Protein AF-A0A8J2E5L2-F1 (afdb_monomer_lite)

Structure (mmCIF, N/CA/C/O backbone):
data_AF-A0A8J2E5L2-F1
#
_entry.id   AF-A0A8J2E5L2-F1
#
loop_
_atom_site.group_PDB
_atom_site.id
_atom_site.type_symbol
_atom_site.label_atom_id
_atom_site.label_alt_id
_atom_site.label_comp_id
_atom_site.label_asym_id
_atom_site.label_entity_id
_atom_site.label_seq_id
_atom_site.pdbx_PDB_ins_code
_atom_site.Cartn_x
_atom_site.Cartn_y
_atom_site.Cartn_z
_atom_site.occupancy
_atom_site.B_iso_or_equiv
_atom_site.auth_seq_id
_atom_site.auth_comp_id
_atom_site.auth_asym_id
_atom_site.auth_atom_id
_atom_site.pdbx_PDB_model_num
ATOM 1 N N . ILE A 1 1 ? 17.139 -33.973 13.525 1.00 71.00 1 ILE A N 1
ATOM 2 C CA . ILE A 1 1 ? 17.679 -32.702 12.967 1.00 71.00 1 ILE A CA 1
ATOM 3 C C . ILE A 1 1 ? 18.922 -32.946 12.102 1.00 71.00 1 ILE A C 1
ATOM 5 O O . ILE A 1 1 ? 18.861 -32.590 10.935 1.00 71.00 1 ILE A O 1
ATOM 9 N N . LYS A 1 2 ? 19.984 -33.614 12.593 1.00 71.25 2 LYS A N 1
ATOM 10 C CA . LYS A 1 2 ? 21.187 -33.960 11.791 1.00 71.25 2 LYS A CA 1
ATOM 11 C C . LYS A 1 2 ? 20.891 -34.744 10.498 1.00 71.25 2 LYS A C 1
ATOM 13 O O . LYS A 1 2 ? 21.153 -34.220 9.426 1.00 71.25 2 LYS A O 1
ATOM 18 N N . ARG A 1 3 ? 20.178 -35.878 10.576 1.00 59.56 3 ARG A N 1
ATOM 19 C CA . ARG A 1 3 ? 19.726 -36.647 9.388 1.00 59.56 3 ARG A CA 1
ATOM 20 C C . ARG A 1 3 ? 18.935 -35.830 8.356 1.00 59.56 3 ARG A C 1
ATOM 22 O O . ARG A 1 3 ? 19.014 -36.075 7.162 1.00 59.56 3 ARG A O 1
ATOM 29 N N . LEU A 1 4 ? 18.166 -34.842 8.813 1.00 64.38 4 LEU A N 1
ATOM 30 C CA . LEU A 1 4 ? 17.357 -33.969 7.953 1.00 64.38 4 LEU A CA 1
ATOM 31 C C . LEU A 1 4 ? 18.218 -32.911 7.241 1.00 64.38 4 LEU A C 1
ATOM 33 O O . LEU A 1 4 ? 17.878 -32.477 6.145 1.00 64.38 4 LEU A O 1
ATOM 37 N N . ALA A 1 5 ? 19.328 -32.498 7.858 1.00 73.19 5 ALA A N 1
ATOM 38 C CA . ALA A 1 5 ? 20.325 -31.636 7.233 1.00 73.19 5 ALA A CA 1
ATOM 39 C C . ALA A 1 5 ? 21.180 -32.414 6.219 1.00 73.19 5 ALA A C 1
ATOM 41 O O . ALA A 1 5 ? 21.425 -31.902 5.133 1.00 73.19 5 ALA A O 1
ATOM 42 N N . GLU A 1 6 ? 21.544 -33.660 6.534 1.00 78.25 6 GLU A N 1
ATOM 43 C CA . GLU A 1 6 ? 22.271 -34.570 5.633 1.00 78.25 6 GLU A CA 1
ATOM 44 C C . GLU A 1 6 ? 21.456 -34.886 4.370 1.00 78.25 6 GLU A C 1
ATOM 46 O O . GLU A 1 6 ? 21.960 -34.737 3.261 1.00 78.25 6 GLU A O 1
ATOM 51 N N . LEU A 1 7 ? 20.162 -35.197 4.513 1.00 71.88 7 LEU A N 1
ATOM 52 C CA . LEU A 1 7 ? 19.266 -35.415 3.368 1.00 71.88 7 LEU A CA 1
ATOM 53 C C . LEU A 1 7 ? 19.080 -34.158 2.507 1.00 71.88 7 LEU A C 1
ATOM 55 O O . LEU A 1 7 ? 19.001 -34.251 1.284 1.00 71.88 7 LEU A O 1
ATOM 59 N N . LYS A 1 8 ? 19.041 -32.967 3.120 1.00 72.56 8 LYS A N 1
ATOM 60 C CA . LYS A 1 8 ? 18.996 -31.702 2.370 1.00 72.56 8 LYS A CA 1
ATOM 61 C C . LYS A 1 8 ? 20.302 -31.429 1.628 1.00 72.56 8 LYS A C 1
ATOM 63 O O . LYS A 1 8 ? 20.243 -30.970 0.494 1.00 72.56 8 LYS A O 1
ATOM 68 N N . ALA A 1 9 ? 21.451 -31.720 2.235 1.00 74.25 9 ALA A N 1
ATOM 69 C CA . ALA A 1 9 ? 22.750 -31.575 1.585 1.00 74.25 9 ALA A CA 1
ATOM 70 C C . ALA A 1 9 ? 22.872 -32.520 0.380 1.00 74.25 9 ALA A C 1
ATOM 72 O O . ALA A 1 9 ? 23.178 -32.055 -0.715 1.00 74.25 9 ALA A O 1
ATOM 73 N N . ALA A 1 10 ? 22.502 -33.794 0.549 1.00 76.31 10 ALA A N 1
ATOM 74 C CA . ALA A 1 10 ? 22.477 -34.778 -0.533 1.00 76.31 10 ALA A CA 1
ATOM 75 C C . ALA A 1 10 ? 21.508 -34.380 -1.663 1.00 76.31 10 ALA A C 1
ATOM 77 O O . ALA A 1 10 ? 21.838 -34.486 -2.841 1.00 76.31 10 ALA A O 1
ATOM 78 N N . SER A 1 11 ? 20.328 -33.847 -1.324 1.00 72.88 11 SER A N 1
ATOM 79 C CA . SER A 1 11 ? 19.366 -33.354 -2.319 1.00 72.88 11 SER A CA 1
ATOM 80 C C . SER A 1 11 ? 19.880 -32.134 -3.090 1.00 72.88 11 SER A C 1
ATOM 82 O O . SER A 1 11 ? 19.620 -32.023 -4.287 1.00 72.88 11 SER A O 1
ATOM 84 N N . ILE A 1 12 ? 20.601 -31.221 -2.431 1.00 73.75 12 ILE A N 1
ATOM 85 C CA . ILE A 1 12 ? 21.221 -30.062 -3.087 1.00 73.75 12 ILE A CA 1
ATOM 86 C C . ILE A 1 12 ? 22.347 -30.524 -4.012 1.00 73.75 12 ILE A C 1
ATOM 88 O O . ILE A 1 12 ? 22.468 -30.019 -5.126 1.00 73.75 12 ILE A O 1
ATOM 92 N N . GLU A 1 13 ? 23.141 -31.502 -3.587 1.00 78.12 13 GLU A N 1
ATOM 93 C CA . GLU A 1 13 ? 24.220 -32.072 -4.389 1.00 78.12 13 GLU A CA 1
ATOM 94 C C . GLU A 1 13 ? 23.691 -32.771 -5.649 1.00 78.12 13 GLU A C 1
ATOM 96 O O . GLU A 1 13 ? 24.181 -32.505 -6.744 1.00 78.12 13 GLU A O 1
ATOM 101 N N . LEU A 1 14 ? 22.598 -33.533 -5.531 1.00 72.06 14 LEU A N 1
ATOM 102 C CA . LEU A 1 14 ? 21.880 -34.093 -6.682 1.00 72.06 14 LEU A CA 1
ATOM 103 C C . LEU A 1 14 ? 21.325 -33.009 -7.617 1.00 72.06 14 LEU A C 1
ATOM 105 O O . LEU A 1 14 ? 21.420 -33.146 -8.836 1.00 72.06 14 LEU A O 1
ATOM 109 N N . SER A 1 15 ? 20.784 -31.918 -7.064 1.00 70.00 15 SER A N 1
ATOM 110 C CA . SER A 1 15 ? 20.191 -30.836 -7.864 1.00 70.00 15 SER A CA 1
ATOM 111 C C . SER A 1 15 ? 21.206 -30.089 -8.737 1.00 70.00 15 SER A C 1
ATOM 113 O O . SER A 1 15 ? 20.831 -29.546 -9.776 1.00 70.00 15 SER A O 1
ATOM 115 N N . LYS A 1 16 ? 22.497 -30.099 -8.368 1.00 70.75 16 LYS A N 1
ATOM 116 C CA . LYS A 1 16 ? 23.571 -29.493 -9.174 1.00 70.75 16 LYS A CA 1
ATOM 117 C C . LYS A 1 16 ? 23.766 -30.202 -10.513 1.00 70.75 16 LYS A C 1
ATOM 119 O O . LYS A 1 16 ? 24.124 -29.545 -11.485 1.00 70.75 16 LYS A O 1
ATOM 124 N N . ASN A 1 17 ? 23.467 -31.499 -10.582 1.00 72.69 17 ASN A N 1
ATOM 125 C CA . ASN A 1 17 ? 23.604 -32.304 -11.798 1.00 72.69 17 ASN A CA 1
ATOM 126 C C . ASN A 1 17 ? 22.335 -32.294 -12.668 1.00 72.69 17 ASN A C 1
ATOM 128 O O . ASN A 1 17 ? 22.295 -32.934 -13.716 1.00 72.69 17 ASN A O 1
ATOM 132 N N . TRP A 1 18 ? 21.272 -31.596 -12.251 1.00 74.25 18 TRP A N 1
ATOM 133 C CA . TRP A 1 18 ? 20.034 -31.524 -13.022 1.00 74.25 18 TRP A CA 1
ATOM 134 C C . TRP A 1 18 ? 20.119 -30.436 -14.089 1.00 74.25 18 TRP A C 1
ATOM 136 O O . TRP A 1 18 ? 20.141 -29.242 -13.785 1.00 74.25 18 TRP A O 1
ATOM 146 N N . ASN A 1 19 ? 20.080 -30.843 -15.355 1.00 62.72 19 ASN A N 1
ATOM 147 C CA . ASN A 1 19 ? 20.143 -29.924 -16.497 1.00 62.72 19 ASN A CA 1
ATOM 148 C C . ASN A 1 19 ? 18.966 -28.928 -16.548 1.00 62.72 19 ASN A C 1
ATOM 150 O O . ASN A 1 19 ? 19.119 -27.828 -17.067 1.00 62.72 19 ASN A O 1
ATOM 154 N N . ASN A 1 20 ? 17.820 -29.272 -15.947 1.00 71.00 20 ASN A N 1
ATOM 155 C CA . ASN A 1 20 ? 16.612 -28.436 -15.926 1.00 71.00 20 ASN A CA 1
ATOM 156 C C . ASN A 1 20 ? 16.565 -27.438 -14.755 1.00 71.00 20 ASN A C 1
ATOM 158 O O . ASN A 1 20 ? 15.602 -26.679 -14.630 1.00 71.00 20 ASN A O 1
ATOM 162 N N . ALA A 1 21 ? 17.563 -27.435 -13.866 1.00 70.69 21 ALA A N 1
ATOM 163 C CA . ALA A 1 21 ? 17.628 -26.449 -12.795 1.00 70.69 21 ALA A CA 1
ATOM 164 C C . ALA A 1 21 ? 17.819 -25.047 -13.396 1.00 70.69 21 ALA A C 1
ATOM 166 O O . ALA A 1 21 ? 18.693 -24.851 -14.235 1.00 70.69 21 ALA A O 1
ATOM 167 N N . ILE A 1 22 ? 17.043 -24.055 -12.943 1.00 64.38 22 ILE A N 1
ATOM 168 C CA . ILE A 1 22 ? 17.046 -22.680 -13.489 1.00 64.38 22 ILE A CA 1
ATOM 169 C C . ILE A 1 22 ? 18.468 -22.096 -13.565 1.00 64.38 22 ILE A C 1
ATOM 171 O O . ILE A 1 22 ? 18.815 -21.426 -14.537 1.00 64.38 22 ILE A O 1
ATOM 175 N N . VAL A 1 23 ? 19.313 -22.398 -12.574 1.00 65.81 23 VAL A N 1
ATOM 176 C CA . VAL A 1 23 ? 20.723 -21.978 -12.531 1.00 65.81 23 VAL A CA 1
ATOM 177 C C . VAL A 1 23 ? 21.534 -22.596 -13.678 1.00 65.81 23 VAL A C 1
ATOM 179 O O . VAL A 1 23 ? 22.253 -21.877 -14.369 1.00 65.81 23 VAL A O 1
ATOM 182 N N . ASN A 1 24 ? 21.366 -23.895 -13.934 1.00 66.56 24 ASN A N 1
ATOM 183 C CA . ASN A 1 24 ? 22.052 -24.611 -15.014 1.00 66.56 24 ASN A CA 1
ATOM 184 C C . ASN A 1 24 ? 21.523 -24.205 -16.398 1.00 66.56 24 ASN A C 1
ATOM 186 O O . ASN A 1 24 ? 22.313 -23.995 -17.310 1.00 66.56 24 ASN A O 1
ATOM 190 N N . VAL A 1 25 ? 20.214 -23.980 -16.544 1.00 66.81 25 VAL A N 1
ATOM 191 C CA . VAL A 1 25 ? 19.611 -23.458 -17.786 1.00 66.81 25 VAL A CA 1
ATOM 192 C C . VAL A 1 25 ? 20.152 -22.063 -18.116 1.00 66.81 25 VAL A C 1
ATOM 194 O O . VAL A 1 25 ? 20.498 -21.779 -19.261 1.00 66.81 25 VAL A O 1
ATOM 197 N N . THR A 1 26 ? 20.284 -21.198 -17.107 1.00 62.56 26 THR A N 1
ATOM 198 C CA . THR A 1 26 ? 20.833 -19.843 -17.283 1.00 62.56 26 THR A CA 1
ATOM 199 C C . THR A 1 26 ? 22.319 -19.887 -17.649 1.00 62.56 26 THR A C 1
ATOM 201 O O . THR A 1 26 ? 22.758 -19.142 -18.526 1.00 62.56 26 THR A O 1
ATOM 204 N N . LYS A 1 27 ? 23.087 -20.788 -17.022 1.00 69.62 27 LYS A N 1
ATOM 205 C CA . LYS A 1 27 ? 24.502 -21.022 -17.338 1.00 69.62 27 LYS A CA 1
ATOM 206 C C . LYS A 1 27 ? 24.686 -21.525 -18.775 1.00 69.62 27 LYS A C 1
ATOM 208 O O . LYS A 1 27 ? 25.457 -20.928 -19.518 1.00 69.62 27 LYS A O 1
ATOM 213 N N . ASN A 1 28 ? 23.920 -22.534 -19.186 1.00 69.25 28 ASN A N 1
ATOM 214 C CA . ASN A 1 28 ? 23.990 -23.104 -20.533 1.00 69.25 28 ASN A CA 1
ATOM 215 C C . ASN A 1 28 ? 23.597 -22.076 -21.605 1.00 69.25 28 ASN A C 1
ATOM 217 O O . ASN A 1 28 ? 24.274 -21.959 -22.620 1.00 69.25 28 ASN A O 1
ATOM 221 N N . CYS A 1 29 ? 22.563 -21.265 -21.355 1.00 59.47 29 CYS A N 1
ATOM 222 C CA . CYS A 1 29 ? 22.169 -20.177 -22.257 1.00 59.47 29 CYS A CA 1
ATOM 223 C C . CYS A 1 29 ? 23.284 -19.122 -22.407 1.00 59.47 29 CYS A C 1
ATOM 225 O O . CYS A 1 29 ? 23.555 -18.636 -23.506 1.00 59.47 29 CYS A O 1
ATOM 227 N N . ARG A 1 30 ? 23.990 -18.797 -21.314 1.00 58.50 30 ARG A N 1
ATOM 228 C CA . ARG A 1 30 ? 25.146 -17.888 -21.347 1.00 58.50 30 ARG A CA 1
ATOM 229 C C . ARG A 1 30 ? 26.322 -18.482 -22.127 1.00 58.50 30 ARG A C 1
ATOM 231 O O . ARG A 1 30 ? 26.927 -17.769 -22.925 1.00 58.50 30 ARG A O 1
ATOM 238 N N . GLU A 1 31 ? 26.635 -19.759 -21.926 1.00 70.62 31 GLU A N 1
ATOM 239 C CA . GLU A 1 31 ? 27.697 -20.462 -22.662 1.00 70.62 31 GLU A CA 1
ATOM 240 C C . GLU A 1 31 ? 27.382 -20.567 -24.162 1.00 70.62 31 GLU A C 1
ATOM 242 O O . GLU A 1 31 ? 28.261 -20.329 -24.990 1.00 70.62 31 GLU A O 1
ATOM 247 N N . GLU A 1 32 ? 26.121 -20.808 -24.526 1.00 71.75 32 GLU A N 1
ATOM 248 C CA . GLU A 1 32 ? 25.668 -20.843 -25.920 1.00 71.75 32 GLU A CA 1
ATOM 249 C C . GLU A 1 32 ? 25.753 -19.464 -26.600 1.00 71.75 32 GLU A C 1
ATOM 251 O O . GLU A 1 32 ? 26.156 -19.344 -27.757 1.00 71.75 32 GLU A O 1
ATOM 256 N N . LEU A 1 33 ? 25.435 -18.382 -25.884 1.00 62.31 33 LEU A N 1
ATOM 257 C CA . LEU A 1 33 ? 25.616 -17.022 -26.404 1.00 62.31 33 LEU A CA 1
ATOM 258 C C . LEU A 1 33 ? 27.098 -16.676 -26.611 1.00 62.31 33 LEU A C 1
ATOM 260 O O . LEU A 1 33 ? 27.446 -16.010 -27.591 1.00 62.31 33 LEU A O 1
ATOM 264 N N . LEU A 1 34 ? 27.976 -17.131 -25.712 1.00 61.97 34 LEU A N 1
ATOM 265 C CA . LEU A 1 34 ? 29.422 -16.938 -25.833 1.00 61.97 34 LEU A CA 1
ATOM 266 C C . LEU A 1 34 ? 30.018 -17.753 -26.989 1.00 61.97 34 LEU A C 1
ATOM 268 O O . LEU A 1 34 ? 30.882 -17.236 -27.698 1.00 61.97 34 LEU A O 1
ATOM 272 N N . SER A 1 35 ? 29.552 -18.984 -27.220 1.00 73.19 35 SER A N 1
ATOM 273 C CA . SER A 1 35 ? 30.004 -19.806 -28.352 1.00 73.19 35 SER A CA 1
ATOM 274 C C . SER A 1 35 ? 29.550 -19.223 -29.692 1.00 73.19 35 SER A C 1
ATOM 276 O O . SER A 1 35 ? 30.362 -19.082 -30.604 1.00 73.19 35 SER A O 1
ATOM 278 N N . ARG A 1 36 ? 28.299 -18.749 -29.791 1.00 64.06 36 ARG A N 1
ATOM 279 C CA . ARG A 1 36 ? 27.805 -18.032 -30.981 1.00 64.06 36 ARG A CA 1
ATOM 280 C C . ARG A 1 36 ? 28.631 -16.782 -31.278 1.00 64.06 36 ARG A C 1
ATOM 282 O O . ARG A 1 36 ? 28.948 -16.523 -32.434 1.00 64.06 36 ARG A O 1
ATOM 289 N N . ARG A 1 37 ? 29.021 -16.022 -30.247 1.00 58.41 37 ARG A N 1
ATOM 290 C CA . ARG A 1 37 ? 29.878 -14.837 -30.413 1.00 58.41 37 ARG A CA 1
ATOM 291 C C . ARG A 1 37 ? 31.275 -15.202 -30.930 1.00 58.41 37 ARG A C 1
ATOM 293 O O . ARG A 1 37 ? 31.771 -14.512 -31.816 1.00 58.41 37 ARG A O 1
ATOM 300 N N . ARG A 1 38 ? 31.886 -16.281 -30.421 1.00 62.91 38 ARG A N 1
ATOM 301 C CA . ARG A 1 38 ? 33.181 -16.785 -30.918 1.00 62.91 38 ARG A CA 1
ATOM 302 C C . ARG A 1 38 ? 33.100 -17.211 -32.384 1.00 62.91 38 ARG A C 1
ATOM 304 O O . ARG A 1 38 ? 33.911 -16.744 -33.175 1.00 62.91 38 ARG A O 1
ATOM 311 N N . ASN A 1 39 ? 32.072 -17.970 -32.763 1.00 74.94 39 ASN A N 1
ATOM 312 C CA . ASN A 1 39 ? 31.882 -18.415 -34.148 1.00 74.94 39 ASN A CA 1
ATOM 313 C C . ASN A 1 39 ? 31.725 -17.234 -35.120 1.00 74.94 39 ASN A C 1
ATOM 315 O O . ASN A 1 39 ? 32.365 -17.209 -36.166 1.00 74.94 39 ASN A O 1
ATOM 319 N N . VAL A 1 40 ? 30.941 -16.211 -34.751 1.00 67.75 40 VAL A N 1
ATOM 320 C CA . VAL A 1 40 ? 30.789 -14.992 -35.569 1.00 67.75 40 VAL A CA 1
ATOM 321 C C . VAL A 1 40 ? 32.118 -14.243 -35.725 1.00 67.75 40 VAL A C 1
ATOM 323 O O . VAL A 1 40 ? 32.407 -13.707 -36.796 1.00 67.75 40 VAL A O 1
ATOM 326 N N . ASN A 1 41 ? 32.943 -14.192 -34.677 1.00 57.69 41 ASN A N 1
ATOM 327 C CA . ASN A 1 41 ? 34.257 -13.554 -34.749 1.00 57.69 41 ASN A CA 1
ATOM 328 C C . ASN A 1 41 ? 35.239 -14.353 -35.624 1.00 57.69 41 ASN A C 1
ATOM 330 O O . ASN A 1 41 ? 35.963 -13.750 -36.415 1.00 57.69 41 ASN A O 1
ATOM 334 N N . GLU A 1 42 ? 35.227 -15.686 -35.551 1.00 75.94 42 GLU A N 1
ATOM 335 C CA . GLU A 1 42 ? 36.031 -16.549 -36.427 1.00 75.94 42 GLU A CA 1
ATOM 336 C C . GLU A 1 42 ? 35.624 -16.428 -37.903 1.00 75.94 42 GLU A C 1
ATOM 338 O O . GLU A 1 42 ? 36.488 -16.361 -38.779 1.00 75.94 42 GLU A O 1
ATOM 343 N N . GLU A 1 43 ? 34.324 -16.353 -38.202 1.00 73.50 43 GLU A N 1
ATOM 344 C CA . GLU A 1 43 ? 33.827 -16.134 -39.567 1.00 73.50 43 GLU A CA 1
ATOM 345 C C . GLU A 1 43 ? 34.266 -14.779 -40.127 1.00 73.50 43 GLU A C 1
ATOM 347 O O . GLU A 1 43 ? 34.727 -14.701 -41.270 1.00 73.50 43 GLU A O 1
ATOM 352 N N . LYS A 1 44 ? 34.202 -13.715 -39.315 1.00 64.31 44 LYS A N 1
ATOM 353 C CA . LYS A 1 44 ? 34.734 -12.397 -39.694 1.00 64.31 44 LYS A CA 1
ATOM 354 C C . LYS A 1 44 ? 36.234 -12.452 -39.973 1.00 64.31 44 LYS A C 1
ATOM 356 O O . LYS A 1 44 ? 36.679 -11.873 -40.961 1.00 64.31 44 LYS A O 1
ATOM 361 N N . LEU A 1 45 ? 37.004 -13.168 -39.150 1.00 66.44 45 LEU A N 1
ATOM 362 C CA . LEU A 1 45 ? 38.449 -13.313 -39.339 1.00 66.44 45 LEU A CA 1
ATOM 363 C C . LEU A 1 45 ? 38.773 -14.027 -40.661 1.00 66.44 45 LEU A C 1
ATOM 365 O O . LEU A 1 45 ? 39.614 -13.555 -41.425 1.00 66.44 45 LEU A O 1
ATOM 369 N N . LYS A 1 46 ? 38.055 -15.116 -40.972 1.00 78.38 46 LYS A N 1
ATOM 370 C CA . LYS A 1 46 ? 38.187 -15.848 -42.244 1.00 78.38 46 LYS A CA 1
ATOM 371 C C . LYS A 1 46 ? 37.821 -14.979 -43.449 1.00 78.38 46 LYS A C 1
ATOM 373 O O . LYS A 1 46 ? 38.505 -15.031 -44.468 1.00 78.38 46 LYS A O 1
ATOM 378 N N . LEU A 1 47 ? 36.775 -14.156 -43.340 1.00 71.50 47 LEU A N 1
ATOM 379 C CA . LEU A 1 47 ? 36.378 -13.227 -44.402 1.00 71.50 47 LEU A CA 1
ATOM 380 C C . LEU A 1 47 ? 37.461 -12.169 -44.662 1.00 71.50 47 LEU A C 1
ATOM 382 O O . LEU A 1 47 ? 37.793 -11.905 -45.816 1.00 71.50 47 LEU A O 1
ATOM 386 N N . ILE A 1 48 ? 38.038 -11.603 -43.598 1.00 63.06 48 ILE A N 1
ATOM 387 C CA . ILE A 1 48 ? 39.131 -10.625 -43.689 1.00 63.06 48 ILE A CA 1
ATOM 388 C C . ILE A 1 48 ? 40.372 -11.260 -44.326 1.00 63.06 48 ILE A C 1
ATOM 390 O O . ILE A 1 48 ? 40.975 -10.654 -45.209 1.00 63.06 48 ILE A O 1
ATOM 394 N N . GLN A 1 49 ? 40.731 -12.486 -43.933 1.00 72.00 49 GLN A N 1
ATOM 395 C CA . GLN A 1 49 ? 41.845 -13.224 -44.539 1.00 72.00 49 GLN A CA 1
ATOM 396 C C . GLN A 1 49 ? 41.618 -13.467 -46.035 1.00 72.00 49 GLN A C 1
ATOM 398 O O . GLN A 1 49 ? 42.509 -13.195 -46.836 1.00 72.00 49 GLN A O 1
ATOM 403 N N . LYS A 1 50 ? 40.406 -13.878 -46.425 1.00 80.38 50 LYS A N 1
ATOM 404 C CA . LYS A 1 50 ? 40.045 -14.106 -47.830 1.00 80.38 50 LYS A CA 1
ATOM 405 C C . LYS A 1 50 ? 40.100 -12.822 -48.667 1.00 80.38 50 LYS A C 1
ATOM 407 O O . LYS A 1 50 ? 40.638 -12.836 -49.769 1.00 80.38 50 LYS A O 1
ATOM 412 N N . LEU A 1 51 ? 39.595 -11.706 -48.135 1.00 65.38 51 LEU A N 1
ATOM 413 C CA . LEU A 1 51 ? 39.701 -10.385 -48.772 1.00 65.38 51 LEU A CA 1
ATOM 414 C C . LEU A 1 51 ? 41.163 -9.935 -48.909 1.00 65.38 51 LEU A C 1
ATOM 416 O O . LEU A 1 51 ? 41.548 -9.372 -49.931 1.00 65.38 51 LEU A O 1
ATOM 420 N N . ALA A 1 52 ? 41.994 -10.201 -47.899 1.00 63.59 52 ALA A N 1
ATOM 421 C CA . ALA A 1 52 ? 43.415 -9.876 -47.940 1.00 63.59 52 ALA A CA 1
ATOM 422 C C . ALA A 1 52 ? 44.180 -10.713 -48.983 1.00 63.59 52 ALA A C 1
ATOM 424 O O . ALA A 1 52 ? 45.068 -10.179 -49.649 1.00 63.59 52 ALA A O 1
ATOM 425 N N . GLU A 1 53 ? 43.837 -11.993 -49.151 1.00 74.06 53 GLU A N 1
ATOM 426 C CA . GLU A 1 53 ? 44.393 -12.859 -50.199 1.00 74.06 53 GLU A CA 1
ATOM 427 C C . GLU A 1 53 ? 43.967 -12.409 -51.598 1.00 74.06 53 GLU A C 1
ATOM 429 O O . GLU A 1 53 ? 44.836 -12.224 -52.449 1.00 74.06 53 GLU A O 1
ATOM 434 N N . GLN A 1 54 ? 42.679 -12.117 -51.813 1.00 71.88 54 GLN A N 1
ATOM 435 C CA . GLN A 1 54 ? 42.179 -11.585 -53.089 1.00 71.88 54 GLN A CA 1
ATOM 436 C C . GLN A 1 54 ? 42.889 -10.283 -53.477 1.00 71.88 54 GLN A C 1
ATOM 438 O O . GLN A 1 54 ? 43.429 -10.170 -54.576 1.00 71.88 54 GLN A O 1
ATOM 443 N N . ASN A 1 55 ? 43.007 -9.339 -52.540 1.00 65.44 55 ASN A N 1
ATOM 444 C CA . ASN A 1 55 ? 43.737 -8.094 -52.776 1.00 65.44 55 ASN A CA 1
ATOM 445 C C . ASN A 1 55 ? 45.227 -8.338 -53.077 1.00 65.44 55 ASN A C 1
ATOM 447 O O . ASN A 1 55 ? 45.837 -7.595 -53.846 1.00 65.44 55 ASN A O 1
ATOM 451 N N . ARG A 1 56 ? 45.849 -9.363 -52.476 1.00 66.06 56 ARG A N 1
ATOM 452 C CA . ARG A 1 56 ? 47.250 -9.726 -52.742 1.00 66.06 56 ARG A CA 1
ATOM 453 C C . ARG A 1 56 ? 47.419 -10.320 -54.145 1.00 66.06 56 ARG A C 1
ATOM 455 O O . ARG A 1 56 ? 48.399 -9.994 -54.814 1.00 66.06 56 ARG A O 1
ATOM 462 N N . GLU A 1 57 ? 46.483 -11.151 -54.593 1.00 74.62 57 GLU A N 1
ATOM 463 C CA . GLU A 1 57 ? 46.469 -11.730 -55.942 1.00 74.62 57 GLU A CA 1
ATOM 464 C C . GLU A 1 57 ? 46.253 -10.660 -57.017 1.00 74.62 57 GLU A C 1
ATOM 466 O O . GLU A 1 57 ? 47.024 -10.598 -57.976 1.00 74.62 57 GLU A O 1
ATOM 471 N N . GLU A 1 58 ? 45.291 -9.754 -56.820 1.00 67.56 58 GLU A N 1
ATOM 472 C CA . GLU A 1 58 ? 45.057 -8.610 -57.712 1.00 67.56 58 GLU A CA 1
ATOM 473 C C . GLU A 1 58 ? 46.309 -7.731 -57.840 1.00 67.56 58 GLU A C 1
ATOM 475 O O . GLU A 1 58 ? 46.741 -7.398 -58.947 1.00 67.56 58 GLU A O 1
ATOM 480 N N . ARG A 1 59 ? 46.977 -7.436 -56.715 1.00 63.28 59 ARG A N 1
ATOM 481 C CA . ARG A 1 59 ? 48.258 -6.710 -56.706 1.00 63.28 59 ARG A CA 1
ATOM 482 C C . ARG A 1 59 ? 49.352 -7.460 -57.463 1.00 63.28 59 ARG A C 1
ATOM 484 O O . ARG A 1 59 ? 50.118 -6.837 -58.195 1.00 63.28 59 ARG A O 1
ATOM 491 N N . ALA A 1 60 ? 49.435 -8.783 -57.324 1.00 70.44 60 ALA A N 1
ATOM 492 C CA . ALA A 1 60 ? 50.427 -9.592 -58.030 1.00 70.44 60 ALA A CA 1
ATOM 493 C C . ALA A 1 60 ? 50.204 -9.589 -59.553 1.00 70.44 60 ALA A C 1
ATOM 495 O O . ALA A 1 60 ? 51.177 -9.571 -60.311 1.00 70.44 60 ALA A O 1
ATOM 496 N N . VAL A 1 61 ? 48.945 -9.564 -60.006 1.00 73.75 61 VAL A N 1
ATOM 497 C CA . VAL A 1 61 ? 48.591 -9.420 -61.426 1.00 73.75 61 VAL A CA 1
ATOM 498 C C . VAL A 1 61 ? 49.004 -8.044 -61.946 1.00 73.75 61 VAL A C 1
ATOM 500 O O . VAL A 1 61 ? 49.707 -7.978 -62.951 1.00 73.75 61 VAL A O 1
ATOM 503 N N . ILE A 1 62 ? 48.671 -6.964 -61.231 1.00 65.25 62 ILE A N 1
ATOM 504 C CA . ILE A 1 62 ? 49.052 -5.590 -61.610 1.00 65.25 62 ILE A CA 1
ATOM 505 C C . ILE A 1 62 ? 50.576 -5.448 -61.703 1.00 65.25 62 ILE A C 1
ATOM 507 O O . ILE A 1 62 ? 51.092 -4.890 -62.670 1.00 65.25 62 ILE A O 1
ATOM 511 N N . VAL A 1 63 ? 51.317 -6.001 -60.738 1.00 66.56 63 VAL A N 1
ATOM 512 C CA . VAL A 1 63 ? 52.788 -5.970 -60.732 1.00 66.56 63 VAL A CA 1
ATOM 513 C C . VAL A 1 63 ? 53.364 -6.769 -61.907 1.00 66.56 63 VAL A C 1
ATOM 515 O O . VAL A 1 63 ? 54.294 -6.295 -62.559 1.00 66.56 63 VAL A O 1
ATOM 518 N N . LYS A 1 64 ? 52.811 -7.947 -62.231 1.00 70.88 64 LYS A N 1
ATOM 519 C CA . LYS A 1 64 ? 53.227 -8.733 -63.409 1.00 70.88 64 LYS A CA 1
ATOM 520 C C . LYS A 1 64 ? 52.931 -8.009 -64.725 1.00 70.88 64 LYS A C 1
ATOM 522 O O . LYS A 1 64 ? 53.755 -8.047 -65.638 1.00 70.88 64 LYS A O 1
ATOM 527 N N . GLU A 1 65 ? 51.787 -7.341 -64.824 1.00 66.81 65 GLU A N 1
ATOM 528 C CA . GLU A 1 65 ? 51.399 -6.561 -66.002 1.00 66.81 65 GLU A CA 1
ATOM 529 C C . GLU A 1 65 ? 52.320 -5.338 -66.170 1.00 66.81 65 GLU A C 1
ATOM 531 O O . GLU A 1 65 ? 52.854 -5.095 -67.252 1.00 66.81 65 GLU A O 1
ATOM 536 N N . ALA A 1 66 ? 52.629 -4.639 -65.073 1.00 58.06 66 ALA A N 1
ATOM 537 C CA . ALA A 1 66 ? 53.602 -3.548 -65.050 1.00 58.06 66 ALA A CA 1
ATOM 538 C C . ALA A 1 66 ? 55.016 -4.021 -65.441 1.00 58.06 66 ALA A C 1
ATOM 540 O O . ALA A 1 66 ? 55.694 -3.360 -66.229 1.00 58.06 66 ALA A O 1
ATOM 541 N N . GLN A 1 67 ? 55.452 -5.196 -64.971 1.00 62.94 67 GLN A N 1
ATOM 542 C CA . GLN A 1 67 ? 56.730 -5.804 -65.368 1.00 62.94 67 GLN A CA 1
ATOM 543 C C . GLN A 1 67 ? 56.781 -6.131 -66.870 1.00 62.94 67 GLN A C 1
ATOM 545 O O . GLN A 1 67 ? 57.799 -5.867 -67.514 1.00 62.94 67 GLN A O 1
ATOM 550 N N . LYS A 1 68 ? 55.686 -6.636 -67.460 1.00 64.31 68 LYS A N 1
ATOM 551 C CA . LYS A 1 68 ? 55.576 -6.837 -68.918 1.00 64.31 68 LYS A CA 1
ATOM 552 C C . LYS A 1 68 ? 55.669 -5.520 -69.690 1.00 64.31 68 LYS A C 1
ATOM 554 O O . LYS A 1 68 ? 56.346 -5.461 -70.715 1.00 64.31 68 LYS A O 1
ATOM 559 N N . LEU A 1 69 ? 55.038 -4.455 -69.197 1.00 58.50 69 LEU A N 1
ATOM 560 C CA . LEU A 1 69 ? 55.072 -3.131 -69.828 1.00 58.50 69 LEU A CA 1
ATOM 561 C C . LEU A 1 69 ? 56.461 -2.473 -69.752 1.00 58.50 69 LEU A C 1
ATOM 563 O O . LEU A 1 69 ? 56.850 -1.747 -70.664 1.00 58.50 69 LEU A O 1
ATOM 567 N N . ILE A 1 70 ? 57.249 -2.766 -68.714 1.00 55.25 70 ILE A N 1
ATOM 568 C CA . ILE A 1 70 ? 58.646 -2.311 -68.581 1.00 55.25 70 ILE A CA 1
ATOM 569 C C . ILE A 1 70 ? 59.582 -3.008 -69.594 1.00 55.25 70 ILE A C 1
ATOM 571 O O . ILE A 1 70 ? 60.594 -2.426 -69.999 1.00 55.25 70 ILE A O 1
ATOM 575 N N . LEU A 1 71 ? 59.241 -4.218 -70.054 1.00 57.09 71 LEU A N 1
ATOM 576 C CA . LEU A 1 71 ? 60.009 -4.977 -71.053 1.00 57.09 71 LEU A CA 1
ATOM 577 C C . LEU A 1 71 ? 59.823 -4.478 -72.503 1.00 57.09 71 LEU A C 1
ATOM 579 O O . LEU A 1 71 ? 60.652 -4.801 -73.359 1.00 57.09 71 LEU A O 1
ATOM 583 N N . TYR A 1 72 ? 58.813 -3.646 -72.796 1.00 54.75 72 TYR A N 1
ATOM 584 C CA . TYR A 1 72 ? 58.651 -3.020 -74.116 1.00 54.75 72 TYR A CA 1
ATOM 585 C C . TYR A 1 72 ? 59.730 -1.940 -74.350 1.00 54.75 72 TYR A C 1
ATOM 587 O O . TYR A 1 72 ? 59.741 -0.858 -73.762 1.00 54.75 72 TYR A O 1
ATOM 595 N N . LYS A 1 73 ? 60.697 -2.264 -75.220 1.00 50.53 73 LYS A N 1
ATOM 596 C CA . LYS A 1 73 ? 61.919 -1.488 -75.501 1.00 50.53 73 LYS A CA 1
ATOM 597 C C . LYS A 1 73 ? 61.649 -0.155 -76.227 1.00 50.53 73 LYS A C 1
ATOM 599 O O . LYS A 1 73 ? 61.802 -0.092 -77.442 1.00 50.53 73 LYS A O 1
ATOM 604 N N . LYS A 1 74 ? 61.389 0.935 -75.490 1.00 55.69 74 LYS A N 1
ATOM 605 C CA . LYS A 1 74 ? 61.798 2.313 -75.863 1.00 55.69 74 LYS A CA 1
ATOM 606 C C . LYS A 1 74 ? 62.163 3.143 -74.611 1.00 55.69 74 LYS A C 1
ATOM 608 O O . LYS A 1 74 ? 61.470 3.047 -73.601 1.00 55.69 74 LYS A O 1
ATOM 613 N N . PRO A 1 75 ? 63.237 3.962 -74.639 1.00 56.53 75 PRO A N 1
ATOM 614 C CA . PRO A 1 75 ? 63.794 4.627 -73.449 1.00 56.53 75 PRO A CA 1
ATOM 615 C C . PRO A 1 75 ? 62.853 5.648 -72.786 1.00 56.53 75 PRO A C 1
ATOM 617 O O . PRO A 1 75 ? 62.902 5.811 -71.570 1.00 56.53 75 PRO A O 1
ATOM 620 N N . GLN A 1 76 ? 61.942 6.269 -73.541 1.00 53.88 76 GLN A N 1
ATOM 621 C CA . GLN A 1 76 ? 60.955 7.219 -73.003 1.00 53.88 76 GLN A CA 1
ATOM 622 C C . GLN A 1 76 ? 59.862 6.535 -72.158 1.00 53.88 76 GLN A C 1
ATOM 624 O O . GLN A 1 76 ? 59.411 7.096 -71.162 1.00 53.88 76 GLN A O 1
ATOM 629 N N . CYS A 1 77 ? 59.499 5.287 -72.475 1.00 53.72 77 CYS A N 1
ATOM 630 C CA . CYS A 1 77 ? 58.515 4.518 -71.708 1.00 53.72 77 CYS A CA 1
ATOM 631 C C . CYS A 1 77 ? 59.049 4.082 -70.334 1.00 53.72 77 CYS A C 1
ATOM 633 O O . CYS A 1 77 ? 58.264 3.920 -69.410 1.00 53.72 77 CYS A O 1
ATOM 635 N N . ARG A 1 78 ? 60.374 3.947 -70.153 1.00 56.97 78 ARG A N 1
ATOM 636 C CA . ARG A 1 78 ? 60.964 3.620 -68.839 1.00 56.97 78 ARG A CA 1
ATOM 637 C C . ARG A 1 78 ? 60.823 4.755 -67.835 1.00 56.97 78 ARG A C 1
ATOM 639 O O . ARG A 1 78 ? 60.536 4.486 -66.679 1.00 56.97 78 ARG A O 1
ATOM 646 N N . LEU A 1 79 ? 61.004 6.001 -68.272 1.00 57.22 79 LEU A N 1
ATOM 647 C CA . LEU A 1 79 ? 60.835 7.179 -67.416 1.00 57.22 79 LEU A CA 1
ATOM 648 C C . LEU A 1 79 ? 59.374 7.348 -66.990 1.00 57.22 79 LEU A C 1
ATOM 650 O O . LEU A 1 79 ? 59.107 7.575 -65.815 1.00 57.22 79 LEU A O 1
ATOM 654 N N . ILE A 1 80 ? 58.435 7.152 -67.920 1.00 57.78 80 ILE A N 1
ATOM 655 C CA . ILE A 1 80 ? 56.995 7.239 -67.642 1.00 57.78 80 ILE A CA 1
ATOM 656 C C . ILE A 1 80 ? 56.529 6.073 -66.756 1.00 57.78 80 ILE A C 1
ATOM 658 O O . ILE A 1 80 ? 55.833 6.304 -65.773 1.00 57.78 80 ILE A O 1
ATOM 662 N N . ASN A 1 81 ? 56.962 4.837 -67.031 1.00 56.72 81 ASN A N 1
ATOM 663 C CA . ASN A 1 81 ? 56.599 3.672 -66.217 1.00 56.72 81 ASN A CA 1
ATOM 664 C C . ASN A 1 81 ? 57.257 3.701 -64.829 1.00 56.72 81 ASN A C 1
ATOM 666 O O . ASN A 1 81 ? 56.631 3.284 -63.859 1.00 56.72 81 ASN A O 1
ATOM 670 N N . ALA A 1 82 ? 58.482 4.226 -64.704 1.00 59.72 82 ALA A N 1
ATOM 671 C CA . ALA A 1 82 ? 59.110 4.457 -63.404 1.00 59.72 82 ALA A CA 1
ATOM 672 C C . ALA A 1 82 ? 58.360 5.534 -62.612 1.00 59.72 82 ALA A C 1
ATOM 674 O O . ALA A 1 82 ? 58.087 5.322 -61.436 1.00 59.72 82 ALA A O 1
ATOM 675 N N . ALA A 1 83 ? 57.959 6.636 -63.259 1.00 62.06 83 ALA A N 1
ATOM 676 C CA . ALA A 1 83 ? 57.157 7.683 -62.630 1.00 62.06 83 ALA A CA 1
ATOM 677 C C . ALA A 1 83 ? 55.780 7.160 -62.173 1.00 62.06 83 ALA A C 1
ATOM 679 O O . ALA A 1 83 ? 55.386 7.394 -61.030 1.00 62.06 83 ALA A O 1
ATOM 680 N N . LEU A 1 84 ? 55.086 6.383 -63.014 1.00 60.53 84 LEU A N 1
ATOM 681 C CA . LEU A 1 84 ? 53.818 5.722 -62.676 1.00 60.53 84 LEU A CA 1
ATOM 682 C C . LEU A 1 84 ? 53.979 4.742 -61.509 1.00 60.53 84 LEU A C 1
ATOM 684 O O . LEU A 1 84 ? 53.203 4.796 -60.561 1.00 60.53 84 LEU A O 1
ATOM 688 N N . PHE A 1 85 ? 55.020 3.907 -61.525 1.00 63.44 85 PHE A N 1
ATOM 689 C CA . PHE A 1 85 ? 55.300 2.983 -60.426 1.00 63.44 85 PHE A CA 1
ATOM 690 C C . PHE A 1 85 ? 55.616 3.725 -59.123 1.00 63.44 85 PHE A C 1
ATOM 692 O O . PHE A 1 85 ? 55.091 3.370 -58.072 1.00 63.44 85 PHE A O 1
ATOM 699 N N . THR A 1 86 ? 56.414 4.797 -59.175 1.00 61.97 86 THR A N 1
ATOM 700 C CA . THR A 1 86 ? 56.667 5.621 -57.986 1.00 61.97 86 THR A CA 1
ATOM 701 C C . THR A 1 86 ? 55.395 6.296 -57.479 1.00 61.97 86 THR A C 1
ATOM 703 O O . THR A 1 86 ? 55.176 6.312 -56.273 1.00 61.97 86 THR A O 1
ATOM 706 N N . SER A 1 87 ? 54.523 6.781 -58.369 1.00 61.19 87 SER A N 1
ATOM 707 C CA . SER A 1 87 ? 53.237 7.384 -58.002 1.00 61.19 87 SER A CA 1
ATOM 708 C C . SER A 1 87 ? 52.318 6.384 -57.299 1.00 61.19 87 SER A C 1
ATOM 710 O O . SER A 1 87 ? 51.749 6.711 -56.261 1.00 61.19 87 SER A O 1
ATOM 712 N N . GLU A 1 88 ? 52.199 5.160 -57.817 1.00 60.25 88 GLU A N 1
ATOM 713 C CA . GLU A 1 88 ? 51.392 4.108 -57.184 1.00 60.25 88 GLU A CA 1
ATOM 714 C C . GLU A 1 88 ? 51.989 3.662 -55.838 1.00 60.25 88 GLU A C 1
ATOM 716 O O . GLU A 1 88 ? 51.261 3.525 -54.856 1.00 60.25 88 GLU A O 1
ATOM 721 N N . CYS A 1 89 ? 53.319 3.553 -55.729 1.00 61.22 89 CYS A N 1
ATOM 722 C CA . CYS A 1 89 ? 53.993 3.282 -54.454 1.00 61.22 89 CYS A CA 1
ATOM 723 C C . CYS A 1 89 ? 53.744 4.381 -53.406 1.00 61.22 89 CYS A C 1
ATOM 725 O O . CYS A 1 89 ? 53.526 4.068 -52.236 1.00 61.22 89 CYS A O 1
ATOM 727 N N . PHE A 1 90 ? 53.742 5.660 -53.801 1.00 59.84 90 PHE A N 1
ATOM 728 C CA . PHE A 1 90 ? 53.408 6.763 -52.892 1.00 59.84 90 PHE A CA 1
ATOM 729 C C . PHE A 1 90 ? 51.937 6.740 -52.470 1.00 59.84 90 PHE A C 1
ATOM 731 O O . PHE A 1 90 ? 51.632 6.984 -51.302 1.00 59.84 90 PHE A O 1
ATOM 738 N N . ARG A 1 91 ? 51.027 6.399 -53.389 1.00 59.94 91 ARG A N 1
ATOM 739 C CA . ARG A 1 91 ? 49.592 6.281 -53.104 1.00 59.94 91 ARG A CA 1
ATOM 740 C C . ARG A 1 91 ? 49.307 5.159 -52.105 1.00 59.94 91 ARG A C 1
ATOM 742 O O . ARG A 1 91 ? 48.546 5.355 -51.159 1.00 59.94 91 ARG A O 1
ATOM 749 N N . GLU A 1 92 ? 49.983 4.025 -52.266 1.00 58.44 92 GLU A N 1
ATOM 750 C CA . GLU A 1 92 ? 49.894 2.883 -51.356 1.00 58.44 92 GLU A CA 1
ATOM 751 C C . GLU A 1 92 ? 50.519 3.191 -49.985 1.00 58.44 92 GLU A C 1
ATOM 753 O O . GLU A 1 92 ? 49.923 2.887 -48.951 1.00 58.44 92 GLU A O 1
ATOM 758 N N . LEU A 1 93 ? 51.678 3.860 -49.952 1.00 59.53 93 LEU A N 1
ATOM 759 C CA . LEU A 1 93 ? 52.303 4.308 -48.704 1.00 59.53 93 LEU A CA 1
ATOM 760 C C . LEU A 1 93 ? 51.374 5.251 -47.926 1.00 59.53 93 LEU A C 1
ATOM 762 O O . LEU A 1 93 ? 51.251 5.130 -46.708 1.00 59.53 93 LEU A O 1
ATOM 766 N N . GLN A 1 94 ? 50.684 6.155 -48.622 1.00 60.03 94 GLN A N 1
ATOM 767 C CA . GLN A 1 94 ? 49.733 7.079 -48.012 1.00 60.03 94 GLN A CA 1
ATOM 768 C C . GLN A 1 94 ? 48.491 6.357 -47.468 1.00 60.03 94 GLN A C 1
ATOM 770 O O . GLN A 1 94 ? 48.058 6.659 -46.356 1.00 60.03 94 GLN A O 1
ATOM 775 N N . ALA A 1 95 ? 47.975 5.346 -48.175 1.00 59.91 95 ALA A N 1
ATOM 776 C CA . ALA A 1 95 ? 46.887 4.501 -47.679 1.00 59.91 95 ALA A CA 1
ATOM 777 C C . ALA A 1 95 ? 47.285 3.713 -46.416 1.00 59.91 95 ALA A C 1
ATOM 779 O O . ALA A 1 95 ? 46.513 3.646 -45.457 1.00 59.91 95 ALA A O 1
ATOM 780 N N . GLN A 1 96 ? 48.509 3.174 -46.366 1.00 58.91 96 GLN A N 1
ATOM 781 C CA . GLN A 1 96 ? 49.032 2.495 -45.174 1.00 58.91 96 GLN A CA 1
ATOM 782 C C . GLN A 1 96 ? 49.197 3.447 -43.982 1.00 58.91 96 GLN A 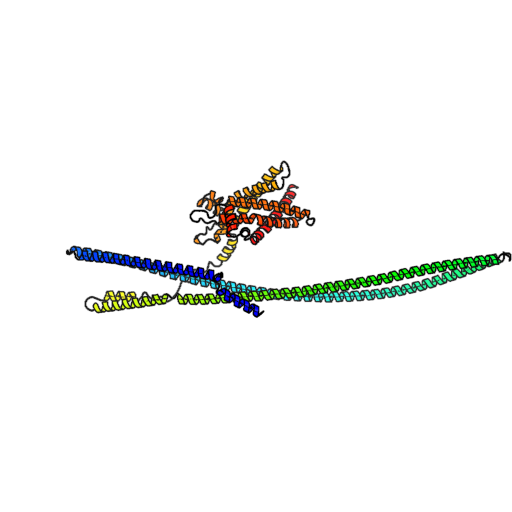C 1
ATOM 784 O O . GLN A 1 96 ? 48.938 3.065 -42.838 1.00 58.91 96 GLN A O 1
ATOM 789 N N . LEU A 1 97 ? 49.596 4.695 -44.236 1.00 63.34 97 LEU A N 1
ATOM 790 C CA . LEU A 1 97 ? 49.774 5.712 -43.201 1.00 63.34 97 LEU A CA 1
ATOM 791 C C . LEU A 1 97 ? 48.429 6.150 -42.601 1.00 63.34 97 LEU A C 1
ATOM 793 O O . LEU A 1 97 ? 48.320 6.275 -41.382 1.00 63.34 97 LEU A O 1
ATOM 797 N N . GLU A 1 98 ? 47.394 6.307 -43.429 1.00 63.00 98 GLU A N 1
ATOM 798 C CA . GLU A 1 98 ? 46.026 6.585 -42.969 1.00 63.00 98 GLU A CA 1
ATOM 799 C C . GLU A 1 98 ? 45.422 5.406 -42.193 1.00 63.00 98 GLU A C 1
ATOM 801 O O . GLU A 1 98 ? 44.835 5.602 -41.129 1.00 63.00 98 GLU A O 1
ATOM 806 N N . PHE A 1 99 ? 45.644 4.166 -42.641 1.00 57.16 99 PHE A N 1
ATOM 807 C CA . PHE A 1 99 ? 45.210 2.982 -41.894 1.00 57.16 99 PHE A CA 1
ATOM 808 C C . PHE A 1 99 ? 45.887 2.891 -40.517 1.00 57.16 99 PHE A C 1
ATOM 810 O O . PHE A 1 99 ? 45.229 2.621 -39.513 1.00 57.16 99 PHE A O 1
ATOM 817 N N . LYS A 1 100 ? 47.188 3.200 -40.438 1.00 63.94 100 LYS A N 1
ATOM 818 C CA . LYS A 1 100 ? 47.929 3.229 -39.169 1.00 63.94 100 LYS A CA 1
ATOM 819 C C . LYS A 1 100 ? 47.429 4.327 -38.222 1.00 63.94 100 LYS A C 1
ATOM 821 O O . LYS A 1 100 ? 47.337 4.085 -37.022 1.00 63.94 100 LYS A O 1
ATOM 826 N N . LYS A 1 101 ? 47.072 5.510 -38.738 1.00 69.50 101 LYS A N 1
ATOM 827 C CA . LYS A 1 101 ? 46.425 6.569 -37.938 1.00 69.50 101 LYS A CA 1
ATOM 828 C C . LYS A 1 101 ? 45.066 6.118 -37.404 1.00 69.50 101 LYS A C 1
ATOM 830 O O . LYS A 1 101 ? 44.756 6.388 -36.249 1.00 69.50 101 LYS A O 1
ATOM 835 N N . MET A 1 102 ? 44.283 5.415 -38.223 1.00 61.09 102 MET A N 1
ATOM 836 C CA . MET A 1 102 ? 42.977 4.892 -37.824 1.00 61.09 102 MET A CA 1
ATOM 837 C C . MET A 1 102 ? 43.105 3.841 -36.713 1.00 61.09 102 MET A C 1
ATOM 839 O O . MET A 1 102 ? 42.376 3.917 -35.730 1.00 61.09 102 MET A O 1
ATOM 843 N N . LEU A 1 103 ? 44.069 2.917 -36.823 1.00 61.94 103 LEU A N 1
ATOM 844 C CA . LEU A 1 103 ? 44.366 1.939 -35.769 1.00 61.94 103 LEU A CA 1
ATOM 845 C C . LEU A 1 103 ? 44.782 2.614 -34.460 1.00 61.94 103 LEU A C 1
ATOM 847 O O . LEU A 1 103 ? 44.232 2.284 -33.415 1.00 61.94 103 LEU A O 1
ATOM 851 N N . LYS A 1 104 ? 45.672 3.610 -34.527 1.00 69.88 104 LYS A N 1
ATOM 852 C CA . LYS A 1 104 ? 46.098 4.361 -33.342 1.00 69.88 104 LYS A CA 1
ATOM 853 C C . LYS A 1 104 ? 44.932 5.104 -32.677 1.00 69.88 104 LYS A C 1
ATOM 855 O O . LYS A 1 104 ? 44.798 5.071 -31.465 1.00 69.88 104 LYS A O 1
ATOM 860 N N . GLY A 1 105 ? 44.034 5.700 -33.467 1.00 64.62 105 GLY A N 1
ATOM 861 C CA . GLY A 1 105 ? 42.822 6.334 -32.937 1.00 64.62 105 GLY A CA 1
ATOM 862 C C . GLY A 1 105 ? 41.847 5.349 -32.276 1.00 64.62 105 GLY A C 1
ATOM 863 O O . GLY A 1 105 ? 41.149 5.720 -31.334 1.00 64.62 105 GLY A O 1
ATOM 864 N N . ILE A 1 106 ? 41.802 4.096 -32.741 1.00 62.84 106 ILE A N 1
ATOM 865 C CA . ILE A 1 106 ? 41.017 3.028 -32.104 1.00 62.84 106 ILE A CA 1
ATOM 866 C C . ILE A 1 106 ? 41.673 2.592 -30.786 1.00 62.84 106 ILE A C 1
ATOM 868 O O . ILE A 1 106 ? 40.964 2.468 -29.791 1.00 62.84 106 ILE A O 1
ATOM 872 N N . GLU A 1 107 ? 42.997 2.407 -30.755 1.00 61.72 107 GLU A N 1
ATOM 873 C CA . GLU A 1 107 ? 43.756 2.077 -29.535 1.00 61.72 107 GLU A CA 1
ATOM 874 C C . GLU A 1 107 ? 43.605 3.167 -28.460 1.00 61.72 107 GLU A C 1
ATOM 876 O O . GLU A 1 107 ? 43.187 2.862 -27.342 1.00 61.72 107 GLU A O 1
ATOM 881 N N . ASP A 1 108 ? 43.804 4.440 -28.822 1.00 66.50 108 ASP A N 1
ATOM 882 C CA . ASP A 1 108 ? 43.616 5.591 -27.924 1.00 66.50 108 ASP A CA 1
ATOM 883 C C . ASP A 1 108 ? 42.157 5.681 -27.417 1.00 66.50 108 ASP A C 1
ATOM 885 O O . ASP A 1 108 ? 41.881 6.106 -26.289 1.00 66.50 108 ASP A O 1
ATOM 889 N N . GLY A 1 109 ? 41.188 5.274 -28.245 1.00 58.44 109 GLY A N 1
ATOM 890 C CA . GLY A 1 109 ? 39.777 5.186 -27.867 1.00 58.44 109 GLY A CA 1
ATOM 891 C C . GLY A 1 109 ? 39.503 4.084 -26.841 1.00 58.44 109 GLY A C 1
ATOM 892 O O . GLY A 1 109 ? 38.742 4.302 -25.895 1.00 58.44 109 GLY A O 1
ATOM 893 N N . ILE A 1 110 ? 40.135 2.918 -26.993 1.00 62.47 110 ILE A N 1
ATOM 894 C CA . ILE A 1 110 ? 40.010 1.786 -26.066 1.00 62.47 110 ILE A CA 1
ATOM 895 C C . ILE A 1 110 ? 40.623 2.141 -24.706 1.00 62.47 110 ILE A C 1
ATOM 897 O O . ILE A 1 110 ? 39.939 1.996 -23.693 1.00 62.47 110 ILE A O 1
ATOM 901 N N . GLU A 1 111 ? 41.839 2.695 -24.673 1.00 65.62 111 GLU A N 1
ATOM 902 C CA . GLU A 1 111 ? 42.514 3.097 -23.427 1.00 65.62 111 GLU A CA 1
ATOM 903 C C . GLU A 1 111 ? 41.714 4.143 -22.640 1.00 65.62 111 GLU A C 1
ATOM 905 O O . GLU A 1 111 ? 41.525 4.021 -21.425 1.00 65.62 111 GLU A O 1
ATOM 910 N N . ASN A 1 112 ? 41.175 5.152 -23.334 1.00 65.50 112 ASN A N 1
ATOM 911 C CA . ASN A 1 112 ? 40.305 6.138 -22.700 1.00 65.50 112 ASN A CA 1
ATOM 912 C C . ASN A 1 112 ? 39.061 5.470 -22.110 1.00 65.50 112 ASN A C 1
ATOM 914 O O . ASN A 1 112 ? 38.712 5.725 -20.957 1.00 65.50 112 ASN A O 1
ATOM 918 N N . THR A 1 113 ? 38.413 4.580 -22.864 1.00 60.88 113 THR A N 1
ATOM 919 C CA . THR A 1 113 ? 37.194 3.889 -22.422 1.00 60.88 113 THR A CA 1
ATOM 920 C C . THR A 1 113 ? 37.455 3.001 -21.199 1.00 60.88 113 THR A C 1
ATOM 922 O O . THR A 1 113 ? 36.675 3.037 -20.247 1.00 60.88 113 THR A O 1
ATOM 925 N N . GLU A 1 114 ? 38.574 2.272 -21.162 1.00 60.09 114 GLU A N 1
ATOM 926 C CA . GLU A 1 114 ? 38.990 1.484 -19.995 1.00 60.09 114 GLU A CA 1
ATOM 927 C C . GLU A 1 114 ? 39.297 2.353 -18.769 1.00 60.09 114 GLU A C 1
ATOM 929 O O . GLU A 1 114 ? 38.926 1.998 -17.647 1.00 60.09 114 GLU A O 1
ATOM 934 N N . SER A 1 115 ? 39.933 3.511 -18.967 1.00 60.28 115 SER A N 1
ATOM 935 C CA . SER A 1 115 ? 40.187 4.485 -17.900 1.00 60.28 115 SER A CA 1
ATOM 936 C C . SER A 1 115 ? 38.880 5.034 -17.310 1.00 60.28 115 SER A C 1
ATOM 938 O O . SER A 1 115 ? 38.714 5.073 -16.085 1.00 60.28 115 SER A O 1
ATOM 940 N N . TYR A 1 116 ? 37.901 5.372 -18.161 1.00 61.44 116 TYR A N 1
ATOM 941 C CA . TYR A 1 116 ? 36.563 5.786 -17.725 1.00 61.44 116 TYR A CA 1
ATOM 942 C C . TYR A 1 116 ? 35.839 4.677 -16.948 1.00 61.44 116 TYR A C 1
ATOM 944 O O . TYR A 1 116 ? 35.288 4.951 -15.880 1.00 61.44 116 TYR A O 1
ATOM 952 N N . LEU A 1 117 ? 35.891 3.429 -17.427 1.00 57.16 117 LEU A N 1
ATOM 953 C CA . LEU A 1 117 ? 35.296 2.269 -16.752 1.00 57.16 117 LEU A CA 1
ATOM 954 C C . LEU A 1 117 ? 35.924 2.013 -15.376 1.00 57.16 117 LEU A C 1
ATOM 956 O O . LEU A 1 117 ? 35.194 1.922 -14.392 1.00 57.16 117 LEU A O 1
ATOM 960 N N . LYS A 1 118 ? 37.260 2.002 -15.264 1.00 65.69 118 LYS A N 1
ATOM 961 C CA . LYS A 1 118 ? 37.959 1.851 -13.971 1.00 65.69 118 LYS A CA 1
ATOM 962 C C . LYS A 1 118 ? 37.597 2.960 -12.984 1.00 65.69 118 LYS A C 1
ATOM 964 O O . LYS A 1 118 ? 37.422 2.709 -11.791 1.00 65.69 118 LYS A O 1
ATOM 969 N N . LYS A 1 119 ? 37.473 4.201 -13.464 1.00 67.62 119 LYS A N 1
ATOM 970 C CA . LYS A 1 119 ? 37.092 5.346 -12.626 1.00 67.62 119 LYS A CA 1
ATOM 971 C C . LYS A 1 119 ? 35.649 5.228 -12.136 1.00 67.62 119 LYS A C 1
ATOM 973 O O . LYS A 1 119 ? 35.372 5.577 -10.989 1.00 67.62 119 LYS A O 1
ATOM 978 N N . GLN A 1 120 ? 34.756 4.707 -12.972 1.00 58.31 120 GLN A N 1
ATOM 979 C CA . GLN A 1 120 ? 33.363 4.460 -12.618 1.00 58.31 120 GLN A CA 1
ATOM 980 C C . GLN A 1 120 ? 33.226 3.317 -11.602 1.00 58.31 120 GLN A C 1
ATOM 982 O O . GLN A 1 120 ? 32.570 3.500 -10.582 1.00 58.31 120 GLN A O 1
ATOM 987 N N . GLU A 1 121 ? 33.948 2.209 -11.780 1.00 60.75 121 GLU A N 1
ATOM 988 C CA . GLU A 1 121 ? 33.974 1.105 -10.808 1.00 60.75 121 GLU A CA 1
ATOM 989 C C . GLU A 1 121 ? 34.520 1.534 -9.434 1.00 60.75 121 GLU A C 1
ATOM 991 O O . GLU A 1 121 ? 34.001 1.125 -8.393 1.00 60.75 121 GLU A O 1
ATOM 996 N N . LEU A 1 122 ? 35.542 2.399 -9.401 1.00 67.94 122 LEU A N 1
ATOM 997 C CA . LEU A 1 122 ? 36.075 2.950 -8.151 1.00 67.94 122 LEU A CA 1
ATOM 998 C C . LEU A 1 122 ? 35.050 3.849 -7.435 1.00 67.94 122 LEU A C 1
ATOM 1000 O O . LEU A 1 122 ? 34.988 3.864 -6.203 1.00 67.94 122 LEU A O 1
ATOM 1004 N N . LEU A 1 123 ? 34.268 4.620 -8.195 1.00 64.25 123 LEU A N 1
ATOM 1005 C CA . LEU A 1 123 ? 33.208 5.474 -7.656 1.00 64.25 123 LEU A CA 1
ATOM 1006 C C . LEU A 1 123 ? 32.048 4.641 -7.109 1.00 64.25 123 LEU A C 1
ATOM 1008 O O . LEU A 1 123 ? 31.605 4.904 -5.990 1.00 64.25 123 LEU A O 1
ATOM 1012 N N . ASP A 1 124 ? 31.632 3.609 -7.839 1.00 59.75 124 ASP A N 1
ATOM 1013 C CA . ASP A 1 124 ? 30.584 2.682 -7.411 1.00 59.75 124 ASP A CA 1
ATOM 1014 C C . ASP A 1 124 ? 31.013 1.930 -6.137 1.00 59.75 124 ASP A C 1
ATOM 1016 O O . ASP A 1 124 ? 30.277 1.895 -5.153 1.00 59.75 124 ASP A O 1
ATOM 1020 N N . SER A 1 125 ? 32.267 1.466 -6.065 1.00 57.09 125 SER A N 1
ATOM 1021 C CA . SER A 1 125 ? 32.824 0.832 -4.858 1.00 57.09 125 SER A CA 1
ATOM 1022 C C . SER A 1 125 ? 32.867 1.770 -3.641 1.00 57.09 125 SER A C 1
ATOM 1024 O O . SER A 1 125 ? 32.612 1.349 -2.507 1.00 57.09 125 SER A O 1
ATOM 1026 N N . LYS A 1 126 ? 33.166 3.060 -3.846 1.00 69.50 126 LYS A N 1
ATOM 1027 C CA . LYS A 1 126 ? 33.127 4.068 -2.773 1.00 69.50 126 LYS A CA 1
ATOM 1028 C C . LYS A 1 126 ? 31.697 4.371 -2.321 1.00 69.50 126 LYS A C 1
ATOM 1030 O O . LYS A 1 126 ? 31.490 4.585 -1.125 1.00 69.50 126 LYS A O 1
ATOM 1035 N N . ALA A 1 127 ? 30.733 4.386 -3.241 1.00 63.62 127 ALA A N 1
ATOM 1036 C CA . ALA A 1 127 ? 29.320 4.563 -2.919 1.00 63.62 127 ALA A CA 1
ATOM 1037 C C . ALA A 1 127 ? 28.794 3.387 -2.083 1.00 63.62 127 ALA A C 1
ATOM 1039 O O . ALA A 1 127 ? 28.255 3.612 -1.000 1.00 63.62 127 ALA A O 1
ATOM 1040 N N . ASP A 1 128 ? 29.084 2.153 -2.502 1.00 62.06 128 ASP A N 1
ATOM 1041 C CA . ASP A 1 128 ? 28.710 0.936 -1.774 1.00 62.06 128 ASP A CA 1
ATOM 1042 C C . ASP A 1 128 ? 29.296 0.910 -0.354 1.00 62.06 128 ASP A C 1
ATOM 1044 O O . ASP A 1 128 ? 28.617 0.545 0.608 1.00 62.06 128 ASP A O 1
ATOM 1048 N N . LYS A 1 129 ? 30.552 1.349 -0.187 1.00 68.31 129 LYS A N 1
ATOM 1049 C CA . LYS A 1 129 ? 31.185 1.452 1.136 1.00 68.31 129 LYS A CA 1
ATOM 1050 C C . LYS A 1 129 ? 30.477 2.473 2.035 1.00 68.31 129 LYS A C 1
ATOM 1052 O O . LYS A 1 129 ? 30.267 2.197 3.215 1.00 68.31 129 LYS A O 1
ATOM 1057 N N . LYS A 1 130 ? 30.081 3.623 1.483 1.00 71.38 130 LYS A N 1
ATOM 1058 C CA . LYS A 1 130 ? 29.371 4.680 2.219 1.00 71.38 130 LYS A CA 1
ATOM 1059 C C . LYS A 1 130 ? 27.958 4.247 2.618 1.00 71.38 130 LYS A C 1
ATOM 1061 O O . LYS A 1 130 ? 27.512 4.553 3.722 1.00 71.38 130 LYS A O 1
ATOM 1066 N N . ASP A 1 131 ? 27.267 3.511 1.754 1.00 68.50 131 ASP A N 1
ATOM 1067 C CA . ASP A 1 131 ? 25.954 2.947 2.071 1.00 68.50 131 ASP A CA 1
ATOM 1068 C C . ASP A 1 131 ? 26.060 1.849 3.138 1.00 68.50 131 ASP A C 1
ATOM 1070 O O . ASP A 1 131 ? 25.237 1.795 4.053 1.00 68.50 131 ASP A O 1
ATOM 1074 N N . LEU A 1 132 ? 27.123 1.039 3.112 1.00 61.00 132 LEU A N 1
ATOM 1075 C CA . LEU A 1 132 ? 27.399 0.062 4.165 1.00 61.00 132 LEU A CA 1
ATOM 1076 C C . LEU A 1 132 ? 27.679 0.732 5.523 1.00 61.00 132 LEU A C 1
ATOM 1078 O O . LEU A 1 132 ? 27.194 0.258 6.550 1.00 61.00 132 LEU A O 1
ATOM 1082 N N . GLU A 1 133 ? 28.428 1.838 5.539 1.00 75.00 133 GLU A N 1
ATOM 1083 C CA . GLU A 1 133 ? 28.694 2.627 6.750 1.00 75.00 133 GLU A CA 1
ATOM 1084 C C . GLU A 1 133 ? 27.404 3.212 7.344 1.00 75.00 133 GLU A C 1
ATOM 1086 O O . GLU A 1 133 ? 27.178 3.070 8.547 1.00 75.00 133 GLU A O 1
ATOM 1091 N N . LYS A 1 134 ? 26.507 3.756 6.508 1.00 77.69 134 LYS A N 1
ATOM 1092 C CA . LYS A 1 134 ? 25.180 4.225 6.950 1.00 77.69 134 LYS A CA 1
ATOM 1093 C C . LYS A 1 134 ? 24.339 3.105 7.545 1.00 77.69 134 LYS A C 1
ATOM 1095 O O . LYS A 1 134 ? 23.755 3.279 8.607 1.00 77.69 134 LYS A O 1
ATOM 1100 N N . VAL A 1 135 ? 24.310 1.939 6.897 1.00 69.94 135 VAL A N 1
ATOM 1101 C CA . VAL A 1 135 ? 23.577 0.776 7.414 1.00 69.94 135 VAL A CA 1
ATOM 1102 C C . VAL A 1 135 ? 24.128 0.362 8.782 1.00 69.94 135 VAL A C 1
ATOM 1104 O O . VAL A 1 135 ? 23.355 0.086 9.696 1.00 69.94 135 VAL A O 1
ATOM 1107 N N . ILE A 1 136 ? 25.453 0.355 8.969 1.00 74.69 136 ILE A N 1
ATOM 1108 C CA . ILE A 1 136 ? 26.077 0.065 10.272 1.00 74.69 136 ILE A CA 1
ATOM 1109 C C . ILE A 1 136 ? 25.668 1.101 11.330 1.00 74.69 136 ILE A C 1
ATOM 1111 O O . ILE A 1 136 ? 25.420 0.737 12.481 1.00 74.69 136 ILE A O 1
ATOM 1115 N N . GLU A 1 137 ? 25.595 2.377 10.961 1.00 80.00 137 GLU A N 1
ATOM 1116 C CA . GLU A 1 137 ? 25.186 3.462 11.853 1.00 80.00 137 GLU A CA 1
ATOM 1117 C C . GLU A 1 137 ? 23.701 3.364 12.243 1.00 80.00 137 GLU A C 1
ATOM 1119 O O . GLU A 1 137 ? 23.368 3.463 13.426 1.00 80.00 137 GLU A O 1
ATOM 1124 N N . GLU A 1 138 ? 22.823 3.027 11.296 1.00 78.12 138 GLU A N 1
ATOM 1125 C CA . GLU A 1 138 ? 21.412 2.719 11.559 1.00 78.12 138 GLU A CA 1
ATOM 1126 C C . GLU A 1 138 ? 21.255 1.519 12.502 1.00 78.12 138 GLU A C 1
ATOM 1128 O O . GLU A 1 138 ? 20.471 1.577 13.451 1.00 78.12 138 GLU A O 1
ATOM 1133 N N . TYR A 1 139 ? 22.036 0.449 12.309 1.00 70.00 139 TYR A N 1
ATOM 1134 C CA . TYR A 1 139 ? 22.025 -0.703 13.219 1.00 70.00 139 TYR A CA 1
ATOM 1135 C C . TYR A 1 139 ? 22.430 -0.318 14.647 1.00 70.00 139 TYR A C 1
ATOM 1137 O O . TYR A 1 139 ? 21.789 -0.771 15.597 1.00 70.00 139 TYR A O 1
ATOM 1145 N N . LYS A 1 140 ? 23.444 0.543 14.815 1.00 80.69 140 LYS A N 1
ATOM 1146 C CA . LYS A 1 140 ? 23.840 1.058 16.138 1.00 80.69 140 LYS A CA 1
ATOM 1147 C C . LYS A 1 140 ? 22.733 1.898 16.777 1.00 80.69 140 LYS A C 1
ATOM 1149 O O . LYS A 1 140 ? 22.492 1.765 17.976 1.00 80.69 140 LYS A O 1
ATOM 1154 N N . LEU A 1 141 ? 22.043 2.731 15.996 1.00 81.19 141 LEU A N 1
ATOM 1155 C CA . LEU A 1 141 ? 20.933 3.552 16.487 1.00 81.19 141 LEU A CA 1
ATOM 1156 C C . LEU A 1 141 ? 19.747 2.685 16.941 1.00 81.19 141 LEU A C 1
ATOM 1158 O O . LEU A 1 141 ? 19.155 2.940 17.990 1.00 81.19 141 LEU A O 1
ATOM 1162 N N . ILE A 1 142 ? 19.432 1.625 16.190 1.00 74.25 142 ILE A N 1
ATOM 1163 C CA . ILE A 1 142 ? 18.395 0.651 16.555 1.00 74.25 142 ILE A CA 1
ATOM 1164 C C . ILE A 1 142 ? 18.758 -0.051 17.867 1.00 74.25 142 ILE A C 1
ATOM 1166 O O . ILE A 1 142 ? 17.918 -0.136 18.760 1.00 74.25 142 ILE A O 1
ATOM 1170 N N . GLU A 1 143 ? 20.005 -0.500 18.023 1.00 80.44 143 GLU A N 1
ATOM 1171 C CA . GLU A 1 143 ? 20.472 -1.155 19.252 1.00 80.44 143 GLU A CA 1
ATOM 1172 C C . GLU A 1 143 ? 20.385 -0.218 20.472 1.00 80.44 143 GLU A C 1
ATOM 1174 O O . GLU A 1 143 ? 19.925 -0.620 21.545 1.00 80.44 143 GLU A O 1
ATOM 1179 N N . GLN A 1 144 ? 20.740 1.060 20.303 1.00 81.44 144 GLN A N 1
ATOM 1180 C CA . GLN A 1 144 ? 20.576 2.079 21.344 1.00 81.44 144 GLN A CA 1
ATOM 1181 C C . GLN A 1 144 ? 19.101 2.311 21.698 1.00 81.44 144 GLN A C 1
ATOM 1183 O O . GLN A 1 144 ? 18.759 2.370 22.884 1.00 81.44 144 GLN A O 1
ATOM 1188 N N . CYS A 1 145 ? 18.225 2.387 20.692 1.00 77.06 145 CYS A N 1
ATOM 1189 C CA . CYS A 1 145 ? 16.789 2.566 20.882 1.00 77.06 145 CYS A CA 1
ATOM 1190 C C . CYS A 1 145 ? 16.160 1.361 21.605 1.00 77.06 145 CYS A C 1
ATOM 1192 O O . CYS A 1 145 ? 15.390 1.537 22.551 1.00 77.06 145 CYS A O 1
ATOM 1194 N N . GLU A 1 146 ? 16.535 0.130 21.244 1.00 76.69 146 GLU A N 1
ATOM 1195 C CA . GLU A 1 146 ? 16.100 -1.089 21.939 1.00 76.69 146 GLU A CA 1
ATOM 1196 C C . GLU A 1 146 ? 16.576 -1.108 23.402 1.00 76.69 146 GLU A C 1
ATOM 1198 O O . GLU A 1 146 ? 15.795 -1.404 24.315 1.00 76.69 146 GLU A O 1
ATOM 1203 N N . ALA A 1 147 ? 17.832 -0.728 23.661 1.00 79.31 147 ALA A N 1
ATOM 1204 C CA . ALA A 1 147 ? 18.374 -0.634 25.016 1.00 79.31 147 ALA A CA 1
ATOM 1205 C C . ALA A 1 147 ? 17.655 0.433 25.863 1.00 79.31 147 ALA A C 1
ATOM 1207 O O . ALA A 1 147 ? 17.439 0.251 27.067 1.00 79.31 147 ALA A O 1
ATOM 1208 N N . GLU A 1 148 ? 17.266 1.555 25.261 1.00 83.38 148 GLU A N 1
ATOM 1209 C CA . GLU A 1 148 ? 16.486 2.601 25.921 1.00 83.38 148 GLU A CA 1
ATOM 1210 C C . GLU A 1 148 ? 15.041 2.160 26.191 1.00 83.38 148 GLU A C 1
ATOM 1212 O O . GLU A 1 148 ? 14.542 2.331 27.306 1.00 83.38 148 GLU A O 1
ATOM 1217 N N . GLN A 1 149 ? 14.395 1.481 25.240 1.00 80.06 149 GLN A N 1
ATOM 1218 C CA . GLN A 1 149 ? 13.080 0.876 25.453 1.00 80.06 149 GLN A CA 1
ATOM 1219 C C . GLN A 1 149 ? 13.093 -0.136 26.602 1.00 80.06 149 GLN A C 1
ATOM 1221 O O . GLN A 1 149 ? 12.175 -0.144 27.425 1.00 80.06 149 GLN A O 1
ATOM 1226 N N . MET A 1 150 ? 14.133 -0.968 26.702 1.00 70.75 150 MET A N 1
ATOM 1227 C CA . MET A 1 150 ? 14.293 -1.915 27.810 1.00 70.75 150 MET A CA 1
ATOM 1228 C C . MET A 1 150 ? 14.470 -1.203 29.156 1.00 70.75 150 MET A C 1
ATOM 1230 O O . MET A 1 150 ? 13.847 -1.598 30.146 1.00 70.75 150 MET A O 1
ATOM 1234 N N . ARG A 1 151 ? 15.247 -0.111 29.198 1.00 80.25 151 ARG A N 1
ATOM 1235 C CA . ARG A 1 151 ? 15.386 0.735 30.397 1.00 80.25 151 ARG A CA 1
ATOM 1236 C C . ARG A 1 151 ? 14.058 1.384 30.798 1.00 80.25 151 ARG A C 1
ATOM 1238 O O . ARG A 1 151 ? 13.698 1.334 31.974 1.00 80.25 151 ARG A O 1
ATOM 1245 N N . ASN A 1 152 ? 13.294 1.904 29.839 1.00 84.12 152 ASN A N 1
ATOM 1246 C CA . ASN A 1 152 ? 11.981 2.505 30.085 1.00 84.12 152 ASN A CA 1
ATOM 1247 C C . ASN A 1 152 ? 10.945 1.477 30.556 1.00 84.12 152 ASN A C 1
ATOM 1249 O O . ASN A 1 152 ? 10.202 1.748 31.498 1.00 84.12 152 ASN A O 1
ATOM 1253 N N . LYS A 1 153 ? 10.925 0.272 29.970 1.00 81.44 153 LYS A N 1
ATOM 1254 C CA . LYS A 1 153 ? 10.081 -0.838 30.447 1.00 81.44 153 LYS A CA 1
ATOM 1255 C C . LYS A 1 153 ? 10.431 -1.227 31.881 1.00 81.44 153 LYS A C 1
ATOM 1257 O O . LYS A 1 153 ? 9.527 -1.390 32.694 1.00 81.44 153 LYS A O 1
ATOM 1262 N N . LYS A 1 154 ? 11.725 -1.321 32.213 1.00 83.69 154 LYS A N 1
ATOM 1263 C CA . LYS A 1 154 ? 12.185 -1.596 33.582 1.00 83.69 154 LYS A CA 1
ATOM 1264 C C . LYS A 1 154 ? 11.727 -0.508 34.559 1.00 83.69 154 LYS A C 1
ATOM 1266 O O . LYS A 1 154 ? 11.225 -0.852 35.624 1.00 83.69 154 LYS A O 1
ATOM 1271 N N . ARG A 1 155 ? 11.848 0.773 34.191 1.00 83.06 155 ARG A N 1
ATOM 1272 C CA . ARG A 1 155 ? 11.413 1.905 35.027 1.00 83.06 155 ARG A CA 1
ATOM 1273 C C . ARG A 1 155 ? 9.900 1.892 35.263 1.00 83.06 155 ARG A C 1
ATOM 1275 O O . ARG A 1 155 ? 9.484 1.918 36.413 1.00 83.06 155 ARG A O 1
ATOM 1282 N N . LYS A 1 156 ? 9.093 1.719 34.209 1.00 83.94 156 LYS A N 1
ATOM 1283 C CA . LYS A 1 156 ? 7.629 1.583 34.331 1.00 83.94 156 LYS A CA 1
ATOM 1284 C C . LYS A 1 156 ? 7.225 0.400 35.205 1.00 83.94 156 LYS A C 1
ATOM 1286 O O . LYS A 1 156 ? 6.306 0.506 36.005 1.00 83.94 156 LYS A O 1
ATOM 1291 N N . LEU A 1 157 ? 7.914 -0.733 35.068 1.00 81.06 157 LEU A N 1
ATOM 1292 C CA . LEU A 1 157 ? 7.654 -1.903 35.901 1.00 81.06 157 LEU A CA 1
ATOM 1293 C C . LEU A 1 157 ? 7.969 -1.612 37.376 1.00 81.06 157 LEU A C 1
ATOM 1295 O O . LEU A 1 157 ? 7.180 -1.963 38.246 1.00 81.06 157 LEU A O 1
ATOM 1299 N N . GLN A 1 158 ? 9.085 -0.933 37.657 1.00 81.50 158 GLN A N 1
ATOM 1300 C CA . GLN A 1 158 ? 9.440 -0.498 39.011 1.00 81.50 158 GLN A CA 1
ATOM 1301 C C . GLN A 1 158 ? 8.423 0.493 39.591 1.00 81.50 158 GLN A C 1
ATOM 1303 O O . GLN A 1 158 ? 8.057 0.352 40.754 1.00 81.50 158 GLN A O 1
ATOM 1308 N N . GLU A 1 159 ? 7.940 1.448 38.793 1.00 85.50 159 GLU A N 1
ATOM 1309 C CA . GLU A 1 159 ? 6.893 2.401 39.187 1.00 85.50 159 GLU A CA 1
ATOM 1310 C C . GLU A 1 159 ? 5.581 1.686 39.519 1.00 85.50 159 GLU A C 1
ATOM 1312 O O . GLU A 1 159 ? 5.051 1.892 40.608 1.00 85.50 159 GLU A O 1
ATOM 1317 N N . MET A 1 160 ? 5.121 0.768 38.658 1.00 83.75 160 MET A N 1
ATOM 1318 C CA . MET A 1 160 ? 3.925 -0.042 38.923 1.00 83.75 160 MET A CA 1
ATOM 1319 C C . MET A 1 160 ? 4.066 -0.870 40.207 1.00 83.75 160 MET A C 1
ATOM 1321 O O . MET A 1 160 ? 3.125 -0.944 40.992 1.00 83.75 160 MET A O 1
ATOM 1325 N N . PHE A 1 161 ? 5.237 -1.466 40.469 1.00 84.19 161 PHE A N 1
ATOM 1326 C CA . PHE A 1 161 ? 5.474 -2.187 41.725 1.00 84.19 161 PHE A CA 1
ATOM 1327 C C . PHE A 1 161 ? 5.429 -1.260 42.946 1.00 84.19 161 PHE A C 1
ATOM 1329 O O . PHE A 1 161 ? 4.818 -1.607 43.955 1.00 84.19 161 PHE A O 1
ATOM 1336 N N . LEU A 1 162 ? 6.046 -0.080 42.867 1.00 88.12 162 LEU A N 1
ATOM 1337 C CA . LEU A 1 162 ? 6.017 0.921 43.938 1.00 88.12 162 LEU A CA 1
ATOM 1338 C C . LEU A 1 162 ? 4.597 1.423 44.219 1.00 88.12 162 LEU A C 1
ATOM 1340 O O . LEU A 1 162 ? 4.217 1.595 45.378 1.00 88.12 162 LEU A O 1
ATOM 1344 N N . GLU A 1 163 ? 3.813 1.637 43.168 1.00 86.56 163 GLU A N 1
ATOM 1345 C CA . GLU A 1 163 ? 2.418 2.052 43.257 1.00 86.56 163 GLU A CA 1
ATOM 1346 C C . GLU A 1 163 ? 1.544 0.949 43.861 1.00 86.56 163 GLU A C 1
ATOM 1348 O O . GLU A 1 163 ? 0.771 1.216 44.781 1.00 86.56 163 GLU A O 1
ATOM 1353 N N . GLN A 1 164 ? 1.752 -0.310 43.463 1.00 82.56 164 GLN A N 1
ATOM 1354 C CA . GLN A 1 164 ? 1.069 -1.456 44.064 1.00 82.56 164 GLN A CA 1
ATOM 1355 C C . GLN A 1 164 ? 1.381 -1.586 45.561 1.00 82.56 164 GLN A C 1
ATOM 1357 O O . GLN A 1 164 ? 0.479 -1.817 46.364 1.00 82.56 164 GLN A O 1
ATOM 1362 N N . ILE A 1 165 ? 2.644 -1.397 45.961 1.00 87.31 165 ILE A N 1
ATOM 1363 C CA . ILE A 1 165 ? 3.042 -1.417 47.377 1.00 87.31 165 ILE A CA 1
ATOM 1364 C C . ILE A 1 165 ? 2.349 -0.285 48.148 1.00 87.31 165 ILE A C 1
ATOM 1366 O O . ILE A 1 165 ? 1.846 -0.518 49.249 1.00 87.31 165 ILE A O 1
ATOM 1370 N N . LYS A 1 166 ? 2.286 0.930 47.582 1.00 89.38 166 LYS A N 1
ATOM 1371 C CA . LYS A 1 166 ? 1.566 2.059 48.195 1.00 89.38 166 LYS A CA 1
ATOM 1372 C C . LYS A 1 166 ? 0.073 1.770 48.343 1.00 89.38 166 LYS A C 1
ATOM 1374 O O . LYS A 1 166 ? -0.470 2.007 49.420 1.00 89.38 166 LYS A O 1
ATOM 1379 N N . ASN A 1 167 ? -0.568 1.236 47.306 1.00 84.75 167 ASN A N 1
ATOM 1380 C CA . ASN A 1 167 ? -1.996 0.921 47.319 1.00 84.75 167 ASN A CA 1
ATOM 1381 C C . ASN A 1 167 ? -2.326 -0.171 48.341 1.00 84.75 167 ASN A C 1
ATOM 1383 O O . ASN A 1 167 ? -3.233 0.015 49.147 1.00 84.75 167 ASN A O 1
ATOM 1387 N N . ASN A 1 168 ? -1.534 -1.244 48.396 1.00 84.69 168 ASN A N 1
ATOM 1388 C CA . ASN A 1 168 ? -1.702 -2.300 49.398 1.00 84.69 168 ASN A CA 1
ATOM 1389 C C . ASN A 1 168 ? -1.541 -1.761 50.829 1.00 84.69 168 ASN A C 1
ATOM 1391 O O . ASN A 1 168 ? -2.271 -2.158 51.735 1.00 84.69 168 ASN A O 1
ATOM 1395 N N . LYS A 1 169 ? -0.597 -0.835 51.046 1.00 89.62 169 LYS A N 1
ATOM 1396 C CA . LYS A 1 169 ? -0.403 -0.197 52.355 1.00 89.62 169 LYS A CA 1
ATOM 1397 C C . LYS A 1 169 ? -1.596 0.689 52.735 1.00 89.62 169 LYS A C 1
ATOM 1399 O O . LYS A 1 169 ? -2.064 0.624 53.866 1.00 89.62 169 LYS A O 1
ATOM 1404 N N . LEU A 1 170 ? -2.132 1.453 51.779 1.00 87.31 170 LEU A N 1
ATOM 1405 C CA . LEU A 1 170 ? -3.336 2.264 51.973 1.00 87.31 170 LEU A CA 1
ATOM 1406 C C . LEU A 1 170 ? -4.566 1.395 52.287 1.00 87.31 170 LEU A C 1
ATOM 1408 O O . LEU A 1 170 ? -5.365 1.758 53.148 1.00 87.31 170 LEU A O 1
ATOM 1412 N N . GLU A 1 171 ? -4.721 0.253 51.613 1.00 82.62 171 GLU A N 1
ATOM 1413 C CA . GLU A 1 171 ? -5.780 -0.714 51.921 1.00 82.62 171 GLU A CA 1
ATOM 1414 C C . GLU A 1 171 ? -5.633 -1.303 53.323 1.00 82.62 171 GLU A C 1
ATOM 1416 O O . GLU A 1 171 ? -6.618 -1.348 54.058 1.00 82.62 171 GLU A O 1
ATOM 1421 N N . GLN A 1 172 ? -4.420 -1.688 53.733 1.00 81.62 172 GLN A N 1
ATOM 1422 C CA . GLN A 1 172 ? -4.177 -2.146 55.103 1.00 81.62 172 GLN A CA 1
ATOM 1423 C C . GLN A 1 172 ? -4.564 -1.089 56.142 1.00 81.62 172 GLN A C 1
ATOM 1425 O O . GLN A 1 172 ? -5.199 -1.417 57.144 1.00 81.62 172 GLN A O 1
ATOM 1430 N N . ASP A 1 173 ? -4.224 0.179 55.910 1.00 85.81 173 ASP A N 1
ATOM 1431 C CA . ASP A 1 173 ? -4.579 1.265 56.828 1.00 85.81 173 ASP A CA 1
ATOM 1432 C C . ASP A 1 173 ? -6.096 1.528 56.854 1.00 85.81 173 ASP A C 1
ATOM 1434 O O . ASP A 1 173 ? -6.661 1.826 57.912 1.00 85.81 173 ASP A O 1
ATOM 1438 N N . ARG A 1 174 ? -6.786 1.377 55.713 1.00 85.00 174 ARG A N 1
ATOM 1439 C CA . ARG A 1 174 ? -8.257 1.444 55.640 1.00 85.00 174 ARG A CA 1
ATOM 1440 C C . ARG A 1 174 ? -8.918 0.308 56.413 1.00 85.00 174 ARG A C 1
ATOM 1442 O O . ARG A 1 174 ? -9.849 0.578 57.167 1.00 85.00 174 ARG A O 1
ATOM 1449 N N . LEU A 1 175 ? -8.423 -0.919 56.260 1.00 83.75 175 LEU A N 1
ATOM 1450 C CA . LEU A 1 175 ? -8.903 -2.090 56.996 1.00 83.75 175 LEU A CA 1
ATOM 1451 C C . LEU A 1 175 ? -8.740 -1.896 58.504 1.00 83.75 175 LEU A C 1
ATOM 1453 O O . LEU A 1 175 ? -9.710 -2.055 59.235 1.00 83.75 175 LEU A O 1
ATOM 1457 N N . LYS A 1 176 ? -7.569 -1.434 58.963 1.00 88.06 176 LYS A N 1
ATOM 1458 C CA . LYS A 1 176 ? -7.341 -1.117 60.384 1.00 88.06 176 LYS A CA 1
ATOM 1459 C C . LYS A 1 176 ? -8.308 -0.060 60.916 1.00 88.06 176 LYS A C 1
ATOM 1461 O O . LYS A 1 176 ? -8.811 -0.190 62.027 1.00 88.06 176 LYS A O 1
ATOM 1466 N N . LYS A 1 177 ? -8.588 0.991 60.136 1.00 88.94 177 LYS A N 1
ATOM 1467 C CA . LYS A 1 177 ? -9.587 2.005 60.516 1.00 88.94 177 LYS A CA 1
ATOM 1468 C C . LYS A 1 177 ? -10.997 1.430 60.583 1.00 88.94 177 LYS A C 1
ATOM 1470 O O . LYS A 1 177 ? -11.725 1.772 61.506 1.00 88.94 177 LYS A O 1
ATOM 1475 N N . GLN A 1 178 ? -11.386 0.591 59.624 1.00 80.94 178 GLN A N 1
ATOM 1476 C CA . GLN A 1 178 ? -12.687 -0.078 59.655 1.00 80.94 178 GLN A CA 1
ATOM 1477 C C . GLN A 1 178 ? -12.809 -1.001 60.863 1.00 80.94 178 GLN A C 1
ATOM 1479 O O . GLN A 1 178 ? -13.840 -0.986 61.518 1.00 80.94 178 GLN A O 1
ATOM 1484 N N . GLU A 1 179 ? -11.762 -1.752 61.191 1.00 85.75 179 GLU A N 1
ATOM 1485 C CA . GLU A 1 179 ? -11.731 -2.642 62.350 1.00 85.75 179 GLU A CA 1
ATOM 1486 C C . GLU A 1 179 ? -11.878 -1.864 63.666 1.00 85.75 179 GLU A C 1
ATOM 1488 O O . GLU A 1 179 ? -12.702 -2.222 64.504 1.00 85.75 179 GLU A O 1
ATOM 1493 N N . LEU A 1 180 ? -11.173 -0.734 63.806 1.00 90.38 180 LEU A N 1
ATOM 1494 C CA . LEU A 1 180 ? -11.332 0.169 64.950 1.00 90.38 180 LEU A CA 1
ATOM 1495 C C . LEU A 1 180 ? -12.772 0.696 65.058 1.00 90.38 180 LEU A C 1
ATOM 1497 O O . LEU A 1 180 ? -13.381 0.635 66.120 1.00 90.38 180 LEU A O 1
ATOM 1501 N N . LEU A 1 181 ? -13.335 1.155 63.939 1.00 86.75 181 LEU A N 1
ATOM 1502 C CA . LEU A 1 181 ? -14.681 1.723 63.895 1.00 86.75 181 LEU A CA 1
ATOM 1503 C C . LEU A 1 181 ? -15.756 0.664 64.181 1.00 86.75 181 LEU A C 1
ATOM 1505 O O . LEU A 1 181 ? -16.753 0.964 64.828 1.00 86.75 181 LEU A O 1
ATOM 1509 N N . MET A 1 182 ? -15.538 -0.579 63.742 1.00 81.50 182 MET A N 1
ATOM 1510 C CA . MET A 1 182 ? -16.389 -1.725 64.067 1.00 81.50 182 MET A CA 1
ATOM 1511 C C . MET A 1 182 ? -16.330 -2.082 65.554 1.00 81.50 182 MET A C 1
ATOM 1513 O O . MET A 1 182 ? -17.371 -2.398 66.127 1.00 81.50 182 MET A O 1
ATOM 1517 N N . ASN A 1 183 ? -15.155 -1.994 66.184 1.00 86.69 183 ASN A N 1
ATOM 1518 C CA . ASN A 1 183 ? -15.014 -2.204 67.626 1.00 86.69 183 ASN A CA 1
ATOM 1519 C C . ASN A 1 183 ? -15.744 -1.114 68.427 1.00 86.69 183 ASN A C 1
ATOM 1521 O O . ASN A 1 183 ? -16.513 -1.441 69.327 1.00 86.69 183 ASN A O 1
ATOM 1525 N N . ASP A 1 184 ? -15.607 0.158 68.041 1.00 90.00 184 ASP A N 1
ATOM 1526 C CA . ASP A 1 184 ? -16.332 1.269 68.677 1.00 90.00 184 ASP A CA 1
ATOM 1527 C C . ASP A 1 184 ? -17.860 1.109 68.541 1.00 90.00 184 ASP A C 1
ATOM 1529 O O . ASP A 1 184 ? -18.620 1.360 69.482 1.00 90.00 184 ASP A O 1
ATOM 1533 N N . LEU A 1 185 ? -18.328 0.654 67.371 1.00 84.62 185 LEU A N 1
ATOM 1534 C CA . LEU A 1 185 ? -19.744 0.370 67.118 1.00 84.62 185 LEU A CA 1
ATOM 1535 C C . LEU A 1 185 ? -20.252 -0.807 67.956 1.00 84.62 185 LEU A C 1
ATOM 1537 O O . LEU A 1 185 ? -21.365 -0.742 68.481 1.00 84.62 185 LEU A O 1
ATOM 1541 N N . ALA A 1 186 ? -19.450 -1.864 68.097 1.00 82.19 186 ALA A N 1
ATOM 1542 C CA . ALA A 1 186 ? -19.777 -3.011 68.937 1.00 82.19 186 ALA A CA 1
ATOM 1543 C C . ALA A 1 186 ? -19.905 -2.604 70.414 1.00 82.19 186 ALA A C 1
ATOM 1545 O O . ALA A 1 186 ? -20.877 -2.991 71.066 1.00 82.19 186 ALA A O 1
ATOM 1546 N N . ASP A 1 187 ? -19.005 -1.753 70.911 1.00 88.31 187 ASP A N 1
ATOM 1547 C CA . ASP A 1 187 ? -19.057 -1.207 72.271 1.00 88.31 187 ASP A CA 1
ATOM 1548 C C . ASP A 1 187 ? -20.280 -0.305 72.494 1.00 88.31 187 ASP A C 1
ATOM 1550 O O . ASP A 1 187 ? -20.964 -0.404 73.518 1.00 88.31 187 ASP A O 1
ATOM 1554 N N . ALA A 1 188 ? -20.603 0.563 71.530 1.00 83.56 188 ALA A N 1
ATOM 1555 C CA . ALA A 1 188 ? -21.807 1.391 71.586 1.00 83.56 188 ALA A CA 1
ATOM 1556 C C . ALA A 1 188 ? -23.083 0.534 71.585 1.00 83.56 188 ALA A C 1
ATOM 1558 O O . ALA A 1 188 ? -24.016 0.798 72.349 1.00 83.56 188 ALA A O 1
ATOM 1559 N N . TYR A 1 189 ? -23.112 -0.521 70.768 1.00 81.50 189 TYR A N 1
ATOM 1560 C CA . TYR A 1 189 ? -24.230 -1.455 70.710 1.00 81.50 189 TYR A CA 1
ATOM 1561 C C . TYR A 1 189 ? -24.373 -2.257 72.009 1.00 81.50 189 TYR A C 1
ATOM 1563 O O . TYR A 1 189 ? -25.493 -2.433 72.489 1.00 81.50 189 TYR A O 1
ATOM 1571 N N . ALA A 1 190 ? -23.264 -2.692 72.616 1.00 85.38 190 ALA A N 1
ATOM 1572 C CA . ALA A 1 190 ? -23.265 -3.359 73.916 1.00 85.38 190 ALA A CA 1
ATOM 1573 C C . ALA A 1 190 ? -23.867 -2.456 75.005 1.00 85.38 190 ALA A C 1
ATOM 1575 O O . ALA A 1 190 ? -24.821 -2.854 75.671 1.00 85.38 190 ALA A O 1
ATOM 1576 N N . LYS A 1 191 ? -23.418 -1.195 75.093 1.00 89.88 191 LYS A N 1
ATOM 1577 C CA . LYS A 1 191 ? -23.965 -0.204 76.040 1.00 89.88 191 LYS A CA 1
ATOM 1578 C C . LYS A 1 191 ? -25.455 0.062 75.822 1.00 89.88 191 LYS A C 1
ATOM 1580 O O . LYS A 1 191 ? -26.226 0.106 76.780 1.00 89.88 191 LYS A O 1
ATOM 1585 N N . ALA A 1 192 ? -25.883 0.223 74.570 1.00 82.25 192 ALA A N 1
ATOM 1586 C CA . ALA A 1 192 ? -27.292 0.440 74.241 1.00 82.25 192 ALA A CA 1
ATOM 1587 C C . ALA A 1 192 ? -28.158 -0.781 74.590 1.00 82.25 192 ALA A C 1
ATOM 1589 O O . ALA A 1 192 ? -29.267 -0.632 75.106 1.00 82.25 192 ALA A O 1
ATOM 1590 N N . LYS A 1 193 ? -27.645 -1.991 74.344 1.00 87.62 193 LYS A N 1
ATOM 1591 C CA . LYS A 1 193 ? -28.302 -3.251 74.702 1.00 87.62 193 LYS A CA 1
ATOM 1592 C C . LYS A 1 193 ? -28.453 -3.393 76.216 1.00 87.62 193 LYS A C 1
ATOM 1594 O O . LYS A 1 193 ? -29.525 -3.789 76.671 1.00 87.62 193 LYS A O 1
ATOM 1599 N N . ASP A 1 194 ? -27.428 -3.043 76.986 1.00 86.25 194 ASP A N 1
ATOM 1600 C CA . ASP A 1 194 ? -27.480 -3.078 78.449 1.00 86.25 194 ASP A CA 1
ATOM 1601 C C . ASP A 1 194 ? -28.496 -2.071 78.994 1.00 86.25 194 ASP A C 1
ATOM 1603 O O . ASP A 1 194 ? -29.378 -2.449 79.766 1.00 86.25 194 ASP A O 1
ATOM 1607 N N . HIS A 1 195 ? -28.485 -0.835 78.486 1.00 88.38 195 HIS A N 1
ATOM 1608 C CA . HIS A 1 195 ? -29.481 0.174 78.849 1.00 88.38 195 HIS A CA 1
ATOM 1609 C C . HIS A 1 195 ? -30.910 -0.282 78.513 1.00 88.38 195 HIS A C 1
ATOM 1611 O O . HIS A 1 195 ? -31.833 -0.110 79.314 1.00 88.38 195 HIS A O 1
ATOM 1617 N N . LEU A 1 196 ? -31.120 -0.884 77.336 1.00 79.88 196 LEU A N 1
ATOM 1618 C CA . LEU A 1 196 ? -32.418 -1.424 76.927 1.00 79.88 196 LEU A CA 1
ATOM 1619 C C . LEU A 1 196 ? -32.867 -2.572 77.844 1.00 79.88 196 LEU A C 1
ATOM 1621 O O . LEU A 1 196 ? -34.041 -2.641 78.214 1.00 79.88 196 LEU A O 1
ATOM 1625 N N . ASN A 1 197 ? -31.949 -3.456 78.240 1.00 82.69 197 ASN A N 1
ATOM 1626 C CA . ASN A 1 197 ? -32.215 -4.538 79.189 1.00 82.69 197 ASN A CA 1
ATOM 1627 C C . ASN A 1 197 ? -32.585 -4.005 80.582 1.00 82.69 197 ASN A C 1
ATOM 1629 O O . ASN A 1 197 ? -33.475 -4.547 81.239 1.00 82.69 197 ASN A O 1
ATOM 1633 N N . GLU A 1 198 ? -31.942 -2.933 81.038 1.00 86.81 198 GLU A N 1
ATOM 1634 C CA . GLU A 1 198 ? -32.278 -2.280 82.305 1.00 86.81 198 GLU A CA 1
ATOM 1635 C C . GLU A 1 198 ? -33.650 -1.603 82.255 1.00 86.81 198 GLU A C 1
ATOM 1637 O O . GLU A 1 198 ? -34.483 -1.833 83.136 1.00 86.81 198 GLU A O 1
ATOM 1642 N N . THR A 1 199 ? -33.942 -0.845 81.193 1.00 82.00 199 THR A N 1
ATOM 1643 C CA . THR A 1 199 ? -35.257 -0.196 81.026 1.00 82.00 199 THR A CA 1
ATOM 1644 C C . THR A 1 199 ? -36.384 -1.208 80.861 1.00 82.00 199 THR A C 1
ATOM 1646 O O . THR A 1 199 ? -37.465 -1.023 81.420 1.00 82.00 199 THR A O 1
ATOM 1649 N N . THR A 1 200 ? -36.156 -2.302 80.132 1.00 79.94 200 THR A N 1
ATOM 1650 C CA . THR A 1 200 ? -37.149 -3.379 80.018 1.00 79.94 200 THR A CA 1
ATOM 1651 C C . THR A 1 200 ? -37.370 -4.084 81.349 1.00 79.94 200 THR A C 1
ATOM 1653 O O . THR A 1 200 ? -38.527 -4.287 81.710 1.00 79.94 200 THR A O 1
ATOM 1656 N N . LYS A 1 201 ? -36.318 -4.384 82.128 1.00 83.56 201 LYS A N 1
ATOM 1657 C CA . LYS A 1 201 ? -36.461 -4.907 83.501 1.00 83.56 201 LYS A CA 1
ATOM 1658 C C . LYS A 1 201 ? -37.245 -3.949 84.402 1.00 83.56 201 LYS A C 1
ATOM 1660 O O . LYS A 1 201 ? -38.099 -4.409 85.156 1.00 83.56 201 LYS A O 1
ATOM 1665 N N . ALA A 1 202 ? -36.989 -2.644 84.318 1.00 82.06 202 ALA A N 1
ATOM 1666 C CA . ALA A 1 202 ? -37.712 -1.632 85.089 1.00 82.06 202 ALA A CA 1
ATOM 1667 C C . ALA A 1 202 ? -39.205 -1.595 84.721 1.00 82.06 202 ALA A C 1
ATOM 1669 O O . ALA A 1 202 ? -40.054 -1.731 85.602 1.00 82.06 202 ALA A O 1
ATOM 1670 N N . LYS A 1 203 ? -39.536 -1.541 83.424 1.00 82.69 203 LYS A N 1
ATOM 1671 C CA . LYS A 1 203 ? -40.931 -1.601 82.955 1.00 82.69 203 LYS A CA 1
ATOM 1672 C C . LYS A 1 203 ? -41.623 -2.912 83.322 1.00 82.69 203 LYS A C 1
ATOM 1674 O O . LYS A 1 203 ? -42.810 -2.912 83.625 1.00 82.69 203 LYS A O 1
ATOM 1679 N N . LEU A 1 204 ? -40.906 -4.038 83.319 1.00 77.25 204 LEU A N 1
ATOM 1680 C CA . LEU A 1 204 ? -41.463 -5.325 83.749 1.00 77.25 204 LEU A CA 1
ATOM 1681 C C . LEU A 1 204 ? -41.851 -5.304 85.230 1.00 77.25 204 LEU A C 1
ATOM 1683 O O . LEU A 1 204 ? -42.914 -5.816 85.580 1.00 77.25 204 LEU A O 1
ATOM 1687 N N . LYS A 1 205 ? -41.025 -4.676 86.077 1.00 82.44 205 LYS A N 1
ATOM 1688 C CA . LYS A 1 205 ? -41.334 -4.461 87.496 1.00 82.44 205 LYS A CA 1
ATOM 1689 C C . LYS A 1 205 ? -42.532 -3.530 87.682 1.00 82.44 205 LYS A C 1
ATOM 1691 O O . LYS A 1 205 ? -43.393 -3.841 88.498 1.00 82.44 205 LYS A O 1
ATOM 1696 N N . GLU A 1 206 ? -42.639 -2.449 86.906 1.00 81.19 206 GLU A N 1
ATOM 1697 C CA . GLU A 1 206 ? -43.824 -1.573 86.921 1.00 81.19 206 GLU A CA 1
ATOM 1698 C C . GLU A 1 206 ? -45.091 -2.325 86.513 1.00 81.19 206 GLU A C 1
ATOM 1700 O O . GLU A 1 206 ? -46.084 -2.290 87.231 1.00 81.19 206 GLU A O 1
ATOM 1705 N N . ILE A 1 207 ? -45.054 -3.073 85.407 1.00 79.25 207 ILE A N 1
ATOM 1706 C CA . ILE A 1 207 ? -46.193 -3.877 84.945 1.00 79.25 207 ILE A CA 1
ATOM 1707 C C . ILE A 1 207 ? -46.572 -4.941 85.984 1.00 79.25 207 ILE A C 1
ATOM 1709 O O . ILE A 1 207 ? -47.758 -5.214 86.183 1.00 79.25 207 ILE A O 1
ATOM 1713 N N . GLN A 1 208 ? -45.593 -5.553 86.658 1.00 75.38 208 GLN A N 1
ATOM 1714 C CA . GLN A 1 208 ? -45.854 -6.475 87.766 1.00 75.38 208 GLN A CA 1
ATOM 1715 C C . GLN A 1 208 ? -46.514 -5.767 88.954 1.00 75.38 208 GLN A C 1
ATOM 1717 O O . GLN A 1 208 ? -47.510 -6.274 89.465 1.00 75.38 208 GLN A O 1
ATOM 1722 N N . ALA A 1 209 ? -46.029 -4.592 89.356 1.00 77.88 209 ALA A N 1
ATOM 1723 C CA . ALA A 1 209 ? -46.623 -3.801 90.433 1.00 77.88 209 ALA A CA 1
ATOM 1724 C C . ALA A 1 209 ? -48.055 -3.345 90.093 1.00 77.88 209 ALA A C 1
ATOM 1726 O O . ALA A 1 209 ? -48.955 -3.435 90.926 1.00 77.88 209 ALA A O 1
ATOM 1727 N N . GLU A 1 210 ? -48.293 -2.938 88.845 1.00 77.56 210 GLU A N 1
ATOM 1728 C CA . GLU A 1 210 ? -49.608 -2.580 88.306 1.00 77.56 210 GLU A CA 1
ATOM 1729 C C . GLU A 1 210 ? -50.569 -3.780 88.344 1.00 77.56 210 GLU A C 1
ATOM 1731 O O . GLU A 1 210 ? -51.727 -3.654 88.750 1.00 77.56 210 GLU A O 1
ATOM 1736 N N . LYS A 1 211 ? -50.084 -4.973 87.964 1.00 76.12 211 LYS A N 1
ATOM 1737 C CA . LYS A 1 211 ? -50.845 -6.226 88.072 1.00 76.12 211 LYS A CA 1
ATOM 1738 C C . LYS A 1 211 ? -51.205 -6.547 89.518 1.00 76.12 211 LYS A C 1
ATOM 1740 O O . LYS A 1 211 ? -52.356 -6.900 89.762 1.00 76.12 211 LYS A O 1
ATOM 1745 N N . ILE A 1 212 ? -50.268 -6.400 90.456 1.00 75.81 212 ILE A N 1
ATOM 1746 C CA . ILE A 1 212 ? -50.515 -6.624 91.888 1.00 75.81 212 ILE A CA 1
ATOM 1747 C C . ILE A 1 212 ? -51.588 -5.647 92.384 1.00 75.81 212 ILE A C 1
ATOM 1749 O O . ILE A 1 212 ? -52.614 -6.091 92.893 1.00 75.81 212 ILE A O 1
ATOM 1753 N N . ARG A 1 213 ? -51.457 -4.346 92.096 1.00 77.75 213 ARG A N 1
ATOM 1754 C CA . ARG A 1 213 ? -52.480 -3.332 92.418 1.00 77.75 213 ARG A CA 1
ATOM 1755 C C . ARG A 1 213 ? -53.856 -3.659 91.847 1.00 77.75 213 ARG A C 1
ATOM 1757 O O . ARG A 1 213 ? -54.866 -3.532 92.537 1.00 77.75 213 ARG A O 1
ATOM 1764 N N . ARG A 1 214 ? -53.923 -4.079 90.580 1.00 72.19 214 ARG A N 1
ATOM 1765 C CA . ARG A 1 214 ? -55.187 -4.492 89.949 1.00 72.19 214 ARG A CA 1
ATOM 1766 C C . ARG A 1 214 ? -55.763 -5.743 90.601 1.00 72.19 214 ARG A C 1
ATOM 1768 O O . ARG A 1 214 ? -56.976 -5.802 90.777 1.00 72.19 214 ARG A O 1
ATOM 1775 N N . SER A 1 215 ? -54.924 -6.709 90.975 1.00 68.12 215 SER A N 1
ATOM 1776 C CA . SER A 1 215 ? -55.358 -7.913 91.688 1.00 68.12 215 SER A CA 1
ATOM 1777 C C . SER A 1 215 ? -55.883 -7.590 93.088 1.00 68.12 215 SER A C 1
ATOM 1779 O O . SER A 1 215 ? -56.924 -8.109 93.469 1.00 68.12 215 SER A O 1
ATOM 1781 N N . GLU A 1 216 ? -55.265 -6.647 93.803 1.00 73.81 216 GLU A N 1
ATOM 1782 C CA . GLU A 1 216 ? -55.746 -6.153 95.097 1.00 73.81 216 GLU A CA 1
ATOM 1783 C C . GLU A 1 216 ? -57.070 -5.395 94.962 1.00 73.81 216 GLU A C 1
ATOM 1785 O O . GLU A 1 216 ? -57.973 -5.563 95.779 1.00 73.81 216 GLU A O 1
ATOM 1790 N N . LEU A 1 217 ? -57.222 -4.570 93.920 1.00 75.75 217 LEU A N 1
ATOM 1791 C CA . LEU A 1 217 ? -58.473 -3.865 93.635 1.00 75.75 217 LEU A CA 1
ATOM 1792 C C . LEU A 1 217 ? -59.595 -4.844 93.263 1.00 75.75 217 LEU A C 1
ATOM 1794 O O . LEU A 1 217 ? -60.725 -4.681 93.720 1.00 75.75 217 LEU A O 1
ATOM 1798 N N . MET A 1 218 ? -59.287 -5.864 92.457 1.00 68.75 218 MET A N 1
ATOM 1799 C CA . MET A 1 218 ? -60.216 -6.951 92.143 1.00 68.75 218 MET A CA 1
ATOM 1800 C C . MET A 1 218 ? -60.569 -7.754 93.393 1.00 68.75 218 MET A C 1
ATOM 1802 O O . MET A 1 218 ? -61.748 -7.975 93.622 1.00 68.75 218 MET A O 1
ATOM 1806 N N . ALA A 1 219 ? -59.606 -8.104 94.248 1.00 66.56 219 ALA A N 1
ATOM 1807 C CA . ALA A 1 219 ? -59.862 -8.786 95.516 1.00 66.56 219 ALA A CA 1
ATOM 1808 C C . ALA A 1 219 ? -60.759 -7.950 96.444 1.00 66.56 219 ALA A C 1
ATOM 1810 O O . ALA A 1 219 ? -61.699 -8.481 97.027 1.00 66.56 219 ALA A O 1
ATOM 1811 N N . LYS A 1 220 ? -60.544 -6.628 96.516 1.00 73.56 220 LYS A N 1
ATOM 1812 C CA . LYS A 1 220 ? -61.422 -5.698 97.248 1.00 73.56 220 LYS A CA 1
ATOM 1813 C C . LYS A 1 220 ? -62.835 -5.650 96.660 1.00 73.56 220 LYS A C 1
ATOM 1815 O O . LYS A 1 220 ? -63.798 -5.662 97.417 1.00 73.56 220 LYS A O 1
ATOM 1820 N N . LYS A 1 221 ? -62.977 -5.625 95.329 1.00 71.69 221 LYS A N 1
ATOM 1821 C CA . LYS A 1 221 ? -64.286 -5.684 94.653 1.00 71.69 221 LYS A CA 1
ATOM 1822 C C . LYS A 1 221 ? -64.986 -7.026 94.882 1.00 71.69 221 LYS A C 1
ATOM 1824 O O . LYS A 1 221 ? -66.161 -7.030 95.226 1.00 71.69 221 LYS A O 1
ATOM 1829 N N . CYS A 1 222 ? -64.268 -8.140 94.762 1.00 56.94 222 CYS A N 1
ATOM 1830 C CA . CYS A 1 222 ? -64.788 -9.472 95.055 1.00 56.94 222 CYS A CA 1
ATOM 1831 C C . CYS A 1 222 ? -65.206 -9.596 96.524 1.00 56.94 222 CYS A C 1
ATOM 1833 O O . CYS A 1 222 ? -66.274 -10.124 96.777 1.00 56.94 222 CYS A O 1
ATOM 1835 N N . ALA A 1 223 ? -64.454 -9.042 97.482 1.00 61.53 223 ALA A N 1
ATOM 1836 C CA . ALA A 1 223 ? -64.821 -9.047 98.903 1.00 61.53 223 ALA A CA 1
ATOM 1837 C C . ALA A 1 223 ? -66.100 -8.245 99.215 1.00 61.53 223 ALA A C 1
ATOM 1839 O O . ALA A 1 223 ? -66.809 -8.563 100.166 1.00 61.53 223 ALA A O 1
ATOM 1840 N N . ILE A 1 224 ? -66.404 -7.210 98.424 1.00 65.44 224 ILE A N 1
ATOM 1841 C CA . ILE A 1 224 ? -67.676 -6.474 98.507 1.00 65.44 224 ILE A CA 1
ATOM 1842 C C . ILE A 1 224 ? -68.816 -7.327 97.940 1.00 65.44 224 ILE A C 1
ATOM 1844 O O . ILE A 1 224 ? -69.849 -7.446 98.586 1.00 65.44 224 ILE A O 1
ATOM 1848 N N . ILE A 1 225 ? -68.609 -7.954 96.778 1.00 59.09 225 ILE A N 1
ATOM 1849 C CA . ILE A 1 225 ? -69.596 -8.841 96.137 1.00 59.09 225 ILE A CA 1
ATOM 1850 C C . ILE A 1 225 ? -69.887 -10.074 97.013 1.00 59.09 225 ILE A C 1
ATOM 1852 O O . ILE A 1 225 ? -71.034 -10.491 97.138 1.00 59.09 225 ILE A O 1
ATOM 1856 N N . TRP A 1 226 ? -68.868 -10.617 97.683 1.00 53.78 226 TRP A N 1
ATOM 1857 C CA . TRP A 1 226 ? -68.978 -11.770 98.582 1.00 53.78 2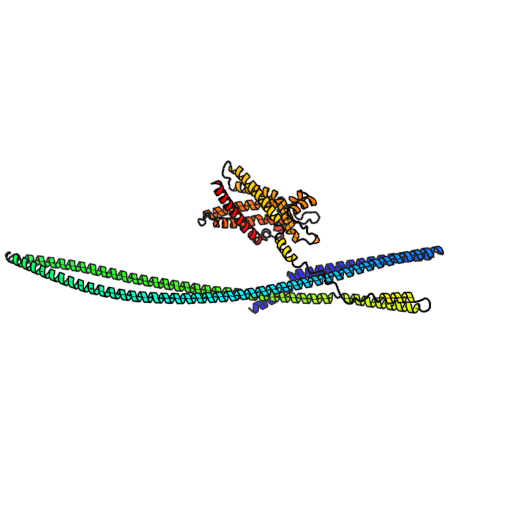26 TRP A CA 1
ATOM 1858 C C . TRP A 1 226 ? -69.804 -11.468 99.843 1.00 53.78 226 TRP A C 1
ATOM 1860 O O . TRP A 1 226 ? -70.396 -12.366 100.419 1.00 53.78 226 TRP A O 1
ATOM 1870 N N . LYS A 1 227 ? -69.919 -10.193 100.245 1.00 55.50 227 LYS A N 1
ATOM 1871 C CA . LYS A 1 227 ? -70.830 -9.760 101.322 1.00 55.50 227 LYS A CA 1
ATOM 1872 C C . LYS A 1 227 ? -72.299 -9.663 100.890 1.00 55.50 227 LYS A C 1
ATOM 1874 O O . LYS A 1 227 ? -73.144 -9.395 101.737 1.00 55.50 227 LYS A O 1
ATOM 1879 N N . THR A 1 228 ? -72.602 -9.821 99.601 1.00 52.25 228 THR A N 1
ATOM 1880 C CA . THR A 1 228 ? -73.938 -9.583 99.023 1.00 52.25 228 THR A CA 1
ATOM 1881 C C . THR A 1 228 ? -74.583 -10.807 98.367 1.00 52.25 228 THR A C 1
ATOM 1883 O O . THR A 1 228 ? -75.678 -10.668 97.832 1.00 52.25 228 THR A O 1
ATOM 1886 N N . CYS A 1 229 ? -73.957 -11.987 98.393 1.00 47.28 229 CYS A N 1
ATOM 1887 C CA . CYS A 1 229 ? -74.451 -13.164 97.668 1.00 47.28 229 CYS A CA 1
ATOM 1888 C C . CYS A 1 229 ? -74.708 -14.361 98.600 1.00 47.28 229 CYS A C 1
ATOM 1890 O O . CYS A 1 229 ? -73.831 -14.724 99.378 1.00 47.28 229 CYS A O 1
ATOM 1892 N N . ASP A 1 230 ? -75.891 -14.973 98.470 1.00 50.62 230 ASP A N 1
ATOM 1893 C CA . ASP A 1 230 ? -76.299 -16.226 99.126 1.00 50.62 230 ASP A CA 1
ATOM 1894 C C . ASP A 1 230 ? -75.444 -17.436 98.687 1.00 50.62 230 ASP A C 1
ATOM 1896 O O . ASP A 1 230 ? -75.031 -17.550 97.529 1.00 50.62 230 ASP A O 1
ATOM 1900 N N . GLU A 1 231 ? -75.227 -18.366 99.624 1.00 50.47 231 GLU A N 1
ATOM 1901 C CA . GLU A 1 231 ? -74.201 -19.427 99.608 1.00 50.47 231 GLU A CA 1
ATOM 1902 C C . GLU A 1 231 ? -74.436 -20.592 98.611 1.00 50.47 231 GLU A C 1
ATOM 1904 O O . GLU A 1 231 ? -73.559 -21.435 98.439 1.00 50.47 231 GLU A O 1
ATOM 1909 N N . GLU A 1 232 ? -75.565 -20.658 97.893 1.00 48.31 232 GLU A N 1
ATOM 1910 C CA . GLU A 1 232 ? -75.972 -21.885 97.169 1.00 48.31 232 GLU A CA 1
ATOM 1911 C C . GLU A 1 232 ? -75.572 -21.952 95.670 1.00 48.31 232 GLU A C 1
ATOM 1913 O O . GLU A 1 232 ? -75.677 -23.005 95.040 1.00 48.31 232 GLU A O 1
ATOM 1918 N N . ASN A 1 233 ? -75.060 -20.862 95.075 1.00 52.00 233 ASN A N 1
ATOM 1919 C CA . ASN A 1 233 ? -74.689 -20.797 93.642 1.00 52.00 233 ASN A CA 1
ATOM 1920 C C . ASN A 1 233 ? -73.180 -20.604 93.357 1.00 52.00 233 ASN A C 1
ATOM 1922 O O . ASN A 1 233 ? -72.773 -20.567 92.191 1.00 52.00 233 ASN A O 1
ATOM 1926 N N . ASP A 1 234 ? -72.339 -20.513 94.391 1.00 55.31 234 ASP A N 1
ATOM 1927 C CA . ASP A 1 234 ? -70.936 -20.070 94.283 1.00 55.31 234 ASP A CA 1
ATOM 1928 C C . ASP A 1 234 ? -69.988 -21.161 93.720 1.00 55.31 234 ASP A C 1
ATOM 1930 O O . ASP A 1 234 ? -69.053 -20.872 92.968 1.00 55.31 234 ASP A O 1
ATOM 1934 N N . ASP A 1 235 ? -70.279 -22.441 93.981 1.00 57.62 235 ASP A N 1
ATOM 1935 C CA . ASP A 1 235 ? -69.444 -23.578 93.552 1.00 57.62 235 ASP A CA 1
ATOM 1936 C C . ASP A 1 235 ? -69.593 -23.928 92.062 1.00 57.62 235 ASP A C 1
ATOM 1938 O O . ASP A 1 235 ? -68.622 -24.291 91.389 1.00 57.62 235 ASP A O 1
ATOM 1942 N N . LYS A 1 236 ? -70.803 -23.778 91.504 1.00 60.59 236 LYS A N 1
ATOM 1943 C CA . LYS A 1 236 ? -71.044 -23.984 90.063 1.00 60.59 236 LYS A CA 1
ATOM 1944 C C . LYS A 1 236 ? -70.410 -22.872 89.231 1.00 60.59 236 LYS A C 1
ATOM 1946 O O . LYS A 1 236 ? -69.897 -23.140 88.144 1.00 60.59 236 LYS A O 1
ATOM 1951 N N . LEU A 1 237 ? -70.419 -21.641 89.747 1.00 58.94 237 LEU A N 1
ATOM 1952 C CA . LEU A 1 237 ? -69.816 -20.493 89.079 1.00 58.94 237 LEU A CA 1
ATOM 1953 C C . LEU A 1 237 ? -68.282 -20.578 89.098 1.00 58.94 237 LEU A C 1
ATOM 1955 O O . LEU A 1 237 ? -67.664 -20.355 88.060 1.00 58.94 237 LEU A O 1
ATOM 1959 N N . LYS A 1 238 ? -67.669 -20.973 90.227 1.00 61.91 238 LYS A N 1
ATOM 1960 C CA . LYS A 1 238 ? -66.214 -21.196 90.329 1.00 61.91 238 LYS A CA 1
ATOM 1961 C C . LYS A 1 238 ? -65.714 -22.259 89.359 1.00 61.91 238 LYS A C 1
ATOM 1963 O O . LYS A 1 238 ? -64.808 -21.964 88.586 1.00 61.91 238 LYS A O 1
ATOM 1968 N N . LYS A 1 239 ? -66.351 -23.436 89.315 1.00 68.19 239 LYS A N 1
ATOM 1969 C CA . LYS A 1 239 ? -65.967 -24.506 88.375 1.00 68.19 239 LYS A CA 1
ATOM 1970 C C . LYS A 1 239 ? -66.058 -24.067 86.914 1.00 68.19 239 LYS A C 1
ATOM 1972 O O . LYS A 1 239 ? -65.113 -24.267 86.161 1.00 68.19 239 LYS A O 1
ATOM 1977 N N . ALA A 1 240 ? -67.151 -23.410 86.521 1.00 66.88 240 ALA A N 1
ATOM 1978 C CA . ALA A 1 240 ? -67.315 -22.923 85.148 1.00 66.88 240 ALA A CA 1
ATOM 1979 C C . ALA A 1 240 ? -66.297 -21.826 84.775 1.00 66.88 240 ALA A C 1
ATOM 1981 O O . ALA A 1 240 ? -65.942 -21.658 83.606 1.00 66.88 240 ALA A O 1
ATOM 1982 N N . MET A 1 241 ? -65.837 -21.055 85.762 1.00 65.88 241 MET A N 1
ATOM 1983 C CA . MET A 1 241 ? -64.847 -19.999 85.575 1.00 65.88 241 MET A CA 1
ATOM 1984 C C . MET A 1 241 ? -63.422 -20.567 85.498 1.00 65.88 241 MET A C 1
ATOM 1986 O O . MET A 1 241 ? -62.662 -20.142 84.631 1.00 65.88 241 MET A O 1
ATOM 1990 N N . GLU A 1 242 ? -63.086 -21.557 86.330 1.00 71.88 242 GLU A N 1
ATOM 1991 C CA . GLU A 1 242 ? -61.820 -22.305 86.282 1.00 71.88 242 GLU A CA 1
ATOM 1992 C C . GLU A 1 242 ? -61.654 -23.041 84.949 1.00 71.88 242 GLU A C 1
ATOM 1994 O O . GLU A 1 242 ? -60.632 -22.876 84.287 1.00 71.88 242 GLU A O 1
ATOM 1999 N N . GLU A 1 243 ? -62.696 -23.729 84.481 1.00 75.12 243 GLU A N 1
ATOM 2000 C CA . GLU A 1 243 ? -62.685 -24.470 83.214 1.00 75.12 243 GLU A CA 1
ATOM 2001 C C . GLU A 1 243 ? -62.503 -23.530 82.004 1.00 75.12 243 GLU A C 1
ATOM 2003 O O . GLU A 1 243 ? -61.723 -23.797 81.086 1.00 75.12 243 GLU A O 1
ATOM 2008 N N . LYS A 1 244 ? -63.143 -22.349 82.024 1.00 73.88 244 LYS A N 1
ATOM 2009 C CA . LYS A 1 244 ? -62.910 -21.302 81.013 1.00 73.88 244 LYS A CA 1
ATOM 2010 C C . LYS A 1 244 ? -61.490 -20.744 81.056 1.00 73.88 244 LYS A C 1
ATOM 2012 O O . LYS A 1 244 ? -60.933 -20.455 80.000 1.00 73.88 244 LYS A O 1
ATOM 2017 N N . ILE A 1 245 ? -60.923 -20.548 82.246 1.00 73.56 245 ILE A N 1
ATOM 2018 C CA . ILE A 1 245 ? -59.547 -20.063 82.409 1.00 73.56 245 ILE A CA 1
ATOM 2019 C C . ILE A 1 245 ? -58.561 -21.095 81.855 1.00 73.56 245 ILE A C 1
ATOM 2021 O O . ILE A 1 245 ? -57.621 -20.716 81.157 1.00 73.56 245 ILE A O 1
ATOM 2025 N N . GLU A 1 246 ? -58.797 -22.380 82.103 1.00 75.75 246 GLU A N 1
ATOM 2026 C CA . GLU A 1 246 ? -57.936 -23.474 81.655 1.00 75.75 246 GLU A CA 1
ATOM 2027 C C . GLU A 1 246 ? -57.922 -23.598 80.126 1.00 75.75 246 GLU A C 1
ATOM 2029 O O . GLU A 1 246 ? -56.851 -23.574 79.516 1.00 75.75 246 GLU A O 1
ATOM 2034 N N . ILE A 1 247 ? -59.099 -23.568 79.491 1.00 76.62 247 ILE A N 1
ATOM 2035 C CA . ILE A 1 247 ? -59.236 -23.560 78.024 1.00 76.62 247 ILE A CA 1
ATOM 2036 C C . ILE A 1 247 ? -58.510 -22.356 77.402 1.00 76.62 247 ILE A C 1
ATOM 2038 O O . ILE A 1 247 ? -57.867 -22.469 76.353 1.00 76.62 247 ILE A O 1
ATOM 2042 N N . GLU A 1 248 ? -58.589 -21.180 78.026 1.00 74.50 248 GLU A N 1
ATOM 2043 C CA . GLU A 1 248 ? -57.959 -19.973 77.489 1.00 74.50 248 GLU A CA 1
ATOM 2044 C C . GLU A 1 248 ? -56.431 -19.973 77.685 1.00 74.50 248 GLU A C 1
ATOM 2046 O O . GLU A 1 248 ? -55.695 -19.515 76.803 1.00 74.50 248 GLU A O 1
ATOM 2051 N N . ILE A 1 249 ? -55.936 -20.551 78.788 1.00 76.00 249 ILE A N 1
ATOM 2052 C CA . ILE A 1 249 ? -54.507 -20.831 79.010 1.00 76.00 249 ILE A CA 1
ATOM 2053 C C . ILE A 1 249 ? -53.993 -21.812 77.954 1.00 76.00 249 ILE A C 1
ATOM 2055 O O . ILE A 1 249 ? -52.918 -21.602 77.384 1.00 76.00 249 ILE A O 1
ATOM 2059 N N . GLU A 1 250 ? -54.765 -22.848 77.640 1.00 78.75 250 GLU A N 1
ATOM 2060 C CA . GLU A 1 250 ? -54.393 -23.861 76.658 1.00 78.75 250 GLU A CA 1
ATOM 2061 C C . GLU A 1 250 ? -54.323 -23.276 75.238 1.00 78.75 250 GLU A C 1
ATOM 2063 O O . GLU A 1 250 ? -53.327 -23.463 74.531 1.00 78.75 250 GLU A O 1
ATOM 2068 N N . LYS A 1 251 ? -55.298 -22.440 74.848 1.00 78.38 251 LYS A N 1
ATOM 2069 C CA . LYS A 1 251 ? -55.257 -21.676 73.585 1.00 78.38 251 LYS A CA 1
ATOM 2070 C C . LYS A 1 251 ? -54.066 -20.720 73.515 1.00 78.38 251 LYS A C 1
ATOM 2072 O O . LYS A 1 251 ? -53.413 -20.624 72.471 1.00 78.38 251 LYS A O 1
ATOM 2077 N N . MET A 1 252 ? -53.767 -20.014 74.606 1.00 72.88 252 MET A N 1
ATOM 2078 C CA . MET A 1 252 ? -52.609 -19.119 74.702 1.00 72.88 252 MET A CA 1
ATOM 2079 C C . MET A 1 252 ? -51.292 -19.884 74.536 1.00 72.88 252 MET A C 1
ATOM 2081 O O . MET A 1 252 ? -50.440 -19.464 73.750 1.00 72.88 252 MET A O 1
ATOM 2085 N N . ASN A 1 253 ? -51.137 -21.026 75.209 1.00 78.06 253 ASN A N 1
ATOM 2086 C CA . ASN A 1 253 ? -49.956 -21.882 75.096 1.00 78.06 253 ASN A CA 1
ATOM 2087 C C . ASN A 1 253 ? -49.816 -22.477 73.688 1.00 78.06 253 ASN A C 1
ATOM 2089 O O . ASN A 1 253 ? -48.725 -22.450 73.114 1.00 78.06 253 ASN A O 1
ATOM 2093 N N . ALA A 1 254 ? -50.919 -22.920 73.078 1.00 78.38 254 ALA A N 1
ATOM 2094 C CA . ALA A 1 254 ? -50.934 -23.407 71.701 1.00 78.38 254 ALA A CA 1
ATOM 2095 C C . ALA A 1 254 ? -50.525 -22.316 70.694 1.00 78.38 254 ALA A C 1
ATOM 2097 O O . ALA A 1 254 ? -49.744 -22.579 69.775 1.00 78.38 254 ALA A O 1
ATOM 2098 N N . LYS A 1 255 ? -50.993 -21.073 70.878 1.00 76.25 255 LYS A N 1
ATOM 2099 C CA . LYS A 1 255 ? -50.593 -19.928 70.045 1.00 76.25 255 LYS A CA 1
ATOM 2100 C C . LYS A 1 255 ? -49.106 -19.599 70.210 1.00 76.25 255 LYS A C 1
ATOM 2102 O O . LYS A 1 255 ? -48.406 -19.437 69.212 1.00 76.25 255 LYS A O 1
ATOM 2107 N N . LYS A 1 256 ? -48.605 -19.584 71.448 1.00 80.25 256 LYS A N 1
ATOM 2108 C CA . LYS A 1 256 ? -47.191 -19.325 71.763 1.00 80.25 256 LYS A CA 1
ATOM 2109 C C . LYS A 1 256 ? -46.262 -20.379 71.153 1.00 80.25 256 LYS A C 1
ATOM 2111 O O . LYS A 1 256 ? -45.233 -20.027 70.580 1.00 80.25 256 LYS A O 1
ATOM 2116 N N . ASN A 1 257 ? -46.653 -21.655 71.205 1.00 80.69 257 ASN A N 1
ATOM 2117 C CA . ASN A 1 257 ? -45.911 -22.748 70.571 1.00 80.69 257 ASN A CA 1
ATOM 2118 C C . ASN A 1 257 ? -45.894 -22.631 69.041 1.00 80.69 257 ASN A C 1
ATOM 2120 O O . ASN A 1 257 ? -44.851 -22.860 68.429 1.00 80.69 257 ASN A O 1
ATOM 2124 N N . LYS A 1 258 ? -47.008 -22.227 68.412 1.00 79.38 258 LYS A N 1
ATOM 2125 C CA . LYS A 1 258 ? -47.047 -21.971 66.961 1.00 79.38 258 LYS A CA 1
ATOM 2126 C C . LYS A 1 258 ? -46.121 -20.819 66.555 1.00 79.38 258 LYS A C 1
ATOM 2128 O O . LYS A 1 258 ? -45.366 -20.965 65.598 1.00 79.38 258 LYS A O 1
ATOM 2133 N N . GLU A 1 259 ? -46.129 -19.710 67.293 1.00 75.94 259 GLU A N 1
ATOM 2134 C CA . GLU A 1 259 ? -45.244 -18.564 67.028 1.00 75.94 259 GLU A CA 1
ATOM 2135 C C . GLU A 1 259 ? -43.759 -18.898 67.251 1.00 75.94 259 GLU A C 1
ATOM 2137 O O . GLU A 1 259 ? -42.910 -18.474 66.466 1.00 75.94 259 GLU A O 1
ATOM 2142 N N . ALA A 1 260 ? -43.433 -19.682 68.284 1.00 82.25 260 ALA A N 1
ATOM 2143 C CA . ALA A 1 260 ? -42.066 -20.136 68.541 1.00 82.25 260 ALA A CA 1
ATOM 2144 C C . ALA A 1 260 ? -41.547 -21.054 67.424 1.00 82.25 260 ALA A C 1
ATOM 2146 O O . ALA A 1 260 ? -40.417 -20.886 66.966 1.00 82.25 260 ALA A O 1
ATOM 2147 N N . LYS A 1 261 ? -42.392 -21.974 66.941 1.00 87.56 261 LYS A N 1
ATOM 2148 C CA . LYS A 1 261 ? -42.054 -22.875 65.834 1.00 87.56 261 LYS A CA 1
ATOM 2149 C C . LYS A 1 261 ? -41.811 -22.104 64.533 1.00 87.56 261 LYS A C 1
ATOM 2151 O O . LYS A 1 261 ? -40.779 -22.294 63.904 1.00 87.56 261 LYS A O 1
ATOM 2156 N N . LEU A 1 262 ? -42.689 -21.152 64.202 1.00 82.88 262 LEU A N 1
ATOM 2157 C CA . LEU A 1 262 ? -42.528 -20.296 63.022 1.00 82.88 262 LEU A CA 1
ATOM 2158 C C . LEU A 1 262 ? -41.231 -19.471 63.071 1.00 82.88 262 LEU A C 1
ATOM 2160 O O . LEU A 1 262 ? -40.532 -19.359 62.067 1.00 82.88 262 LEU A O 1
ATOM 2164 N N . LYS A 1 263 ? -40.877 -18.910 64.235 1.00 83.81 263 LYS A N 1
ATOM 2165 C CA . LYS A 1 263 ? -39.610 -18.180 64.402 1.00 83.81 263 LYS A CA 1
ATOM 2166 C C . LYS A 1 263 ? -38.391 -19.080 64.207 1.00 83.81 263 LYS A C 1
ATOM 2168 O O . LYS A 1 263 ? -37.446 -18.652 63.551 1.00 83.81 263 LYS A O 1
ATOM 2173 N N . ALA A 1 264 ? -38.420 -20.302 64.739 1.00 87.31 264 ALA A N 1
ATOM 2174 C CA . ALA A 1 264 ? -37.334 -21.264 64.565 1.00 87.31 264 ALA A CA 1
ATOM 2175 C C . ALA A 1 264 ? -37.147 -21.657 63.088 1.00 87.31 264 ALA A C 1
ATOM 2177 O O . ALA A 1 264 ? -36.017 -21.679 62.603 1.00 87.31 264 ALA A O 1
ATOM 2178 N N . ASP A 1 265 ? -38.244 -21.884 62.359 1.00 82.81 265 ASP A N 1
ATOM 2179 C CA . ASP A 1 265 ? -38.205 -22.221 60.931 1.00 82.81 265 ASP A CA 1
ATOM 2180 C C . ASP A 1 265 ? -37.645 -21.062 60.083 1.00 82.81 265 ASP A C 1
ATOM 2182 O O . ASP A 1 265 ? -36.780 -21.276 59.232 1.00 82.81 265 ASP A O 1
ATOM 2186 N N . ILE A 1 266 ? -38.057 -19.818 60.363 1.00 82.62 266 ILE A N 1
ATOM 2187 C CA . ILE A 1 266 ? -37.514 -18.619 59.695 1.00 82.62 266 ILE A CA 1
ATOM 2188 C C . ILE A 1 266 ? -36.011 -18.477 59.965 1.00 82.62 266 ILE A C 1
ATOM 2190 O O . ILE A 1 266 ? -35.236 -18.187 59.055 1.00 82.62 266 ILE A O 1
ATOM 2194 N N . GLN A 1 267 ? -35.582 -18.689 61.208 1.00 85.25 267 GLN A N 1
ATOM 2195 C CA . GLN A 1 267 ? -34.180 -18.549 61.594 1.00 85.25 267 GLN A CA 1
ATOM 2196 C C . GLN A 1 267 ? -33.303 -19.620 60.931 1.00 85.25 267 GLN A C 1
ATOM 2198 O O . GLN A 1 267 ? -32.203 -19.315 60.472 1.00 85.25 267 GLN A O 1
ATOM 2203 N N . LYS A 1 268 ? -33.821 -20.847 60.800 1.00 90.81 268 LYS A N 1
ATOM 2204 C CA . LYS A 1 268 ? -33.165 -21.931 60.063 1.00 90.81 268 LYS A CA 1
ATOM 2205 C C . LYS A 1 268 ? -32.998 -21.588 58.578 1.00 90.81 268 LYS A C 1
ATOM 2207 O O . LYS A 1 268 ? -31.900 -21.730 58.051 1.00 90.81 268 LYS A O 1
ATOM 2212 N N . TYR A 1 269 ? -34.047 -21.065 57.939 1.00 82.81 269 TYR A N 1
ATOM 2213 C CA . TYR A 1 269 ? -34.012 -20.642 56.534 1.00 82.81 269 TYR A CA 1
ATOM 2214 C C . TYR A 1 269 ? -32.994 -19.517 56.270 1.00 82.81 269 TYR A C 1
ATOM 2216 O O . TYR A 1 269 ? -32.314 -19.514 55.245 1.00 82.81 269 TYR A O 1
ATOM 2224 N N . LEU A 1 270 ? -32.861 -18.561 57.195 1.00 84.44 270 LEU A N 1
ATOM 2225 C CA . LEU A 1 270 ? -31.888 -17.470 57.072 1.00 84.44 270 LEU A CA 1
ATOM 2226 C C . LEU A 1 270 ? -30.439 -17.971 57.147 1.00 84.44 270 LEU A C 1
ATOM 2228 O O . LEU A 1 270 ? -29.627 -17.586 56.309 1.00 84.44 270 LEU A O 1
ATOM 2232 N N . ILE A 1 271 ? -30.133 -18.852 58.106 1.00 88.69 271 ILE A N 1
ATOM 2233 C CA . ILE A 1 271 ? -28.792 -19.439 58.264 1.00 88.69 271 ILE A CA 1
ATOM 2234 C C . ILE A 1 271 ? -28.416 -20.255 57.021 1.00 88.69 271 ILE A C 1
ATOM 2236 O O . ILE A 1 271 ? -27.324 -20.094 56.480 1.00 88.69 271 ILE A O 1
ATOM 2240 N N . GLU A 1 272 ? -29.338 -21.083 56.526 1.00 87.88 272 GLU A N 1
ATOM 2241 C CA . GLU A 1 272 ? -29.116 -21.907 55.334 1.00 87.88 272 GLU A CA 1
ATOM 2242 C C . GLU A 1 272 ? -28.852 -21.048 54.085 1.00 87.88 272 GLU A C 1
ATOM 2244 O O . GLU A 1 272 ? -27.921 -21.313 53.321 1.00 87.88 272 GLU A O 1
ATOM 2249 N N . ASN A 1 273 ? -29.592 -19.949 53.912 1.00 76.25 273 ASN A N 1
ATOM 2250 C CA . ASN A 1 273 ? -29.342 -19.006 52.823 1.00 76.25 273 ASN A CA 1
ATOM 2251 C C . ASN A 1 273 ? -27.988 -18.296 52.938 1.00 76.25 273 ASN A C 1
ATOM 2253 O O . ASN A 1 273 ? -27.306 -18.121 51.926 1.00 76.25 273 ASN A O 1
ATOM 2257 N N . GLU A 1 274 ? -27.563 -17.897 54.139 1.00 85.12 274 GLU A N 1
ATOM 2258 C CA . GLU A 1 274 ? -26.234 -17.306 54.331 1.00 85.12 274 GLU A CA 1
ATOM 2259 C C . GLU A 1 274 ? -25.109 -18.287 53.973 1.00 85.12 274 GLU A C 1
ATOM 2261 O O . GLU A 1 274 ? -24.122 -17.891 53.346 1.00 85.12 274 GLU A O 1
ATOM 2266 N N . GLU A 1 275 ? -25.255 -19.568 54.320 1.00 89.12 275 GLU A N 1
ATOM 2267 C CA . GLU A 1 275 ? -24.291 -20.610 53.956 1.00 89.12 275 GLU A CA 1
ATOM 2268 C C . GLU A 1 275 ? -24.220 -20.832 52.442 1.00 89.12 275 GLU A C 1
ATOM 2270 O O . GLU A 1 275 ? -23.121 -20.911 51.881 1.00 89.12 275 GLU A O 1
ATOM 2275 N N . ILE A 1 276 ? -25.370 -20.871 51.760 1.00 83.56 276 ILE A N 1
ATOM 2276 C CA . ILE A 1 276 ? -25.436 -20.980 50.295 1.00 83.56 276 ILE A CA 1
ATOM 2277 C C . ILE A 1 276 ? -24.737 -19.786 49.636 1.00 83.56 276 ILE A C 1
ATOM 2279 O O . ILE A 1 276 ? -23.942 -19.963 48.710 1.00 83.56 276 ILE A O 1
ATOM 2283 N N . MET A 1 277 ? -24.979 -18.570 50.128 1.00 79.94 277 MET A N 1
ATOM 2284 C CA . MET A 1 277 ? -24.360 -17.360 49.581 1.00 79.94 277 MET A CA 1
ATOM 2285 C C . MET A 1 277 ? -22.844 -17.322 49.809 1.00 79.94 277 MET A C 1
ATOM 2287 O O . MET A 1 277 ? -22.102 -16.903 48.917 1.00 79.94 277 MET A O 1
ATOM 2291 N N . LYS A 1 278 ? -22.359 -17.794 50.966 1.00 87.19 278 LYS A N 1
ATOM 2292 C CA . LYS A 1 278 ? -20.916 -17.939 51.228 1.00 87.19 278 LYS A CA 1
ATOM 2293 C C . LYS A 1 278 ? -20.270 -18.951 50.282 1.00 87.19 278 LYS A C 1
ATOM 2295 O O . LYS A 1 278 ? -19.217 -18.649 49.726 1.00 87.19 278 LYS A O 1
ATOM 2300 N N . LYS A 1 279 ? -20.911 -20.102 50.045 1.00 88.44 279 LYS A N 1
ATOM 2301 C CA . LYS A 1 279 ? -20.419 -21.109 49.087 1.00 88.44 279 LYS A CA 1
ATOM 2302 C C . LYS A 1 279 ? -20.305 -20.545 47.670 1.00 88.44 279 LYS A C 1
ATOM 2304 O O . LYS A 1 279 ? -19.239 -20.664 47.077 1.00 88.44 279 LYS A O 1
ATOM 2309 N N . ARG A 1 280 ? -21.332 -19.842 47.175 1.00 77.06 280 ARG A N 1
ATOM 2310 C CA . ARG A 1 280 ? -21.294 -19.214 45.838 1.00 77.06 280 ARG A CA 1
ATOM 2311 C C . ARG A 1 280 ? -20.166 -18.195 45.693 1.00 77.06 280 ARG A C 1
ATOM 2313 O O . ARG A 1 280 ? -19.446 -18.224 44.704 1.00 77.06 280 ARG A O 1
ATOM 2320 N N . LYS A 1 281 ? -19.955 -17.332 46.694 1.00 83.75 281 LYS A N 1
ATOM 2321 C CA . LYS A 1 281 ? -18.827 -16.381 46.677 1.00 83.75 281 LYS A CA 1
ATOM 2322 C C . LYS A 1 281 ? -17.472 -17.087 46.619 1.00 83.75 281 LYS A C 1
ATOM 2324 O O . LYS A 1 281 ? -16.590 -16.653 45.885 1.00 83.75 281 LYS A O 1
ATOM 2329 N N . GLN A 1 282 ? -17.310 -18.172 47.376 1.00 82.62 282 GLN A N 1
ATOM 2330 C CA . GLN A 1 282 ? -16.085 -18.971 47.365 1.00 82.62 282 GLN A CA 1
ATOM 2331 C C . GLN A 1 282 ? -15.843 -19.610 45.986 1.00 82.62 282 GLN A C 1
ATOM 2333 O O . GLN A 1 282 ? -14.712 -19.628 45.501 1.00 82.62 282 GLN A O 1
ATOM 2338 N N . GLU A 1 283 ? -16.900 -20.120 45.349 1.00 80.19 283 GLU A N 1
ATOM 2339 C CA . GLU A 1 283 ? -16.854 -20.690 43.998 1.00 80.19 283 GLU A CA 1
ATOM 2340 C C . GLU A 1 283 ? -16.479 -19.630 42.953 1.00 80.19 283 GLU A C 1
ATOM 2342 O O . GLU A 1 283 ? -15.541 -19.852 42.189 1.00 80.19 283 GLU A O 1
ATOM 2347 N N . GLU A 1 284 ? -17.100 -18.447 42.990 1.00 75.38 284 GLU A N 1
ATOM 2348 C CA . GLU A 1 284 ? -16.766 -17.323 42.100 1.00 75.38 284 GLU A CA 1
ATOM 2349 C C . GLU A 1 284 ? -15.312 -16.847 42.267 1.00 75.38 284 GLU A C 1
ATOM 2351 O O . GLU A 1 284 ? -14.635 -16.522 41.289 1.00 75.38 284 GLU A O 1
ATOM 2356 N N . GLU A 1 285 ? -14.793 -16.790 43.499 1.00 81.00 285 GLU A N 1
ATOM 2357 C CA . GLU A 1 285 ? -13.383 -16.457 43.738 1.00 81.00 285 GLU A CA 1
ATOM 2358 C C . GLU A 1 285 ? -12.434 -17.522 43.186 1.00 81.00 285 GLU A C 1
ATOM 2360 O O . GLU A 1 285 ? -11.379 -17.188 42.636 1.00 81.00 285 GLU A O 1
ATOM 2365 N N . ASN A 1 286 ? -12.788 -18.799 43.333 1.00 79.31 286 ASN A N 1
ATOM 2366 C CA . ASN A 1 286 ? -11.998 -19.904 42.805 1.00 79.31 286 ASN A CA 1
ATOM 2367 C C . ASN A 1 286 ? -11.998 -19.905 41.272 1.00 79.31 286 ASN A C 1
ATOM 2369 O O . ASN A 1 286 ? -10.941 -20.098 40.670 1.00 79.31 286 ASN A O 1
ATOM 2373 N N . GLU A 1 287 ? -13.140 -19.618 40.646 1.00 74.38 287 GLU A N 1
ATOM 2374 C CA . GLU A 1 287 ? -13.267 -19.492 39.194 1.00 74.38 287 GLU A CA 1
ATOM 2375 C C . GLU A 1 287 ? -12.426 -18.323 38.666 1.00 74.38 287 GLU A C 1
ATOM 2377 O O . GLU A 1 287 ? -11.580 -18.520 37.793 1.00 74.38 287 GLU A O 1
ATOM 2382 N N . LYS A 1 288 ? -12.512 -17.138 39.288 1.00 76.88 288 LYS A N 1
ATOM 2383 C CA . LYS A 1 288 ? -11.668 -15.979 38.935 1.00 76.88 288 LYS A CA 1
ATOM 2384 C C . LYS A 1 288 ? -10.174 -16.274 39.074 1.00 76.88 288 LYS A C 1
ATOM 2386 O O . LYS A 1 288 ? -9.383 -15.906 38.203 1.00 76.88 288 LYS A O 1
ATOM 2391 N N . LYS A 1 289 ? -9.756 -16.951 40.152 1.00 78.19 289 LYS A N 1
ATOM 2392 C CA . LYS A 1 289 ? -8.353 -17.376 40.334 1.00 78.19 289 LYS A CA 1
ATOM 2393 C C . LYS A 1 289 ? -7.917 -18.331 39.223 1.00 78.19 289 LYS A C 1
ATOM 2395 O O . LYS A 1 289 ? -6.801 -18.206 38.715 1.00 78.19 289 LYS A O 1
ATOM 2400 N N . TRP A 1 290 ? -8.790 -19.257 38.834 1.00 78.12 290 TRP A N 1
ATOM 2401 C CA . TRP A 1 290 ? -8.520 -20.215 37.768 1.00 78.12 290 TRP A CA 1
ATOM 2402 C C . TRP A 1 290 ? -8.418 -19.538 36.392 1.00 78.12 290 TRP A C 1
ATOM 2404 O O . TRP A 1 290 ? -7.471 -19.804 35.651 1.00 78.12 290 TRP A O 1
ATOM 2414 N N . GLU A 1 291 ? -9.301 -18.591 36.074 1.00 71.94 291 GLU A N 1
ATOM 2415 C CA . GLU A 1 291 ? -9.240 -17.804 34.835 1.00 71.94 291 GLU A CA 1
ATOM 2416 C C . GLU A 1 291 ? -7.950 -16.980 34.727 1.00 71.94 291 GLU A C 1
ATOM 2418 O O . GLU A 1 291 ? -7.278 -16.991 33.689 1.00 71.94 291 GLU A O 1
ATOM 2423 N N . ILE A 1 292 ? -7.561 -16.300 35.811 1.00 73.75 292 ILE A N 1
ATOM 2424 C CA . ILE A 1 292 ? -6.312 -15.528 35.875 1.00 73.75 292 ILE A CA 1
ATOM 2425 C C . ILE A 1 292 ? -5.105 -16.448 35.657 1.00 73.75 292 ILE A C 1
ATOM 2427 O O . ILE A 1 292 ? -4.196 -16.112 34.894 1.00 73.75 292 ILE A O 1
ATOM 2431 N N . TYR A 1 293 ? -5.104 -17.630 36.277 1.00 81.44 293 TYR A N 1
A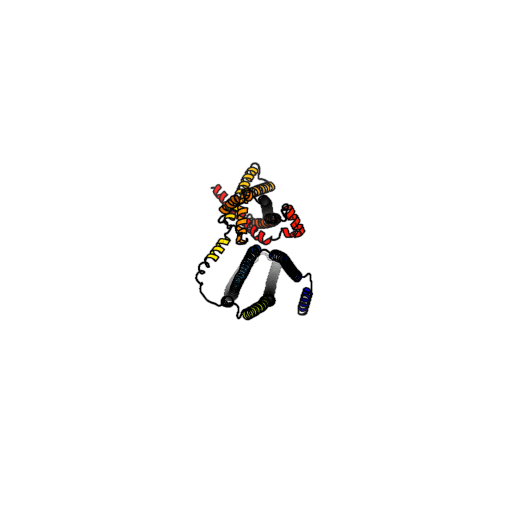TOM 2432 C CA . TYR A 1 293 ? -4.050 -18.624 36.087 1.00 81.44 293 TYR A CA 1
ATOM 2433 C C . TYR A 1 293 ? -3.938 -19.075 34.621 1.00 81.44 293 TYR A C 1
ATOM 2435 O O . TYR A 1 293 ? -2.838 -19.087 34.059 1.00 81.44 293 TYR A O 1
ATOM 2443 N N . GLN A 1 294 ? -5.066 -19.386 33.975 1.00 72.19 294 GLN A N 1
ATOM 2444 C CA . GLN A 1 294 ? -5.105 -19.788 32.565 1.00 72.19 294 GLN A CA 1
ATOM 2445 C C . GLN A 1 294 ? -4.596 -18.683 31.634 1.00 72.19 294 GLN A C 1
ATOM 2447 O O . GLN A 1 294 ? -3.838 -18.953 30.697 1.00 72.19 294 GLN A O 1
ATOM 2452 N N . ARG A 1 295 ? -4.973 -17.429 31.901 1.00 74.44 295 ARG A N 1
ATOM 2453 C CA . ARG A 1 295 ? -4.513 -16.271 31.127 1.00 74.44 295 ARG A CA 1
ATOM 2454 C C . ARG A 1 295 ? -3.001 -16.086 31.242 1.00 74.44 295 ARG A C 1
ATOM 2456 O O . ARG A 1 295 ? -2.325 -16.021 30.219 1.00 74.44 295 ARG A O 1
ATOM 2463 N N . ASN A 1 296 ? -2.464 -16.131 32.461 1.00 82.25 296 ASN A N 1
ATOM 2464 C CA . ASN A 1 296 ? -1.025 -16.018 32.703 1.00 82.25 296 ASN A CA 1
ATOM 2465 C C . ASN A 1 296 ? -0.231 -17.127 31.996 1.00 82.25 296 ASN A C 1
ATOM 2467 O O . ASN A 1 296 ? 0.810 -16.857 31.398 1.00 82.25 296 ASN A O 1
ATOM 2471 N N . LYS A 1 297 ? -0.736 -18.368 32.003 1.00 80.69 297 LYS A N 1
ATOM 2472 C CA . LYS A 1 297 ? -0.093 -19.487 31.298 1.00 80.69 297 LYS A CA 1
ATOM 2473 C C . LYS A 1 297 ? -0.104 -19.325 29.779 1.00 80.69 297 LYS A C 1
ATOM 2475 O O . LYS A 1 297 ? 0.878 -19.666 29.120 1.00 80.69 297 LYS A O 1
ATOM 2480 N N . ARG A 1 298 ? -1.184 -18.777 29.219 1.00 75.88 298 ARG A N 1
ATOM 2481 C CA . ARG A 1 298 ? -1.280 -18.471 27.786 1.00 75.88 298 ARG A CA 1
ATOM 2482 C C . ARG A 1 298 ? -0.306 -17.366 27.379 1.00 75.88 298 ARG A C 1
ATOM 2484 O O . ARG A 1 298 ? 0.360 -17.496 26.355 1.00 75.88 298 ARG A O 1
ATOM 2491 N N . ASP A 1 299 ? -0.188 -16.325 28.193 1.00 78.56 299 ASP A N 1
ATOM 2492 C CA . ASP A 1 299 ? 0.721 -15.205 27.938 1.00 78.56 299 ASP A CA 1
ATOM 2493 C C . ASP A 1 299 ? 2.193 -15.638 28.028 1.00 78.56 299 ASP A C 1
ATOM 2495 O O . ASP A 1 299 ? 3.003 -15.267 27.176 1.00 78.56 299 ASP A O 1
ATOM 2499 N N . GLU A 1 300 ? 2.533 -16.499 28.995 1.00 80.44 300 GLU A N 1
ATOM 2500 C CA . GLU A 1 300 ? 3.858 -17.120 29.112 1.00 80.44 300 GLU A CA 1
ATOM 2501 C C . GLU A 1 300 ? 4.210 -17.945 27.859 1.00 80.44 300 GLU A C 1
ATOM 2503 O O . GLU A 1 300 ? 5.299 -17.801 27.296 1.00 80.44 300 GLU A O 1
ATOM 2508 N N . TYR A 1 301 ? 3.264 -18.753 27.367 1.00 80.31 301 TYR A N 1
ATOM 2509 C CA . TYR A 1 301 ? 3.438 -19.541 26.144 1.00 80.31 301 TYR A CA 1
ATOM 2510 C C . TYR A 1 301 ? 3.601 -18.665 24.895 1.00 80.31 301 TYR A C 1
ATOM 2512 O O . TYR A 1 301 ? 4.503 -18.898 24.087 1.00 80.31 301 TYR A O 1
ATOM 2520 N N . ASN A 1 302 ? 2.766 -17.636 24.739 1.00 77.31 302 ASN A N 1
ATOM 2521 C CA . ASN A 1 302 ? 2.842 -16.713 23.606 1.00 77.31 302 ASN A CA 1
ATOM 2522 C C . ASN A 1 302 ? 4.202 -16.008 23.557 1.00 77.31 302 ASN A C 1
ATOM 2524 O O . ASN A 1 302 ? 4.835 -15.963 22.503 1.00 77.31 302 ASN A O 1
ATOM 2528 N N . LYS A 1 303 ? 4.697 -15.553 24.713 1.00 84.12 303 LYS A N 1
ATOM 2529 C CA . LYS A 1 303 ? 6.010 -14.913 24.831 1.00 84.12 303 LYS A CA 1
ATOM 2530 C C . LYS A 1 303 ? 7.148 -15.847 24.409 1.00 84.12 303 LYS A C 1
ATOM 2532 O O . LYS A 1 303 ? 7.988 -15.460 23.601 1.00 84.12 303 LYS A O 1
ATOM 2537 N N . LEU A 1 304 ? 7.131 -17.099 24.874 1.00 81.69 304 LEU A N 1
ATOM 2538 C CA . LEU A 1 304 ? 8.093 -18.129 24.459 1.00 81.69 304 LEU A CA 1
ATOM 2539 C C . LEU A 1 304 ? 8.056 -18.390 22.946 1.00 81.69 304 LEU A C 1
ATOM 2541 O O . LEU A 1 304 ? 9.098 -18.582 22.314 1.00 81.69 304 LEU A O 1
ATOM 2545 N N . MET A 1 305 ? 6.862 -18.405 22.352 1.00 76.69 305 MET A N 1
ATOM 2546 C CA . MET A 1 305 ? 6.698 -18.623 20.916 1.00 76.69 305 MET A CA 1
ATOM 2547 C C . MET A 1 305 ? 7.218 -17.452 20.085 1.00 76.69 305 MET A C 1
ATOM 2549 O O . MET A 1 305 ? 7.844 -17.681 19.046 1.00 76.69 305 MET A O 1
ATOM 2553 N N . ASP A 1 306 ? 7.009 -16.220 20.538 1.00 77.88 306 ASP A N 1
ATOM 2554 C CA . ASP A 1 306 ? 7.497 -15.029 19.848 1.00 77.88 306 ASP A CA 1
ATOM 2555 C C . ASP A 1 306 ? 9.019 -14.875 19.977 1.00 77.88 306 ASP A C 1
ATOM 2557 O O . ASP A 1 306 ? 9.690 -14.628 18.970 1.00 77.88 306 ASP A O 1
ATOM 2561 N N . ASP A 1 307 ? 9.596 -15.172 21.146 1.00 78.06 307 ASP A N 1
ATOM 2562 C CA . ASP A 1 307 ? 11.053 -15.225 21.332 1.00 78.06 307 ASP A CA 1
ATOM 2563 C C . ASP A 1 307 ? 11.697 -16.270 20.402 1.00 78.06 307 ASP A C 1
ATOM 2565 O O . ASP A 1 307 ? 12.723 -16.018 19.757 1.00 78.06 307 ASP A O 1
ATOM 2569 N N . LYS A 1 308 ? 11.059 -17.438 20.251 1.00 83.62 308 LYS A N 1
ATOM 2570 C CA . LYS A 1 308 ? 11.518 -18.500 19.344 1.00 83.62 308 LYS A CA 1
ATOM 2571 C C . LYS A 1 308 ? 11.424 -18.094 17.871 1.00 83.62 308 LYS A C 1
ATOM 2573 O O . LYS A 1 308 ? 12.320 -18.425 17.090 1.00 83.62 308 LYS A O 1
ATOM 2578 N N . LYS A 1 309 ? 10.371 -17.372 17.468 1.00 79.06 309 LYS A N 1
ATOM 2579 C CA . LYS A 1 309 ? 10.256 -16.810 16.108 1.00 79.06 309 LYS A CA 1
ATOM 2580 C C . LYS A 1 309 ? 11.376 -15.809 15.840 1.00 79.06 309 LYS A C 1
ATOM 2582 O O . LYS A 1 309 ? 12.056 -15.938 14.823 1.00 79.06 309 LYS A O 1
ATOM 2587 N N . LEU A 1 310 ? 11.621 -14.887 16.771 1.00 75.69 310 LEU A N 1
ATOM 2588 C CA . LEU A 1 310 ? 12.666 -13.873 16.639 1.00 75.69 310 LEU A CA 1
ATOM 2589 C C . LEU A 1 310 ? 14.061 -14.506 16.526 1.00 75.69 310 LEU A C 1
ATOM 2591 O O . LEU A 1 310 ? 14.858 -14.113 15.672 1.00 75.69 310 LEU A O 1
ATOM 2595 N N . GLN A 1 311 ? 14.359 -15.532 17.331 1.00 77.19 311 GLN A N 1
ATOM 2596 C CA . GLN A 1 311 ? 15.615 -16.279 17.207 1.00 77.19 311 GLN A CA 1
ATOM 2597 C C . GLN A 1 311 ? 15.749 -16.979 15.849 1.00 77.19 311 GLN A C 1
ATOM 2599 O O . GLN A 1 311 ? 16.809 -16.908 15.222 1.00 77.19 311 GLN A O 1
ATOM 2604 N N . ASN A 1 312 ? 14.682 -17.610 15.356 1.00 80.19 312 ASN A N 1
ATOM 2605 C CA . ASN A 1 312 ? 14.691 -18.256 14.043 1.00 80.19 312 ASN A CA 1
ATOM 2606 C C . ASN A 1 312 ? 14.908 -17.250 12.903 1.00 80.19 312 ASN A C 1
ATOM 2608 O O . ASN A 1 312 ? 15.644 -17.546 11.958 1.00 80.19 312 ASN A O 1
ATOM 2612 N N . GLU A 1 313 ? 14.326 -16.054 12.994 1.00 71.94 313 GLU A N 1
ATOM 2613 C CA . GLU A 1 313 ? 14.566 -14.980 12.029 1.00 71.94 313 GLU A CA 1
ATOM 2614 C C . GLU A 1 313 ? 16.011 -14.481 12.065 1.00 71.94 313 GLU A C 1
ATOM 2616 O O . GLU A 1 313 ? 16.625 -14.339 11.005 1.00 71.94 313 GLU A O 1
ATOM 2621 N N . LYS A 1 314 ? 16.591 -14.285 13.257 1.00 70.44 314 LYS A N 1
ATOM 2622 C CA . LYS A 1 314 ? 18.011 -13.920 13.409 1.00 70.44 314 LYS A CA 1
ATOM 2623 C C . LYS A 1 314 ? 18.927 -14.971 12.774 1.00 70.44 314 LYS A C 1
ATOM 2625 O O . LYS A 1 314 ? 19.818 -14.622 12.000 1.00 70.44 314 LYS A O 1
ATOM 2630 N N . ILE A 1 315 ? 18.667 -16.258 13.018 1.00 79.56 315 ILE A N 1
ATOM 2631 C CA . ILE A 1 315 ? 19.421 -17.368 12.410 1.00 79.56 315 ILE A CA 1
ATOM 2632 C C . ILE A 1 315 ? 19.261 -17.371 10.882 1.00 79.56 315 ILE A C 1
ATOM 2634 O O . ILE A 1 315 ? 20.239 -17.568 10.160 1.00 79.56 315 ILE A O 1
ATOM 2638 N N . ARG A 1 316 ? 18.048 -17.129 10.367 1.00 75.69 316 ARG A N 1
ATOM 2639 C CA . ARG A 1 316 ? 17.781 -17.072 8.921 1.00 75.69 316 ARG A CA 1
ATOM 2640 C C . ARG A 1 316 ? 18.519 -15.912 8.254 1.00 75.69 316 ARG A C 1
ATOM 2642 O O . ARG A 1 316 ? 19.156 -16.128 7.227 1.00 75.69 316 ARG A O 1
ATOM 2649 N N . LYS A 1 317 ? 18.473 -14.715 8.844 1.00 65.19 317 LYS A N 1
ATOM 2650 C CA . LYS A 1 317 ? 19.191 -13.531 8.344 1.00 65.19 317 LYS A CA 1
ATOM 2651 C C . LYS A 1 317 ? 20.704 -13.759 8.338 1.00 65.19 317 LYS A C 1
ATOM 2653 O O . LYS A 1 317 ? 21.347 -13.471 7.334 1.00 65.19 317 LYS A O 1
ATOM 2658 N N . LYS A 1 318 ? 21.257 -14.363 9.398 1.00 69.81 318 LYS A N 1
ATOM 2659 C CA . LYS A 1 318 ? 22.686 -14.709 9.471 1.00 69.81 318 LYS A CA 1
ATOM 2660 C C . LYS A 1 318 ? 23.106 -15.685 8.364 1.00 69.81 318 LYS A C 1
ATOM 2662 O O . LYS A 1 318 ? 24.098 -15.430 7.693 1.00 69.81 318 LYS A O 1
ATOM 2667 N N . LYS A 1 319 ? 22.315 -16.734 8.107 1.00 76.38 319 LYS A N 1
ATOM 2668 C CA . LYS A 1 319 ? 22.579 -17.688 7.011 1.00 76.38 319 LYS A CA 1
ATOM 2669 C C . LYS A 1 319 ? 22.554 -17.036 5.630 1.00 76.38 319 LYS A C 1
ATOM 2671 O O . LYS A 1 319 ? 23.401 -17.345 4.804 1.00 76.38 319 LYS A O 1
ATOM 2676 N N . ILE A 1 320 ? 21.600 -16.136 5.379 1.00 66.38 320 ILE A N 1
ATOM 2677 C CA . ILE A 1 320 ? 21.524 -15.404 4.105 1.00 66.38 320 ILE A CA 1
ATOM 2678 C C . ILE A 1 320 ? 22.755 -14.506 3.934 1.00 66.38 320 ILE A C 1
ATOM 2680 O O . ILE A 1 320 ? 23.342 -14.484 2.859 1.00 66.38 320 ILE A O 1
ATOM 2684 N N . ALA A 1 321 ? 23.177 -13.809 4.992 1.00 53.94 321 ALA A N 1
ATOM 2685 C CA . ALA A 1 321 ? 24.364 -12.959 4.950 1.00 53.94 321 ALA A CA 1
ATOM 2686 C C . ALA A 1 321 ? 25.659 -13.759 4.708 1.00 53.94 321 ALA A C 1
ATOM 2688 O O . ALA A 1 321 ? 26.522 -13.315 3.953 1.00 53.94 321 ALA A O 1
ATOM 2689 N N . GLU A 1 322 ? 25.799 -14.938 5.321 1.00 64.44 322 GLU A N 1
ATOM 2690 C CA . GLU A 1 322 ? 26.932 -15.845 5.088 1.00 64.44 322 GLU A CA 1
ATOM 2691 C C . GLU A 1 322 ? 26.960 -16.370 3.643 1.00 64.44 322 GLU A C 1
ATOM 2693 O O . GLU A 1 322 ? 28.017 -16.362 3.013 1.00 64.44 322 GLU A O 1
ATOM 2698 N N . GLU A 1 323 ? 25.804 -16.744 3.087 1.00 64.69 323 GLU A N 1
ATOM 2699 C CA . GLU A 1 323 ? 25.689 -17.193 1.693 1.00 64.69 323 GLU A CA 1
ATOM 2700 C C . GLU A 1 323 ? 26.035 -16.071 0.702 1.00 64.69 323 GLU A C 1
ATOM 2702 O O . GLU A 1 323 ? 26.773 -16.289 -0.257 1.00 64.69 323 GLU A O 1
ATOM 2707 N N . LEU A 1 324 ? 25.575 -14.844 0.964 1.00 56.09 324 LEU A N 1
ATOM 2708 C CA . LEU A 1 324 ? 25.846 -13.690 0.106 1.00 56.09 324 LEU A CA 1
ATOM 2709 C C . LEU A 1 324 ? 27.340 -13.326 0.102 1.00 56.09 324 LEU A C 1
ATOM 2711 O O . LEU A 1 324 ? 27.918 -13.094 -0.958 1.00 56.09 324 LEU A O 1
ATOM 2715 N N . LYS A 1 325 ? 27.999 -13.373 1.270 1.00 59.00 325 LYS A N 1
ATOM 2716 C CA . LYS A 1 325 ? 29.461 -13.203 1.377 1.00 59.00 325 LYS A CA 1
ATOM 2717 C C . LYS A 1 325 ? 30.222 -14.256 0.578 1.00 59.00 325 LYS A C 1
ATOM 2719 O O . LYS A 1 325 ? 31.230 -13.941 -0.052 1.00 59.00 325 LYS A O 1
ATOM 2724 N N . ARG A 1 326 ? 29.750 -15.502 0.600 1.00 71.06 326 ARG A N 1
ATOM 2725 C CA . ARG A 1 326 ? 30.363 -16.590 -0.162 1.00 71.06 326 ARG A CA 1
ATOM 2726 C C . ARG A 1 326 ? 30.218 -16.371 -1.671 1.00 71.06 326 ARG A C 1
ATOM 2728 O O . ARG A 1 326 ? 31.208 -16.504 -2.379 1.00 71.06 326 ARG A O 1
ATOM 2735 N N . GLN A 1 327 ? 29.038 -15.965 -2.141 1.00 60.69 327 GLN A N 1
ATOM 2736 C CA . GLN A 1 327 ? 28.803 -15.648 -3.556 1.00 60.69 327 GLN A CA 1
ATOM 2737 C C . GLN A 1 327 ? 29.672 -14.485 -4.049 1.00 60.69 327 GLN A C 1
ATOM 2739 O O . GLN A 1 327 ? 30.213 -14.550 -5.151 1.00 60.69 327 GLN A O 1
ATOM 2744 N N . MET A 1 328 ? 29.855 -13.446 -3.227 1.00 51.34 328 MET A N 1
ATOM 2745 C CA . MET A 1 328 ? 30.758 -12.337 -3.554 1.00 51.34 328 MET A CA 1
ATOM 2746 C C . MET A 1 328 ? 32.207 -12.810 -3.698 1.00 51.34 328 MET A C 1
ATOM 2748 O O . MET A 1 328 ? 32.871 -12.452 -4.667 1.00 51.34 328 MET A O 1
ATOM 2752 N N . LYS A 1 329 ? 32.680 -13.660 -2.778 1.00 62.22 329 LYS A N 1
ATOM 2753 C CA . LYS A 1 329 ? 34.039 -14.212 -2.830 1.00 62.22 329 LYS A CA 1
ATOM 2754 C C . LYS A 1 329 ? 34.251 -15.117 -4.050 1.00 62.22 329 LYS A C 1
ATOM 2756 O O . LYS A 1 329 ? 35.267 -14.992 -4.724 1.00 62.22 329 LYS A O 1
ATOM 2761 N N . GLU A 1 330 ? 33.280 -15.977 -4.367 1.00 68.00 330 GLU A N 1
ATOM 2762 C CA . GLU A 1 330 ? 33.314 -16.828 -5.567 1.00 68.00 330 GLU A CA 1
ATOM 2763 C C . GLU A 1 330 ? 33.343 -15.982 -6.857 1.00 68.00 330 GLU A C 1
ATOM 2765 O O . GLU A 1 330 ? 34.114 -16.285 -7.767 1.00 68.00 330 GLU A O 1
ATOM 2770 N N . GLN A 1 331 ? 32.574 -14.886 -6.934 1.00 55.09 331 GLN A N 1
ATOM 2771 C CA . GLN A 1 331 ? 32.630 -13.964 -8.078 1.00 55.09 331 GLN A CA 1
ATOM 2772 C C . GLN A 1 331 ? 33.963 -13.220 -8.198 1.00 55.09 331 GLN A C 1
ATOM 2774 O O . GLN A 1 331 ? 34.422 -12.969 -9.312 1.00 55.09 331 GLN A O 1
ATOM 2779 N N . GLU A 1 332 ? 34.572 -12.840 -7.078 1.00 54.56 332 GLU A N 1
ATOM 2780 C CA . GLU A 1 332 ? 35.867 -12.162 -7.073 1.00 54.56 332 GLU A CA 1
ATOM 2781 C C . GLU A 1 332 ? 36.991 -13.101 -7.541 1.00 54.56 332 GLU A C 1
ATOM 2783 O O . GLU A 1 332 ? 37.858 -12.697 -8.314 1.00 54.56 332 GLU A O 1
ATOM 2788 N N . GLU A 1 333 ? 36.951 -14.375 -7.140 1.00 65.38 333 GLU A N 1
ATOM 2789 C CA . GLU A 1 333 ? 37.885 -15.400 -7.622 1.00 65.38 333 GLU A CA 1
ATOM 2790 C C . GLU A 1 333 ? 37.694 -15.712 -9.112 1.00 65.38 333 GLU A C 1
ATOM 2792 O O . GLU A 1 333 ? 38.680 -15.866 -9.833 1.00 65.38 333 GLU A O 1
ATOM 2797 N N . LEU A 1 334 ? 36.447 -15.757 -9.595 1.00 67.31 334 LEU A N 1
ATOM 2798 C CA . LEU A 1 334 ? 36.143 -15.889 -11.024 1.00 67.31 334 LEU A CA 1
ATOM 2799 C C . LEU A 1 334 ? 36.687 -14.707 -11.830 1.00 67.31 334 LEU A C 1
ATOM 2801 O O . LEU A 1 334 ? 37.362 -14.929 -12.830 1.00 67.31 334 LEU A O 1
ATOM 2805 N N . ARG A 1 335 ? 36.495 -13.469 -11.354 1.00 56.31 335 ARG A N 1
ATOM 2806 C CA . ARG A 1 335 ? 37.081 -12.276 -11.986 1.00 56.31 335 ARG A CA 1
ATOM 2807 C C . ARG A 1 335 ? 38.607 -12.331 -12.025 1.00 56.31 335 ARG A C 1
ATOM 2809 O O . ARG A 1 335 ? 39.195 -12.015 -13.051 1.00 56.31 335 ARG A O 1
ATOM 2816 N N . LYS A 1 336 ? 39.261 -12.772 -10.943 1.00 58.56 336 LYS A N 1
ATOM 2817 C CA . LYS A 1 336 ? 40.728 -12.940 -10.912 1.00 58.56 336 LYS A CA 1
ATOM 2818 C C . LYS A 1 336 ? 41.217 -13.979 -11.925 1.00 58.56 336 LYS A C 1
ATOM 2820 O O . LYS A 1 336 ? 42.286 -13.795 -12.497 1.00 58.56 336 LYS A O 1
ATOM 2825 N N . LYS A 1 337 ? 40.447 -15.045 -12.164 1.00 64.25 337 LYS A N 1
ATOM 2826 C CA . LYS A 1 337 ? 40.756 -16.048 -13.196 1.00 64.25 337 LYS A CA 1
ATOM 2827 C C . LYS A 1 337 ? 40.533 -15.519 -14.611 1.00 64.25 337 LYS A C 1
ATOM 2829 O O . LYS A 1 337 ? 41.409 -15.701 -15.441 1.00 64.25 337 LYS A O 1
ATOM 2834 N N . GLU A 1 338 ? 39.432 -14.812 -14.863 1.00 59.47 338 GLU A N 1
ATOM 2835 C CA . GLU A 1 338 ? 39.153 -14.193 -16.170 1.00 59.47 338 GLU A CA 1
ATOM 2836 C C . GLU A 1 338 ? 40.211 -13.141 -16.549 1.00 59.47 338 GLU A C 1
ATOM 2838 O O . GLU A 1 338 ? 40.586 -13.047 -17.713 1.00 59.47 338 GLU A O 1
ATOM 2843 N N . ILE A 1 339 ? 40.733 -12.386 -15.575 1.00 55.69 339 ILE A N 1
ATOM 2844 C CA . ILE A 1 339 ? 41.840 -11.437 -15.792 1.00 55.69 339 ILE A CA 1
ATOM 2845 C C . ILE A 1 339 ? 43.148 -12.171 -16.135 1.00 55.69 339 ILE A C 1
ATOM 2847 O O . ILE A 1 339 ? 43.890 -11.697 -16.984 1.00 55.69 339 ILE A O 1
ATOM 2851 N N . MET A 1 340 ? 43.422 -13.331 -15.523 1.00 51.81 340 MET A N 1
ATOM 2852 C CA . MET A 1 340 ? 44.594 -14.157 -15.865 1.00 51.81 340 MET A CA 1
ATOM 2853 C C . MET A 1 340 ? 44.467 -14.867 -17.222 1.00 51.81 340 MET A C 1
ATOM 2855 O O . MET A 1 340 ? 45.481 -15.108 -17.867 1.00 51.81 340 MET A O 1
ATOM 2859 N N . GLU A 1 341 ? 43.255 -15.240 -17.647 1.00 54.78 341 GLU A N 1
ATOM 2860 C CA . GLU A 1 341 ? 43.022 -15.937 -18.923 1.00 54.78 341 GLU A CA 1
ATOM 2861 C C . GLU A 1 341 ? 42.949 -14.990 -20.133 1.00 54.78 341 GLU A C 1
ATOM 2863 O O . GLU A 1 341 ? 43.306 -15.406 -21.231 1.00 54.78 341 GLU A O 1
ATOM 2868 N N . ASN A 1 342 ? 42.529 -13.732 -19.954 1.00 49.88 342 ASN A N 1
ATOM 2869 C CA . ASN A 1 342 ? 42.418 -12.729 -21.029 1.00 49.88 342 ASN A CA 1
ATOM 2870 C C . ASN A 1 342 ? 43.691 -11.885 -21.236 1.00 49.88 342 ASN A C 1
ATOM 2872 O O . ASN A 1 342 ? 43.631 -10.835 -21.879 1.00 49.88 342 ASN A O 1
ATOM 2876 N N . ASP A 1 343 ? 44.840 -12.307 -20.708 1.00 45.59 343 ASP A N 1
ATOM 2877 C CA . ASP A 1 343 ? 46.115 -11.601 -20.879 1.00 45.59 343 ASP A CA 1
ATOM 2878 C C . ASP A 1 343 ? 46.710 -11.850 -22.293 1.00 45.59 343 ASP A C 1
ATOM 2880 O O . ASP A 1 343 ? 47.825 -12.343 -22.473 1.00 45.59 343 ASP A O 1
ATOM 2884 N N . ASP A 1 344 ? 45.961 -11.464 -23.337 1.00 46.31 344 ASP A N 1
ATOM 2885 C CA . ASP A 1 344 ? 46.376 -11.422 -24.757 1.00 46.31 344 ASP A CA 1
ATOM 2886 C C . ASP A 1 344 ? 47.569 -10.462 -24.994 1.00 46.31 344 ASP A C 1
ATOM 2888 O O . ASP A 1 344 ? 48.205 -10.454 -26.057 1.00 46.31 344 ASP A O 1
ATOM 2892 N N . SER A 1 345 ? 47.915 -9.669 -23.974 1.00 46.75 345 SER A N 1
ATOM 2893 C CA . SER A 1 345 ? 49.101 -8.814 -23.893 1.00 46.75 345 SER A CA 1
ATOM 2894 C C . SER A 1 345 ? 50.402 -9.604 -24.079 1.00 46.75 345 SER A C 1
ATOM 2896 O O . SER A 1 345 ? 51.314 -9.136 -24.762 1.00 46.75 345 SER A O 1
ATOM 2898 N N . ILE A 1 346 ? 50.495 -10.836 -23.561 1.00 49.34 346 ILE A N 1
ATOM 2899 C CA . ILE A 1 346 ? 51.733 -11.636 -23.615 1.00 49.34 346 ILE A CA 1
ATOM 2900 C C . ILE A 1 346 ? 52.002 -12.139 -25.043 1.00 49.34 346 ILE A C 1
ATOM 2902 O O . ILE A 1 346 ? 53.120 -12.030 -25.547 1.00 49.34 346 ILE A O 1
ATOM 2906 N N . TYR A 1 347 ? 50.968 -12.617 -25.744 1.00 49.19 347 TYR A N 1
ATOM 2907 C CA . TYR A 1 347 ? 51.111 -13.167 -27.099 1.00 49.19 347 TYR A CA 1
ATOM 2908 C C . TYR A 1 347 ? 51.394 -12.072 -28.141 1.00 49.19 347 TYR A C 1
ATOM 2910 O O . TYR A 1 347 ? 52.183 -12.257 -29.072 1.00 49.19 347 TYR A O 1
ATOM 2918 N N . THR A 1 348 ? 50.772 -10.902 -27.967 1.00 46.06 348 THR A N 1
ATOM 2919 C CA . THR A 1 348 ? 50.960 -9.738 -28.843 1.00 46.06 348 THR A CA 1
ATOM 2920 C C . THR A 1 348 ? 52.320 -9.073 -28.630 1.00 46.06 348 THR A C 1
ATOM 2922 O O . THR A 1 348 ? 52.988 -8.759 -29.617 1.00 46.06 348 THR A O 1
ATOM 2925 N N . THR A 1 349 ? 52.798 -8.942 -27.386 1.00 46.19 349 THR A N 1
ATOM 2926 C CA . THR A 1 349 ? 54.138 -8.394 -27.094 1.00 46.19 349 THR A CA 1
ATOM 2927 C C . THR A 1 349 ? 55.275 -9.317 -27.527 1.00 46.19 349 THR A C 1
ATOM 2929 O O . THR A 1 349 ? 56.297 -8.833 -28.022 1.00 46.19 349 THR A O 1
ATOM 2932 N N . GLU A 1 350 ? 55.112 -10.637 -27.415 1.00 51.75 350 GLU A N 1
ATOM 2933 C CA . GLU A 1 350 ? 56.124 -11.603 -27.852 1.00 51.75 350 GLU A CA 1
ATOM 2934 C C . GLU A 1 350 ? 56.223 -11.672 -29.387 1.00 51.75 350 GLU A C 1
ATOM 2936 O O . GLU A 1 350 ? 57.325 -11.662 -29.947 1.00 51.75 350 GLU A O 1
ATOM 2941 N N . ALA A 1 351 ? 55.086 -11.614 -30.093 1.00 49.91 351 ALA A N 1
ATOM 2942 C CA . ALA A 1 351 ? 55.054 -11.482 -31.550 1.00 49.91 351 ALA A CA 1
ATOM 2943 C C . ALA A 1 351 ? 55.654 -10.145 -32.032 1.00 49.91 351 ALA A C 1
ATOM 2945 O O . ALA A 1 351 ? 56.398 -10.124 -33.021 1.00 49.91 351 ALA A O 1
ATOM 2946 N N . LEU A 1 352 ? 55.402 -9.037 -31.320 1.00 46.84 352 LEU A N 1
ATOM 2947 C CA . LEU A 1 352 ? 55.997 -7.728 -31.618 1.00 46.84 352 LEU A CA 1
ATOM 2948 C C . LEU A 1 352 ? 57.517 -7.732 -31.420 1.00 46.84 352 LEU A C 1
ATOM 2950 O O . LEU A 1 352 ? 58.241 -7.260 -32.297 1.00 46.84 352 LEU A O 1
ATOM 2954 N N . LYS A 1 353 ? 58.021 -8.323 -30.326 1.00 52.53 353 LYS A N 1
ATOM 2955 C CA . LYS A 1 353 ? 59.467 -8.477 -30.085 1.00 52.53 353 LYS A CA 1
ATOM 2956 C C . LYS A 1 353 ? 60.147 -9.258 -31.203 1.00 52.53 353 LYS A C 1
ATOM 2958 O O . LYS A 1 353 ? 61.129 -8.784 -31.769 1.00 52.53 353 LYS A O 1
ATOM 2963 N N . LYS A 1 354 ? 59.570 -10.394 -31.597 1.00 59.56 354 LYS A N 1
ATOM 2964 C CA . LYS A 1 354 ? 60.113 -11.255 -32.660 1.00 59.56 354 LYS A CA 1
ATOM 2965 C C . LYS A 1 354 ? 60.133 -10.565 -34.028 1.00 59.56 354 LYS A C 1
ATOM 2967 O O . LYS A 1 354 ? 61.015 -10.813 -34.851 1.00 59.56 354 LYS A O 1
ATOM 2972 N N . THR A 1 355 ? 59.160 -9.690 -34.279 1.00 45.84 355 THR A N 1
ATOM 2973 C CA . THR A 1 355 ? 59.073 -8.903 -35.518 1.00 45.84 355 THR A CA 1
ATOM 2974 C C . THR A 1 355 ? 60.083 -7.752 -35.514 1.00 45.84 355 THR A C 1
ATOM 2976 O O . THR A 1 355 ? 60.772 -7.542 -36.512 1.00 45.84 355 THR A O 1
ATOM 2979 N N . ASN A 1 356 ? 60.256 -7.073 -34.379 1.00 50.91 356 ASN A N 1
ATOM 2980 C CA . ASN A 1 356 ? 61.247 -6.009 -34.211 1.00 50.91 356 ASN A CA 1
ATOM 2981 C C . ASN A 1 356 ? 62.690 -6.533 -34.302 1.00 50.91 356 ASN A C 1
ATOM 2983 O O . ASN A 1 356 ? 63.530 -5.902 -34.941 1.00 50.91 356 ASN A O 1
ATOM 2987 N N . GLU A 1 357 ? 62.973 -7.717 -33.757 1.00 59.47 357 GLU A N 1
ATOM 2988 C CA . GLU A 1 357 ? 64.280 -8.376 -33.892 1.00 59.47 357 GLU A CA 1
ATOM 2989 C C . GLU A 1 357 ? 64.621 -8.696 -35.356 1.00 59.47 357 GLU A C 1
ATOM 2991 O O . GLU A 1 357 ? 65.752 -8.475 -35.790 1.00 59.47 357 GLU A O 1
ATOM 2996 N N . ARG A 1 358 ? 63.639 -9.137 -36.157 1.00 56.97 358 ARG A N 1
ATOM 2997 C CA . ARG A 1 358 ? 63.823 -9.371 -37.602 1.00 56.97 358 ARG A CA 1
ATOM 2998 C C . ARG A 1 358 ? 64.101 -8.085 -38.375 1.00 56.97 358 ARG A C 1
ATOM 3000 O O . ARG A 1 358 ? 64.959 -8.087 -39.255 1.00 56.97 358 ARG A O 1
ATOM 3007 N N . ILE A 1 359 ? 63.405 -6.996 -38.047 1.00 51.88 359 ILE A N 1
ATOM 3008 C CA . ILE A 1 359 ? 63.605 -5.686 -38.685 1.00 51.88 359 ILE A CA 1
ATOM 3009 C C . ILE A 1 359 ? 65.006 -5.145 -38.368 1.00 51.88 359 ILE A C 1
ATOM 3011 O O . ILE A 1 359 ? 65.685 -4.642 -39.262 1.00 51.88 359 ILE A O 1
ATOM 3015 N N . LEU A 1 360 ? 65.474 -5.301 -37.127 1.00 52.47 360 LEU A N 1
ATOM 3016 C CA . LEU A 1 360 ? 66.819 -4.891 -36.719 1.00 52.47 360 LEU A CA 1
ATOM 3017 C C . LEU A 1 360 ? 67.918 -5.757 -37.354 1.00 52.47 360 LEU A C 1
ATOM 3019 O O . LEU A 1 360 ? 68.951 -5.222 -37.755 1.00 52.47 360 LEU A O 1
ATOM 3023 N N . ALA A 1 361 ? 67.699 -7.068 -37.493 1.00 60.22 361 ALA A N 1
ATOM 3024 C CA . ALA A 1 361 ? 68.628 -7.965 -38.183 1.00 60.22 361 ALA A CA 1
ATOM 3025 C C . ALA A 1 361 ? 68.745 -7.631 -39.681 1.00 60.22 361 ALA A C 1
ATOM 3027 O O . ALA A 1 361 ? 69.853 -7.518 -40.200 1.00 60.22 361 ALA A O 1
ATOM 3028 N N . TYR A 1 362 ? 67.616 -7.379 -40.352 1.00 51.91 362 TYR A N 1
ATOM 3029 C CA . TYR A 1 362 ? 67.590 -6.938 -41.749 1.00 51.91 362 TYR A CA 1
ATOM 3030 C C . TYR A 1 362 ? 68.234 -5.554 -41.925 1.00 51.91 362 TYR A C 1
ATOM 3032 O O . TYR A 1 362 ? 69.007 -5.340 -42.853 1.00 51.91 362 TYR A O 1
ATOM 3040 N N . GLY A 1 363 ? 67.987 -4.625 -40.994 1.00 48.53 363 GLY A N 1
ATOM 3041 C CA . GLY A 1 363 ? 68.632 -3.312 -40.977 1.00 48.53 363 GLY A CA 1
ATOM 3042 C C . GLY A 1 363 ? 70.156 -3.404 -40.867 1.00 48.53 363 GLY A C 1
ATOM 3043 O O . GLY A 1 363 ? 70.855 -2.711 -41.601 1.00 48.53 363 GLY A O 1
ATOM 3044 N N . LYS A 1 364 ? 70.677 -4.297 -40.012 1.00 53.88 364 LYS A N 1
ATOM 3045 C CA . LYS A 1 364 ? 72.121 -4.563 -39.897 1.00 53.88 364 LYS A CA 1
ATOM 3046 C C . LYS A 1 364 ? 72.709 -5.186 -41.163 1.00 53.88 364 LYS A C 1
ATOM 3048 O O . LYS A 1 364 ? 73.758 -4.732 -41.604 1.00 53.88 364 LYS A O 1
ATOM 3053 N N . GLN A 1 365 ? 72.013 -6.139 -41.782 1.00 56.47 365 GLN A N 1
ATOM 3054 C CA . GLN A 1 365 ? 72.445 -6.753 -43.040 1.00 56.47 365 GLN A CA 1
ATOM 3055 C C . GLN A 1 365 ? 72.532 -5.722 -44.181 1.00 56.47 365 GLN A C 1
ATOM 3057 O O . GLN A 1 365 ? 73.526 -5.667 -44.898 1.00 56.47 365 GLN A O 1
ATOM 3062 N N . VAL A 1 366 ? 71.534 -4.839 -44.301 1.00 52.22 366 VAL A N 1
ATOM 3063 C CA . VAL A 1 366 ? 71.530 -3.747 -45.292 1.00 52.22 366 VAL A CA 1
ATOM 3064 C C . VAL A 1 366 ? 72.638 -2.724 -45.012 1.00 52.22 366 VAL A C 1
ATOM 3066 O O . VAL A 1 366 ? 73.212 -2.168 -45.947 1.00 52.22 366 VAL A O 1
ATOM 3069 N N . LEU A 1 367 ? 72.958 -2.473 -43.739 1.00 51.47 367 LEU A N 1
ATOM 3070 C CA . LEU A 1 367 ? 74.070 -1.617 -43.313 1.00 51.47 367 LEU A CA 1
ATOM 3071 C C . LEU A 1 367 ? 75.432 -2.219 -43.683 1.00 51.47 367 LEU A C 1
ATOM 3073 O O . LEU A 1 367 ? 76.275 -1.494 -44.206 1.00 51.47 367 LEU A O 1
ATOM 3077 N N . GLU A 1 368 ? 75.623 -3.522 -43.478 1.00 56.22 368 GLU A N 1
ATOM 3078 C CA . GLU A 1 368 ? 76.838 -4.250 -43.866 1.00 56.22 368 GLU A CA 1
ATOM 3079 C C . GLU A 1 368 ? 77.005 -4.284 -45.396 1.00 56.22 368 GLU A C 1
ATOM 3081 O O . GLU A 1 368 ? 78.050 -3.881 -45.906 1.00 56.22 368 GLU A O 1
ATOM 3086 N N . GLU A 1 369 ? 75.950 -4.618 -46.148 1.00 54.28 369 GLU A N 1
ATOM 3087 C CA . GLU A 1 369 ? 75.946 -4.610 -47.624 1.00 54.28 369 GLU A CA 1
ATOM 3088 C C . GLU A 1 369 ? 76.159 -3.205 -48.231 1.00 54.28 369 GLU A C 1
ATOM 3090 O O . GLU A 1 369 ? 76.571 -3.075 -49.385 1.00 54.28 369 GLU A O 1
ATOM 3095 N N . SER A 1 370 ? 75.909 -2.139 -47.459 1.00 47.91 370 SER A N 1
ATOM 3096 C CA . SER A 1 370 ? 76.033 -0.741 -47.902 1.00 47.91 370 SER A CA 1
ATOM 3097 C C . SER A 1 370 ? 77.357 -0.071 -47.522 1.00 47.91 370 SER A C 1
ATOM 3099 O O . SER A 1 370 ? 77.589 1.085 -47.902 1.00 47.91 370 SER A O 1
ATOM 3101 N N . THR A 1 371 ? 78.242 -0.760 -46.796 1.00 44.81 371 THR A N 1
ATOM 3102 C CA . THR A 1 371 ? 79.558 -0.211 -46.449 1.00 44.81 371 THR A CA 1
ATOM 3103 C C . THR A 1 371 ? 80.451 -0.116 -47.692 1.00 44.81 371 THR A C 1
ATOM 3105 O O . THR A 1 371 ? 80.876 -1.111 -48.266 1.00 44.81 371 THR A O 1
ATOM 3108 N N . GLY A 1 372 ? 80.713 1.122 -48.130 1.00 51.53 372 GLY A N 1
ATOM 3109 C CA . GLY A 1 372 ? 81.646 1.446 -49.217 1.00 51.53 372 GLY A CA 1
ATOM 3110 C C . GLY A 1 372 ? 81.038 2.002 -50.513 1.00 51.53 372 GLY A C 1
ATOM 3111 O O . GLY A 1 372 ? 81.803 2.437 -51.368 1.00 51.53 372 GLY A O 1
ATOM 3112 N N . ILE A 1 373 ? 79.705 2.051 -50.679 1.00 50.66 373 ILE A N 1
ATOM 3113 C CA . ILE A 1 373 ? 79.077 2.464 -51.962 1.00 50.66 373 ILE A CA 1
ATOM 3114 C C . ILE A 1 373 ? 78.219 3.751 -51.857 1.00 50.66 373 ILE A C 1
ATOM 3116 O O . ILE A 1 373 ? 78.041 4.442 -52.860 1.00 50.66 373 ILE A O 1
ATOM 3120 N N . ARG A 1 374 ? 77.712 4.147 -50.675 1.00 45.75 374 ARG A N 1
ATOM 3121 C CA . ARG A 1 374 ? 76.918 5.390 -50.477 1.00 45.75 374 ARG A CA 1
ATOM 3122 C C . ARG A 1 374 ? 77.009 5.935 -49.035 1.00 45.75 374 ARG A C 1
ATOM 3124 O O . ARG A 1 374 ? 77.267 5.156 -48.122 1.00 45.75 374 ARG A O 1
ATOM 3131 N N . PRO A 1 375 ? 76.765 7.244 -48.791 1.00 42.34 375 PRO A N 1
ATOM 3132 C CA . PRO A 1 375 ? 76.778 7.814 -47.443 1.00 42.34 375 PRO A CA 1
ATOM 3133 C C . PRO A 1 375 ? 75.591 7.301 -46.610 1.00 42.34 375 PRO A C 1
ATOM 3135 O O . PRO A 1 375 ? 74.428 7.502 -46.952 1.00 42.34 375 PRO A O 1
ATOM 3138 N N . VAL A 1 376 ? 75.911 6.652 -45.490 1.00 48.59 376 VAL A N 1
ATOM 3139 C CA . VAL A 1 376 ? 75.004 5.863 -44.625 1.00 48.59 376 VAL A CA 1
ATOM 3140 C C . VAL A 1 376 ? 74.166 6.734 -43.662 1.00 48.59 376 VAL A C 1
ATOM 3142 O O . VAL A 1 376 ? 73.290 6.261 -42.939 1.00 48.59 376 VAL A O 1
ATOM 3145 N N . PHE A 1 377 ? 74.389 8.048 -43.684 1.00 44.91 377 PHE A N 1
ATOM 3146 C CA . PHE A 1 377 ? 73.803 9.027 -42.765 1.00 44.91 377 PHE A CA 1
ATOM 3147 C C . PHE A 1 377 ? 72.254 9.076 -42.736 1.00 44.91 377 PHE A C 1
ATOM 3149 O O . PHE A 1 377 ? 71.692 9.217 -41.650 1.00 44.91 377 PHE A O 1
ATOM 3156 N N . PRO A 1 378 ? 71.517 8.913 -43.859 1.00 46.31 378 PRO A N 1
ATOM 3157 C CA . PRO A 1 378 ? 70.050 8.946 -43.836 1.00 46.31 378 PRO A CA 1
ATOM 3158 C C . PRO A 1 378 ? 69.416 7.720 -43.164 1.00 46.31 378 PRO A C 1
ATOM 3160 O O . PRO A 1 378 ? 68.346 7.832 -42.575 1.00 46.31 378 PRO A O 1
ATOM 3163 N N . ILE A 1 379 ? 70.073 6.557 -43.233 1.00 46.31 379 ILE A N 1
ATOM 3164 C CA . ILE A 1 379 ? 69.560 5.289 -42.691 1.00 46.31 379 ILE A CA 1
ATOM 3165 C C . ILE A 1 379 ? 69.768 5.243 -41.172 1.00 46.31 379 ILE A C 1
ATOM 3167 O O . ILE A 1 379 ? 68.851 4.886 -40.436 1.00 46.31 379 ILE A O 1
ATOM 3171 N N . ILE A 1 380 ? 70.929 5.704 -40.696 1.00 46.69 380 ILE A N 1
ATOM 3172 C CA . ILE A 1 380 ? 71.247 5.810 -39.262 1.00 46.69 380 ILE A CA 1
ATOM 3173 C C . ILE A 1 380 ? 70.268 6.764 -38.558 1.00 46.69 380 ILE A C 1
ATOM 3175 O O . ILE A 1 380 ? 69.729 6.429 -37.507 1.00 46.69 380 ILE A O 1
ATOM 3179 N N . LYS A 1 381 ? 69.928 7.894 -39.192 1.00 44.22 381 LYS A N 1
ATOM 3180 C CA . LYS A 1 381 ? 69.011 8.898 -38.627 1.00 44.22 381 LYS A CA 1
ATOM 3181 C C . LYS A 1 381 ? 67.555 8.417 -38.517 1.00 44.22 381 LYS A C 1
ATOM 3183 O O . LYS A 1 381 ? 66.811 8.886 -37.659 1.00 44.22 381 LYS A O 1
ATOM 3188 N N . VAL A 1 382 ? 67.132 7.481 -39.371 1.00 49.03 382 VAL A N 1
ATOM 3189 C CA . VAL A 1 382 ? 65.798 6.853 -39.301 1.00 49.03 382 VAL A CA 1
ATOM 3190 C C . VAL A 1 382 ? 65.745 5.785 -38.203 1.00 49.03 382 VAL A C 1
ATOM 3192 O O . VAL A 1 382 ? 64.722 5.660 -37.533 1.00 49.03 382 VAL A O 1
ATOM 3195 N N . ILE A 1 383 ? 66.849 5.070 -37.965 1.00 46.84 383 ILE A N 1
ATOM 3196 C CA . ILE A 1 383 ? 66.971 4.090 -36.875 1.00 46.84 383 ILE A CA 1
ATOM 3197 C C . ILE A 1 383 ? 67.035 4.798 -35.508 1.00 46.84 383 ILE A C 1
ATOM 3199 O O . ILE A 1 383 ? 66.343 4.384 -34.581 1.00 46.84 383 ILE A O 1
ATOM 3203 N N . GLU A 1 384 ? 67.772 5.909 -35.392 1.00 41.38 384 GLU A N 1
ATOM 3204 C CA . GLU A 1 384 ? 67.840 6.717 -34.160 1.00 41.38 384 GLU A CA 1
ATOM 3205 C C . GLU A 1 384 ? 66.504 7.396 -33.817 1.00 41.38 384 GLU A C 1
ATOM 3207 O O . GLU A 1 384 ? 66.082 7.386 -32.661 1.00 41.38 384 GLU A O 1
ATOM 3212 N N . ASN A 1 385 ? 65.780 7.919 -34.813 1.00 40.97 385 ASN A N 1
ATOM 3213 C CA . ASN A 1 385 ? 64.469 8.538 -34.582 1.00 40.97 385 ASN A CA 1
ATOM 3214 C C . ASN A 1 385 ? 63.342 7.517 -34.342 1.00 40.97 385 ASN A C 1
ATOM 3216 O O . ASN A 1 385 ? 62.318 7.869 -33.757 1.00 40.97 385 ASN A O 1
ATOM 3220 N N . GLY A 1 386 ? 63.514 6.260 -34.763 1.00 38.28 386 GLY A N 1
ATOM 3221 C CA . GLY A 1 386 ? 62.546 5.184 -34.532 1.00 38.28 386 GLY A CA 1
ATOM 3222 C C . GLY A 1 386 ? 62.517 4.663 -33.089 1.00 38.28 386 GLY A C 1
ATOM 3223 O O . GLY A 1 386 ? 61.477 4.180 -32.646 1.00 38.28 386 GLY A O 1
ATOM 3224 N N . CYS A 1 387 ? 63.616 4.795 -32.335 1.00 32.84 387 CYS A N 1
ATOM 3225 C CA . CYS A 1 387 ? 63.718 4.301 -30.955 1.00 32.84 387 CYS A CA 1
ATOM 3226 C C . CYS A 1 387 ? 63.130 5.245 -29.886 1.00 32.84 387 CYS A C 1
ATOM 3228 O O . CYS A 1 387 ? 62.799 4.783 -28.799 1.00 32.84 387 CYS A O 1
ATOM 3230 N N . ASN A 1 388 ? 62.930 6.537 -30.175 1.00 32.50 388 ASN A N 1
ATOM 3231 C CA . ASN A 1 388 ? 62.471 7.528 -29.182 1.00 32.50 388 ASN A CA 1
ATOM 3232 C C . ASN A 1 388 ? 60.938 7.680 -29.059 1.00 32.50 388 ASN A C 1
ATOM 3234 O O . ASN A 1 388 ? 60.464 8.608 -28.410 1.00 32.50 388 ASN A O 1
ATOM 3238 N N . MET A 1 389 ? 60.141 6.783 -29.650 1.00 34.75 389 MET A N 1
ATOM 3239 C CA . MET A 1 389 ? 58.667 6.814 -29.567 1.00 34.75 389 MET A CA 1
ATOM 3240 C C . MET A 1 389 ? 58.054 5.727 -28.665 1.00 34.75 389 MET A C 1
ATOM 3242 O O . MET A 1 389 ? 56.847 5.503 -28.719 1.00 34.75 389 MET A O 1
ATOM 3246 N N . LEU A 1 390 ? 58.852 5.050 -27.831 1.00 38.25 390 LEU A N 1
ATOM 3247 C CA . LEU A 1 390 ? 58.393 3.946 -26.977 1.00 38.25 390 LEU A CA 1
ATOM 3248 C C . LEU A 1 390 ? 58.884 4.088 -25.522 1.00 38.25 390 LEU A C 1
ATOM 3250 O O . LEU A 1 390 ? 59.786 3.361 -25.124 1.00 38.25 390 LEU A O 1
ATOM 3254 N N . CYS A 1 391 ? 58.299 5.014 -24.743 1.00 24.89 391 CYS A N 1
ATOM 3255 C CA . CYS A 1 391 ? 58.020 4.866 -23.293 1.00 24.89 391 CYS A CA 1
ATOM 3256 C C . CYS A 1 391 ? 57.330 6.130 -22.715 1.00 24.89 391 CYS A C 1
ATOM 3258 O O . CYS A 1 391 ? 57.894 7.216 -22.855 1.00 24.89 391 CYS A O 1
ATOM 3260 N N . PRO A 1 392 ? 56.176 6.040 -22.020 1.00 36.84 392 PRO A N 1
ATOM 3261 C CA . PRO A 1 392 ? 55.643 7.131 -21.207 1.00 36.84 392 PRO A CA 1
ATOM 3262 C C . PRO A 1 392 ? 55.947 6.899 -19.717 1.00 36.84 392 PRO A C 1
ATOM 3264 O O . PRO A 1 392 ? 55.497 5.919 -19.126 1.00 36.84 392 PRO A O 1
ATOM 3267 N N . THR A 1 393 ? 56.651 7.830 -19.071 1.00 27.55 393 THR A N 1
ATOM 3268 C CA . THR A 1 393 ? 56.698 7.912 -17.602 1.00 27.55 393 THR A CA 1
ATOM 3269 C C . THR A 1 393 ? 56.449 9.337 -17.129 1.00 27.55 393 THR A C 1
ATOM 3271 O O . THR A 1 393 ? 57.262 10.217 -17.384 1.00 27.55 393 THR A O 1
ATOM 3274 N N . PHE A 1 394 ? 55.347 9.473 -16.385 1.00 26.92 394 PHE A N 1
ATOM 3275 C CA . PHE A 1 394 ? 55.128 10.350 -15.232 1.00 26.92 394 PHE A CA 1
ATOM 3276 C C . PHE A 1 394 ? 55.320 11.870 -15.369 1.00 26.92 394 PHE A C 1
ATOM 3278 O O . PHE A 1 394 ? 56.432 12.365 -15.502 1.00 26.92 394 PHE A O 1
ATOM 3285 N N . GLY A 1 395 ? 54.241 12.595 -15.048 1.00 25.67 395 GLY A N 1
ATOM 3286 C CA . GLY A 1 395 ? 54.348 13.744 -14.149 1.00 25.67 395 GLY A CA 1
ATOM 3287 C C . GLY A 1 395 ? 53.640 15.024 -14.583 1.00 25.67 395 GLY A C 1
ATOM 3288 O O . GLY A 1 395 ? 54.199 15.801 -15.341 1.00 25.67 395 GLY A O 1
ATOM 3289 N N . LEU A 1 396 ? 52.508 15.263 -13.914 1.00 26.70 396 LEU A N 1
ATOM 3290 C CA . LEU A 1 396 ? 52.082 16.544 -13.338 1.00 26.70 396 LEU A CA 1
ATOM 3291 C C . LEU A 1 396 ? 51.213 17.525 -14.152 1.00 26.70 396 LEU A C 1
ATOM 3293 O O . LEU A 1 396 ? 51.461 17.866 -15.302 1.00 26.70 396 LEU A O 1
ATOM 3297 N N . ASP A 1 397 ? 50.221 17.993 -13.388 1.00 26.95 397 ASP A N 1
ATOM 3298 C CA . ASP A 1 397 ? 49.479 19.249 -13.449 1.00 26.95 397 ASP A CA 1
ATOM 3299 C C . ASP A 1 397 ? 48.297 19.369 -14.413 1.00 26.95 397 ASP A C 1
ATOM 3301 O O . ASP A 1 397 ? 48.393 19.924 -15.502 1.00 26.95 397 ASP A O 1
ATOM 3305 N N . GLN A 1 398 ? 47.123 18.952 -13.911 1.00 27.86 398 GLN A N 1
ATOM 3306 C CA . GLN A 1 398 ? 45.865 19.700 -14.063 1.00 27.86 398 GLN A CA 1
ATOM 3307 C C . GLN A 1 398 ? 44.815 19.274 -13.007 1.00 27.86 398 GLN A C 1
ATOM 3309 O O . GLN A 1 398 ? 43.720 18.806 -13.310 1.00 27.86 398 GLN A O 1
ATOM 3314 N N . GLU A 1 399 ? 45.138 19.460 -11.723 1.00 30.11 399 GLU A N 1
ATOM 3315 C CA . GLU A 1 399 ? 44.136 19.628 -10.660 1.00 30.11 399 GLU A CA 1
ATOM 3316 C C . GLU A 1 399 ? 43.805 21.123 -10.553 1.00 30.11 399 GLU A C 1
ATOM 3318 O O . GLU A 1 399 ? 44.576 21.848 -9.937 1.00 30.11 399 GLU A O 1
ATOM 3323 N N . SER A 1 400 ? 42.716 21.615 -11.167 1.00 30.14 400 SER A N 1
ATOM 3324 C CA . SER A 1 400 ? 42.131 22.945 -10.840 1.00 30.14 400 SER A CA 1
ATOM 3325 C C . SER A 1 400 ? 40.742 23.250 -11.444 1.00 30.14 400 SER A C 1
ATOM 3327 O O . SER A 1 400 ? 40.342 24.406 -11.465 1.00 30.14 400 SER A O 1
ATOM 3329 N N . TYR A 1 401 ? 39.948 22.269 -11.896 1.00 33.62 401 TYR A N 1
ATOM 3330 C CA . TYR A 1 401 ? 38.575 22.544 -12.378 1.00 33.62 401 TYR A CA 1
ATOM 3331 C C . TYR A 1 401 ? 37.575 21.429 -12.033 1.00 33.62 401 TYR A C 1
ATOM 3333 O O . TYR A 1 401 ? 36.967 20.827 -12.914 1.00 33.62 401 TYR A O 1
ATOM 3341 N N . ALA A 1 402 ? 37.407 21.107 -10.746 1.00 30.66 402 ALA A N 1
ATOM 3342 C CA . ALA A 1 402 ? 36.408 20.111 -10.330 1.00 30.66 402 ALA A CA 1
ATOM 3343 C C . ALA A 1 402 ? 35.854 20.305 -8.905 1.00 30.66 402 ALA A C 1
ATOM 3345 O O . ALA A 1 402 ? 35.516 19.327 -8.241 1.00 30.66 402 ALA A O 1
ATOM 3346 N N . ILE A 1 403 ? 35.744 21.545 -8.417 1.00 32.16 403 ILE A N 1
ATOM 3347 C CA . ILE A 1 403 ? 35.141 21.832 -7.105 1.00 32.16 403 ILE A CA 1
ATOM 3348 C C . ILE A 1 403 ? 34.142 22.983 -7.259 1.00 32.16 403 ILE A C 1
ATOM 3350 O O . ILE A 1 403 ? 34.420 24.105 -6.869 1.00 32.16 403 ILE A O 1
ATOM 3354 N N . GLU A 1 404 ? 32.990 22.712 -7.882 1.00 29.80 404 GLU A N 1
ATOM 3355 C CA . GLU A 1 404 ? 31.814 23.602 -7.772 1.00 29.80 404 GLU A CA 1
ATOM 3356 C C . GLU A 1 404 ? 30.462 22.926 -8.096 1.00 29.80 404 GLU A C 1
ATOM 3358 O O . GLU A 1 404 ? 29.453 23.597 -8.270 1.00 29.80 404 GLU A O 1
ATOM 3363 N N . TRP A 1 405 ? 30.394 21.587 -8.177 1.00 33.50 405 TRP A N 1
ATOM 3364 C CA . TRP A 1 405 ? 29.185 20.881 -8.654 1.00 33.50 405 TRP A CA 1
ATOM 3365 C C . TRP A 1 405 ? 28.582 19.869 -7.666 1.00 33.50 405 TRP A C 1
ATOM 3367 O O . TRP A 1 405 ? 27.669 19.127 -8.028 1.00 33.50 405 TRP A O 1
ATOM 3377 N N . THR A 1 406 ? 29.059 19.808 -6.420 1.00 36.66 406 THR A N 1
ATOM 3378 C CA . THR A 1 406 ? 28.621 18.791 -5.445 1.00 36.66 406 THR A CA 1
ATOM 3379 C C . THR A 1 406 ? 27.368 19.166 -4.650 1.00 36.66 406 THR A C 1
ATOM 3381 O O . THR A 1 406 ? 26.616 18.266 -4.291 1.00 36.66 406 THR A O 1
ATOM 3384 N N . GLU A 1 407 ? 27.081 20.451 -4.416 1.00 38.25 407 GLU A N 1
ATOM 3385 C CA . GLU A 1 407 ? 25.871 20.870 -3.674 1.00 38.25 407 GLU A CA 1
ATOM 3386 C C . GLU A 1 407 ? 24.603 20.890 -4.548 1.00 38.25 407 GLU A C 1
ATOM 3388 O O . GLU A 1 407 ? 23.488 20.674 -4.075 1.00 38.25 407 GLU A O 1
ATOM 3393 N N . ASP A 1 408 ? 24.771 21.053 -5.859 1.00 38.50 408 ASP A N 1
ATOM 3394 C CA . ASP A 1 408 ? 23.676 21.254 -6.813 1.00 38.50 408 ASP A CA 1
ATOM 3395 C C . ASP A 1 408 ? 22.948 19.936 -7.189 1.00 38.50 408 ASP A C 1
ATOM 3397 O O . ASP A 1 408 ? 21.876 19.936 -7.801 1.00 38.50 408 ASP A O 1
ATOM 3401 N N . ILE A 1 409 ? 23.518 18.780 -6.820 1.00 50.53 409 ILE A N 1
ATOM 3402 C CA . ILE A 1 409 ? 23.010 17.437 -7.164 1.00 50.53 409 ILE A CA 1
ATOM 3403 C C . ILE A 1 409 ? 21.888 16.979 -6.216 1.00 50.53 409 ILE A C 1
ATOM 3405 O O . ILE A 1 409 ? 20.921 16.365 -6.680 1.00 50.53 409 ILE A O 1
ATOM 3409 N N . ASP A 1 410 ? 21.957 17.310 -4.924 1.00 49.31 410 ASP A N 1
ATOM 3410 C CA . ASP A 1 410 ? 20.909 16.941 -3.958 1.00 49.31 410 ASP A CA 1
ATOM 3411 C C . ASP A 1 410 ? 19.659 17.823 -4.106 1.00 49.31 410 ASP A C 1
ATOM 3413 O O . ASP A 1 410 ? 18.534 17.316 -4.045 1.00 49.31 410 ASP A O 1
ATOM 3417 N N . LEU A 1 411 ? 19.829 19.109 -4.443 1.00 48.16 411 LEU A N 1
ATOM 3418 C CA . LEU A 1 411 ? 18.715 20.007 -4.769 1.00 48.16 411 LEU A CA 1
ATOM 3419 C C . LEU A 1 411 ? 17.996 19.564 -6.055 1.00 48.16 411 LEU A C 1
ATOM 3421 O O . LEU A 1 411 ? 16.768 19.454 -6.083 1.00 48.16 411 LEU A O 1
ATOM 3425 N N . LYS A 1 412 ? 18.749 19.228 -7.114 1.00 53.62 412 LYS A N 1
ATOM 3426 C CA . LYS A 1 412 ? 18.182 18.705 -8.372 1.00 53.62 412 LYS A CA 1
ATOM 3427 C C . LYS A 1 412 ? 17.460 17.374 -8.172 1.00 53.62 412 LYS A C 1
ATOM 3429 O O . LYS A 1 412 ? 16.429 17.158 -8.803 1.00 53.62 412 LYS A O 1
ATOM 3434 N N . ARG A 1 413 ? 17.934 16.503 -7.272 1.00 58.12 413 ARG A N 1
ATOM 3435 C CA . ARG A 1 413 ? 17.233 15.263 -6.887 1.00 58.12 413 ARG A CA 1
ATOM 3436 C C . ARG A 1 413 ? 15.945 15.527 -6.107 1.00 58.12 413 ARG A C 1
ATOM 3438 O O . ARG A 1 413 ? 14.941 14.870 -6.379 1.00 58.12 413 ARG A O 1
ATOM 3445 N N . PHE A 1 414 ? 15.941 16.502 -5.199 1.00 63.72 414 PHE A N 1
ATOM 3446 C CA . PHE A 1 414 ? 14.732 16.904 -4.478 1.00 63.72 414 PHE A CA 1
ATOM 3447 C C . PHE A 1 414 ? 13.668 17.477 -5.427 1.00 63.72 414 PHE A C 1
ATOM 3449 O O . PHE A 1 414 ? 12.524 17.022 -5.422 1.00 63.72 4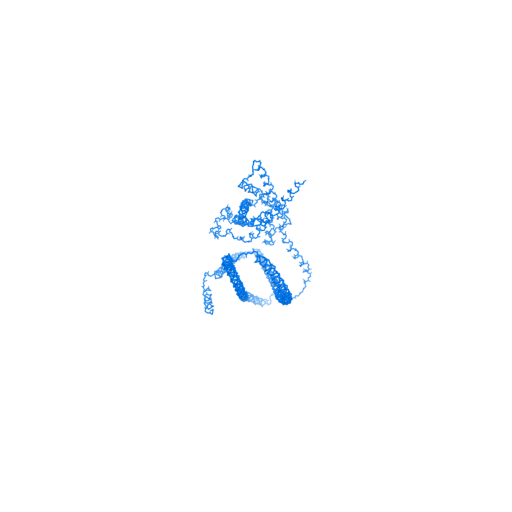14 PHE A O 1
ATOM 3456 N N . PHE A 1 415 ? 14.047 18.398 -6.321 1.00 62.38 415 PHE A N 1
ATOM 3457 C CA . PHE A 1 415 ? 13.141 18.941 -7.339 1.00 62.38 415 PHE A CA 1
ATOM 3458 C C . PHE A 1 415 ? 12.744 17.912 -8.409 1.00 62.38 415 PHE A C 1
ATOM 3460 O O . PHE A 1 415 ? 11.640 17.989 -8.950 1.00 62.38 415 PHE A O 1
ATOM 3467 N N . ALA A 1 416 ? 13.567 16.889 -8.664 1.00 64.31 416 ALA A N 1
ATOM 3468 C CA . ALA A 1 416 ? 13.206 15.786 -9.553 1.00 64.31 416 ALA A CA 1
ATOM 3469 C C . ALA A 1 416 ? 12.017 14.957 -9.032 1.00 64.31 416 ALA A C 1
ATOM 3471 O O . ALA A 1 416 ? 11.263 14.431 -9.851 1.00 64.31 416 ALA A O 1
ATOM 3472 N N . MET A 1 417 ? 11.769 14.886 -7.716 1.00 67.00 417 MET A N 1
ATOM 3473 C CA . MET A 1 417 ? 10.547 14.250 -7.182 1.00 67.00 417 MET A CA 1
ATOM 3474 C C . MET A 1 417 ? 9.267 14.988 -7.600 1.00 67.00 417 MET A C 1
ATOM 3476 O O . MET A 1 417 ? 8.208 14.375 -7.712 1.00 67.00 417 MET A O 1
ATOM 3480 N N . TYR A 1 418 ? 9.369 16.289 -7.881 1.00 72.19 418 TYR A N 1
ATOM 3481 C CA . TYR A 1 418 ? 8.272 17.124 -8.371 1.00 72.19 418 TYR A CA 1
ATOM 3482 C C . TYR A 1 418 ? 8.159 17.127 -9.905 1.00 72.19 418 TYR A C 1
ATOM 3484 O O . TYR A 1 418 ? 7.281 17.796 -10.464 1.00 72.19 418 TYR A O 1
ATOM 3492 N N . SER A 1 419 ? 9.008 16.367 -10.611 1.00 68.44 419 SER A N 1
ATOM 3493 C CA . SER A 1 419 ? 8.920 16.232 -12.066 1.00 68.44 419 SER A CA 1
ATOM 3494 C C . SER A 1 419 ? 7.578 15.605 -12.469 1.00 68.44 419 SER A C 1
ATOM 3496 O O . SER A 1 419 ? 7.177 14.541 -12.005 1.00 68.44 419 SER A O 1
ATOM 3498 N N . GLY A 1 420 ? 6.823 16.320 -13.307 1.00 76.62 420 GLY A N 1
ATOM 3499 C CA . GLY A 1 420 ? 5.471 15.921 -13.706 1.00 76.62 420 GLY A CA 1
ATOM 3500 C C . GLY A 1 420 ? 4.343 16.357 -12.760 1.00 76.62 420 GLY A C 1
ATOM 3501 O O . GLY A 1 420 ? 3.183 16.140 -13.109 1.00 76.62 420 GLY A O 1
ATOM 3502 N N . LEU A 1 421 ? 4.620 17.034 -11.632 1.00 85.44 421 LEU A N 1
ATOM 3503 C CA . LEU A 1 421 ? 3.567 17.562 -10.746 1.00 85.44 421 LEU A CA 1
ATOM 3504 C C . LEU A 1 421 ? 2.642 18.542 -11.484 1.00 85.44 421 LEU A C 1
ATOM 3506 O O . LEU A 1 421 ? 1.424 18.425 -11.386 1.00 85.44 421 LEU A O 1
ATOM 3510 N N . SER A 1 422 ? 3.202 19.467 -12.268 1.00 85.56 422 SER A N 1
ATOM 3511 C CA . SER A 1 422 ? 2.420 20.431 -13.059 1.00 85.56 422 SER A CA 1
ATOM 3512 C C . SER A 1 422 ? 1.483 19.741 -14.056 1.00 85.56 422 SER A C 1
ATOM 3514 O O . SER A 1 422 ? 0.330 20.144 -14.209 1.00 85.56 422 SER A O 1
ATOM 3516 N N . ALA A 1 423 ? 1.934 18.647 -14.674 1.00 84.75 423 ALA A N 1
ATOM 3517 C CA . ALA A 1 423 ? 1.108 17.830 -15.556 1.00 84.75 423 ALA A CA 1
ATOM 3518 C C . ALA A 1 423 ? 0.049 17.020 -14.792 1.00 84.75 423 ALA A C 1
ATOM 3520 O O . ALA A 1 423 ? -1.076 16.875 -15.267 1.00 84.75 423 ALA A O 1
ATOM 3521 N N . GLY A 1 424 ? 0.373 16.544 -13.587 1.00 87.19 424 GLY A N 1
ATOM 3522 C CA . GLY A 1 424 ? -0.571 15.876 -12.693 1.00 87.19 424 GLY A CA 1
ATOM 3523 C C . GLY A 1 424 ? -1.693 16.806 -12.231 1.00 87.19 424 GLY A C 1
ATOM 3524 O O . GLY A 1 424 ? -2.862 16.430 -12.294 1.00 87.19 424 GLY A O 1
ATOM 3525 N N . LEU A 1 425 ? -1.353 18.039 -11.847 1.00 88.75 425 LEU A N 1
ATOM 3526 C CA . LEU A 1 425 ? -2.314 19.075 -11.466 1.00 88.75 425 LEU A CA 1
ATOM 3527 C C . LEU A 1 425 ? -3.197 19.484 -12.646 1.00 88.75 425 LEU A C 1
ATOM 3529 O O . LEU A 1 425 ? -4.418 19.514 -12.501 1.00 88.75 425 LEU A O 1
ATOM 3533 N N . LEU A 1 426 ? -2.613 19.718 -13.829 1.00 89.88 426 LEU A N 1
ATOM 3534 C CA . LEU A 1 426 ? -3.388 20.042 -15.030 1.00 89.88 426 LEU A CA 1
ATOM 3535 C C . LEU A 1 426 ? -4.340 18.903 -15.404 1.00 89.88 426 LEU A C 1
ATOM 3537 O O . LEU A 1 426 ? -5.499 19.147 -15.744 1.00 89.88 426 LEU A O 1
ATOM 3541 N N . ARG A 1 427 ? -3.882 17.650 -15.301 1.00 87.62 427 ARG A N 1
ATOM 3542 C CA . ARG A 1 427 ? -4.730 16.474 -15.504 1.00 87.62 427 ARG A CA 1
ATOM 3543 C C . ARG A 1 427 ? -5.876 16.458 -14.500 1.00 87.62 427 ARG A C 1
ATOM 3545 O O . ARG A 1 427 ? -7.013 16.252 -14.904 1.00 87.62 427 ARG A O 1
ATOM 3552 N N . GLN A 1 428 ? -5.599 16.655 -13.214 1.00 86.19 428 GLN A N 1
ATOM 3553 C CA . GLN A 1 428 ? -6.637 16.611 -12.189 1.00 86.19 428 GLN A CA 1
ATOM 3554 C C . GLN A 1 428 ? -7.667 17.726 -12.399 1.00 86.19 428 GLN A C 1
ATOM 3556 O O . GLN A 1 428 ? -8.863 17.445 -12.337 1.00 86.19 428 GLN A O 1
ATOM 3561 N N . ALA A 1 429 ? -7.212 18.942 -12.713 1.00 88.00 429 ALA A N 1
ATOM 3562 C CA . ALA A 1 429 ? -8.060 20.094 -12.996 1.00 88.00 429 ALA A CA 1
ATOM 3563 C C . ALA A 1 429 ? -8.945 19.870 -14.229 1.00 88.00 429 ALA A C 1
ATOM 3565 O O . ALA A 1 429 ? -10.151 20.075 -14.153 1.00 88.00 429 ALA A O 1
ATOM 3566 N N . THR A 1 430 ? -8.383 19.398 -15.342 1.00 90.38 430 THR A N 1
ATOM 3567 C CA . THR A 1 430 ? -9.144 19.144 -16.579 1.00 90.38 430 THR A CA 1
ATOM 3568 C C . THR A 1 430 ? -10.087 17.949 -16.432 1.00 90.38 430 THR A C 1
ATOM 3570 O O . THR A 1 430 ? -11.296 18.093 -16.581 1.00 90.38 430 THR A O 1
ATOM 3573 N N . TYR A 1 431 ? -9.569 16.778 -16.053 1.00 86.94 431 TYR A N 1
ATOM 3574 C CA . TYR A 1 431 ? -10.362 15.551 -15.940 1.00 86.94 431 TYR A CA 1
ATOM 3575 C C . TYR A 1 431 ? -11.475 15.667 -14.895 1.00 86.94 431 TYR A C 1
ATOM 3577 O O . TYR A 1 431 ? -12.625 15.325 -15.170 1.00 86.94 431 TYR A O 1
ATOM 3585 N N . THR A 1 432 ? -11.152 16.134 -13.685 1.00 83.56 432 THR A N 1
ATOM 3586 C CA . THR A 1 432 ? -12.105 16.114 -12.567 1.00 83.56 432 THR A CA 1
ATOM 3587 C C . THR A 1 432 ? -13.177 17.175 -12.730 1.00 83.56 432 THR A C 1
ATOM 3589 O O . THR A 1 432 ? -14.345 16.863 -12.518 1.00 83.56 432 THR A O 1
ATOM 3592 N N . THR A 1 433 ? -12.809 18.389 -13.152 1.00 86.62 433 THR A N 1
ATOM 3593 C CA . THR A 1 433 ? -13.769 19.487 -13.335 1.00 86.62 433 THR A CA 1
ATOM 3594 C C . THR A 1 433 ? -14.736 19.173 -14.464 1.00 86.62 433 THR A C 1
ATOM 3596 O O . THR A 1 433 ? -15.943 19.280 -14.272 1.00 86.62 433 THR A O 1
ATOM 3599 N N . THR A 1 434 ? -14.241 18.694 -15.611 1.00 88.81 434 THR A N 1
ATOM 3600 C CA . THR A 1 434 ? -15.117 18.288 -16.716 1.00 88.81 434 THR A CA 1
ATOM 3601 C C . THR A 1 434 ? -15.999 17.113 -16.316 1.00 88.81 434 THR A C 1
ATOM 3603 O O . THR A 1 434 ? -17.197 17.149 -16.566 1.00 88.81 434 THR A O 1
ATOM 3606 N N . ARG A 1 435 ? -15.454 16.089 -15.647 1.00 85.12 435 ARG A N 1
ATOM 3607 C CA . ARG A 1 435 ? -16.257 14.949 -15.184 1.00 85.12 435 ARG A CA 1
ATOM 3608 C C . ARG A 1 435 ? -17.362 15.390 -14.224 1.00 85.12 435 ARG A C 1
ATOM 3610 O O . ARG A 1 435 ? -18.499 14.976 -14.401 1.00 85.12 435 ARG A O 1
ATOM 3617 N N . LEU A 1 436 ? -17.041 16.190 -13.207 1.00 81.44 436 LEU A N 1
ATOM 3618 C CA . LEU A 1 436 ? -18.031 16.632 -12.223 1.00 81.44 436 LEU A CA 1
ATOM 3619 C C . LEU A 1 436 ? -19.060 17.574 -12.853 1.00 81.44 436 LEU A C 1
ATOM 3621 O O . LEU A 1 436 ? -20.245 17.353 -12.651 1.00 81.44 436 LEU A O 1
ATOM 3625 N N . GLY A 1 437 ? -18.631 18.541 -13.668 1.00 85.31 437 GLY A N 1
ATOM 3626 C CA . GLY A 1 437 ? -19.532 19.483 -14.337 1.00 85.31 437 GLY A CA 1
ATOM 3627 C C . GLY A 1 437 ? -20.465 18.818 -15.353 1.00 85.31 437 GLY A C 1
ATOM 3628 O O . GLY A 1 437 ? -21.658 19.103 -15.382 1.00 85.31 437 GLY A O 1
ATOM 3629 N N . VAL A 1 438 ? -19.955 17.877 -16.155 1.00 88.69 438 VAL A N 1
ATOM 3630 C CA . VAL A 1 438 ? -20.791 17.097 -17.084 1.00 88.69 438 VAL A CA 1
ATOM 3631 C C . VAL A 1 438 ? -21.738 16.184 -16.309 1.00 88.69 438 VAL A C 1
ATOM 3633 O O . VAL A 1 438 ? -22.895 16.051 -16.692 1.00 88.69 438 VAL A O 1
ATOM 3636 N N . TYR A 1 439 ? -21.283 15.582 -15.206 1.00 85.56 439 TYR A N 1
ATOM 3637 C CA . TYR A 1 439 ? -22.144 14.758 -14.363 1.00 85.56 439 TYR A CA 1
ATOM 3638 C C . TYR A 1 439 ? -23.285 15.572 -13.752 1.00 85.56 439 TYR A C 1
ATOM 3640 O O . TYR A 1 439 ? -24.425 15.139 -13.854 1.00 85.56 439 TYR A O 1
ATOM 3648 N N . THR A 1 440 ? -23.015 16.740 -13.160 1.00 83.62 440 THR A N 1
ATOM 3649 C CA . THR A 1 440 ? -24.057 17.593 -12.564 1.00 83.62 440 THR A CA 1
ATOM 3650 C C . THR A 1 440 ? -25.040 18.089 -13.613 1.00 83.62 440 THR A C 1
ATOM 3652 O O . THR A 1 440 ? -26.242 17.992 -13.398 1.00 83.62 440 THR A O 1
ATOM 3655 N N . TRP A 1 441 ? -24.552 18.516 -14.779 1.00 87.25 441 TRP A N 1
ATOM 3656 C CA . TRP A 1 441 ? -25.406 18.950 -15.885 1.00 87.25 441 TRP A CA 1
ATOM 3657 C C . TRP A 1 441 ? -26.325 17.827 -16.388 1.00 87.25 441 TRP A C 1
ATOM 3659 O O . TRP A 1 441 ? -27.536 18.004 -16.506 1.00 87.25 441 TRP A O 1
ATOM 3669 N N . LEU A 1 442 ? -25.771 16.632 -16.620 1.00 87.12 442 LEU A N 1
ATOM 3670 C CA . LEU A 1 442 ? -26.561 15.463 -17.009 1.00 87.12 442 LEU A CA 1
ATOM 3671 C C . LEU A 1 442 ? -27.538 15.032 -15.907 1.00 87.12 442 LEU A C 1
ATOM 3673 O O . LEU A 1 442 ? -28.649 14.591 -16.198 1.00 87.12 442 LEU A O 1
ATOM 3677 N N . PHE A 1 443 ? -27.125 15.148 -14.646 1.00 82.62 443 PHE A N 1
ATOM 3678 C CA . PHE A 1 443 ? -27.939 14.804 -13.488 1.00 82.62 443 PHE A CA 1
ATOM 3679 C C . PHE A 1 443 ? -29.128 15.750 -13.326 1.00 82.62 443 PHE A C 1
ATOM 3681 O O . PHE A 1 443 ? -30.227 15.276 -13.057 1.00 82.62 443 PHE A O 1
ATOM 3688 N N . GLU A 1 444 ? -28.944 17.056 -13.523 1.00 83.12 444 GLU A N 1
ATOM 3689 C CA . GLU A 1 444 ? -30.024 18.052 -13.503 1.00 83.12 444 GLU A CA 1
ATOM 3690 C C . GLU A 1 444 ? -31.048 17.798 -14.609 1.00 83.12 444 GLU A C 1
ATOM 3692 O O . GLU A 1 444 ? -32.250 17.820 -14.352 1.00 83.12 444 GLU A O 1
ATOM 3697 N N . ILE A 1 445 ? -30.582 17.483 -15.821 1.00 84.75 445 ILE A N 1
ATOM 3698 C CA . ILE A 1 445 ? -31.465 17.127 -16.939 1.00 84.75 445 ILE A CA 1
ATOM 3699 C C . ILE A 1 445 ? -32.266 15.864 -16.610 1.00 84.75 445 ILE A C 1
ATOM 3701 O O . ILE A 1 445 ? -33.475 15.833 -16.821 1.00 84.75 445 ILE A O 1
ATOM 3705 N N . ALA A 1 446 ? -31.611 14.838 -16.062 1.00 81.94 446 ALA A N 1
ATOM 3706 C CA . ALA A 1 446 ? -32.258 13.575 -15.721 1.00 81.94 446 ALA A CA 1
ATOM 3707 C C . ALA A 1 446 ? -33.160 13.653 -14.476 1.00 81.94 446 ALA A C 1
ATOM 3709 O O . ALA A 1 446 ? -34.032 12.805 -14.315 1.00 81.94 446 ALA A O 1
ATOM 3710 N N . SER A 1 447 ? -32.954 14.640 -13.599 1.00 78.25 447 SER A N 1
ATOM 3711 C CA . SER A 1 447 ? -33.710 14.804 -12.348 1.00 78.25 447 SER A CA 1
ATOM 3712 C C . SER A 1 447 ? -34.916 15.741 -12.471 1.00 78.25 447 SER A C 1
ATOM 3714 O O . SER A 1 447 ? -35.584 15.977 -11.467 1.00 78.25 447 SER A O 1
ATOM 3716 N N . LYS A 1 448 ? -35.207 16.276 -13.670 1.00 74.44 448 LYS A N 1
ATOM 3717 C CA . LYS A 1 448 ? -36.351 17.176 -13.911 1.00 74.44 448 LYS A CA 1
ATOM 3718 C C . LYS A 1 448 ? -37.710 16.534 -13.617 1.00 74.44 448 LYS A C 1
ATOM 3720 O O . LYS A 1 448 ? -38.574 17.217 -13.081 1.00 74.44 448 LYS A O 1
ATOM 3725 N N . ASP A 1 449 ? -37.873 15.248 -13.927 1.00 69.19 449 ASP A N 1
ATOM 3726 C CA . ASP A 1 449 ? -39.169 14.562 -13.819 1.00 69.19 449 ASP A CA 1
ATOM 3727 C C . ASP A 1 449 ? -39.266 13.624 -12.600 1.00 69.19 449 ASP A C 1
ATOM 3729 O O . ASP A 1 449 ? -40.342 13.437 -12.038 1.00 69.19 449 ASP A O 1
ATOM 3733 N N . SER A 1 450 ? -38.156 13.018 -12.159 1.00 72.44 450 SER A N 1
ATOM 3734 C CA . SER A 1 450 ? -38.090 12.163 -10.960 1.00 72.44 450 SER A CA 1
ATOM 3735 C C . SER A 1 450 ? -36.637 11.905 -10.540 1.00 72.44 450 SER A C 1
ATOM 3737 O O . SER A 1 450 ? -35.714 12.119 -11.323 1.00 72.44 450 SER A O 1
ATOM 3739 N N . GLN A 1 451 ? -36.401 11.435 -9.307 1.00 73.62 451 GLN A N 1
ATOM 3740 C CA . GLN A 1 451 ? -35.058 11.017 -8.885 1.00 73.62 451 GLN A CA 1
ATOM 3741 C C . GLN A 1 451 ? -34.579 9.836 -9.748 1.00 73.62 451 GLN A C 1
ATOM 3743 O O . GLN A 1 451 ? -35.208 8.776 -9.711 1.00 73.62 451 GLN A O 1
ATOM 3748 N N . PRO A 1 452 ? -33.461 9.966 -10.490 1.00 74.38 452 PRO A N 1
ATOM 3749 C CA . PRO A 1 452 ? -33.052 8.926 -11.419 1.00 74.38 452 PRO A CA 1
ATOM 3750 C C . PRO A 1 452 ? -32.667 7.640 -10.681 1.00 74.38 452 PRO A C 1
ATOM 3752 O O . PRO A 1 452 ? -31.966 7.663 -9.661 1.00 74.38 452 PRO A O 1
ATOM 3755 N N . ASN A 1 453 ? -33.097 6.502 -11.228 1.00 78.25 453 ASN A N 1
ATOM 3756 C CA . ASN A 1 453 ? -32.722 5.183 -10.723 1.00 78.25 453 ASN A CA 1
ATOM 3757 C C . ASN A 1 453 ? -31.200 4.994 -10.728 1.00 78.25 453 ASN A C 1
ATOM 3759 O O . ASN A 1 453 ? -30.472 5.624 -11.500 1.00 78.25 453 ASN A O 1
ATOM 3763 N N . PHE A 1 454 ? -30.715 4.073 -9.892 1.00 76.19 454 PHE A N 1
ATOM 3764 C CA . PHE A 1 454 ? -29.288 3.777 -9.747 1.00 76.19 454 PHE A CA 1
ATOM 3765 C C . PHE A 1 454 ? -28.585 3.538 -11.101 1.00 76.19 454 PHE A C 1
ATOM 3767 O O . PHE A 1 454 ? -27.536 4.122 -11.363 1.00 76.19 454 PHE A O 1
ATOM 3774 N N . PHE A 1 455 ? -29.199 2.762 -12.002 1.00 80.69 455 PHE A N 1
ATOM 3775 C CA . PHE A 1 455 ? -28.652 2.490 -13.337 1.00 80.69 455 PHE A CA 1
ATOM 3776 C C . PHE A 1 455 ? -28.535 3.739 -14.213 1.00 80.69 455 PHE A C 1
ATOM 3778 O O . PHE A 1 455 ? -27.567 3.880 -14.958 1.00 80.69 455 PHE A O 1
ATOM 3785 N N . VAL A 1 456 ? -29.484 4.670 -14.089 1.00 82.88 456 VAL A N 1
ATOM 3786 C CA . VAL A 1 456 ? -29.435 5.953 -14.795 1.00 82.88 456 VAL A CA 1
ATOM 3787 C C . VAL A 1 456 ? -28.286 6.785 -14.232 1.00 82.88 456 VAL A C 1
ATOM 3789 O O . VAL A 1 456 ? -27.427 7.209 -14.995 1.00 82.88 456 VAL A O 1
ATOM 3792 N N . LYS A 1 457 ? -28.169 6.917 -12.902 1.00 79.88 457 LYS A N 1
ATOM 3793 C CA . LYS A 1 457 ? -27.048 7.620 -12.243 1.00 79.88 457 LYS A CA 1
ATOM 3794 C C . LYS A 1 457 ? -25.682 7.024 -12.621 1.00 79.88 457 LYS A C 1
ATOM 3796 O O . LYS A 1 457 ? -24.745 7.768 -12.909 1.00 79.88 457 LYS A O 1
ATOM 3801 N N . ALA A 1 458 ? -25.576 5.697 -12.688 1.00 82.06 458 ALA A N 1
ATOM 3802 C CA . ALA A 1 458 ? -24.374 5.002 -13.145 1.00 82.06 458 ALA A CA 1
ATOM 3803 C C . ALA A 1 458 ? -24.063 5.296 -14.624 1.00 82.06 458 ALA A C 1
ATOM 3805 O O . ALA A 1 458 ? -22.917 5.598 -14.957 1.00 82.06 458 ALA A O 1
ATOM 3806 N N . GLY A 1 459 ? -25.075 5.287 -15.498 1.00 87.06 459 GLY A N 1
ATOM 3807 C CA . GLY A 1 459 ? -24.940 5.651 -16.911 1.00 87.06 459 GLY A CA 1
ATOM 3808 C C . GLY A 1 459 ? -24.486 7.099 -17.117 1.00 87.06 459 GLY A C 1
ATOM 3809 O O . GLY A 1 459 ? -23.568 7.351 -17.899 1.00 87.06 459 GLY A O 1
ATOM 3810 N N . LEU A 1 460 ? -25.042 8.044 -16.351 1.00 87.25 460 LEU A N 1
ATOM 3811 C CA . LEU A 1 460 ? -24.600 9.442 -16.348 1.00 87.25 460 LEU A CA 1
ATOM 3812 C C . LEU A 1 460 ? -23.148 9.570 -15.864 1.00 87.25 460 LEU A C 1
ATOM 3814 O O . LEU A 1 460 ? -22.355 10.291 -16.467 1.00 87.25 460 LEU A O 1
ATOM 3818 N N . GLY A 1 461 ? -22.771 8.822 -14.822 1.00 84.94 461 GLY A N 1
ATOM 3819 C CA . GLY A 1 461 ? -21.396 8.746 -14.321 1.00 84.94 461 GLY A CA 1
ATOM 3820 C C . GLY A 1 461 ? -20.408 8.192 -15.352 1.00 84.94 461 GLY A C 1
ATOM 3821 O O . GLY A 1 461 ? -19.301 8.714 -15.496 1.00 84.94 461 GLY A O 1
ATOM 3822 N N . MET A 1 462 ? -20.810 7.175 -16.116 1.00 88.69 462 MET A N 1
ATOM 3823 C CA . MET A 1 462 ? -20.017 6.630 -17.221 1.00 88.69 462 MET A CA 1
ATOM 3824 C C . MET A 1 462 ? -19.846 7.638 -18.359 1.00 88.69 462 MET A C 1
ATOM 3826 O O . MET A 1 462 ? -18.725 7.819 -18.835 1.00 88.69 462 MET A O 1
ATOM 3830 N N . ALA A 1 463 ? -20.923 8.311 -18.775 1.00 89.94 463 ALA A N 1
ATOM 3831 C CA . ALA A 1 463 ? -20.886 9.321 -19.831 1.00 89.94 463 ALA A CA 1
ATOM 3832 C C . ALA A 1 463 ? -20.004 10.514 -19.431 1.00 89.94 463 ALA A C 1
ATOM 3834 O O . ALA A 1 463 ? -19.104 10.905 -20.175 1.00 89.94 463 ALA A O 1
ATOM 3835 N N . ALA A 1 464 ? -20.177 11.021 -18.211 1.00 87.88 464 ALA A N 1
ATOM 3836 C CA . ALA A 1 464 ? -19.359 12.095 -17.666 1.00 87.88 464 ALA A CA 1
ATOM 3837 C C . ALA A 1 464 ? -17.883 11.691 -17.512 1.00 87.88 464 ALA A C 1
ATOM 3839 O O . ALA A 1 464 ? -16.983 12.471 -17.822 1.00 87.88 464 ALA A O 1
ATOM 3840 N N . GLY A 1 465 ? -17.615 10.453 -17.087 1.00 87.81 465 GLY A N 1
ATOM 3841 C CA . GLY A 1 465 ? -16.266 9.890 -17.030 1.00 87.81 465 GLY A CA 1
ATOM 3842 C C . GLY A 1 465 ? -15.607 9.767 -18.404 1.00 87.81 465 GLY A C 1
ATOM 3843 O O . GLY A 1 465 ? -14.416 10.037 -18.538 1.00 87.81 465 GLY A O 1
ATOM 3844 N N . CYS A 1 466 ? -16.384 9.403 -19.423 1.00 90.81 466 CYS A N 1
ATOM 3845 C CA . CYS A 1 466 ? -15.946 9.291 -20.810 1.00 90.81 466 CYS A CA 1
ATOM 3846 C C . CYS A 1 466 ? -15.561 10.662 -21.395 1.00 90.81 466 CYS A C 1
ATOM 3848 O O . CYS A 1 466 ? -14.447 10.833 -21.892 1.00 90.81 466 CYS A O 1
ATOM 3850 N N . VAL A 1 467 ? -16.434 11.665 -21.245 1.00 91.94 467 VAL A N 1
ATOM 3851 C CA . VAL A 1 467 ? -16.177 13.045 -21.696 1.00 91.94 467 VAL A CA 1
ATOM 3852 C C . VAL A 1 467 ? -15.015 13.669 -20.919 1.00 91.94 467 VAL A C 1
ATOM 3854 O O . VAL A 1 467 ? -14.106 14.243 -21.518 1.00 91.94 467 VAL A O 1
ATOM 3857 N N . GLY A 1 468 ? -14.979 13.490 -19.595 1.00 90.12 468 GLY A N 1
ATOM 3858 C CA . GLY A 1 468 ? -13.872 13.955 -18.760 1.00 90.12 468 GLY A CA 1
ATOM 3859 C C . GLY A 1 468 ? -12.536 13.326 -19.158 1.00 90.12 468 GLY A C 1
ATOM 3860 O O . GLY A 1 468 ? -11.525 14.021 -19.236 1.00 90.12 468 GLY A O 1
ATOM 3861 N N . ALA A 1 469 ? -12.517 12.026 -19.470 1.00 89.19 469 ALA A N 1
ATOM 3862 C CA . ALA A 1 469 ? -11.323 11.339 -19.959 1.00 89.19 469 ALA A CA 1
ATOM 3863 C C . ALA A 1 469 ? -10.857 11.889 -21.310 1.00 89.19 469 ALA A C 1
ATOM 3865 O O . ALA A 1 469 ? -9.661 12.115 -21.485 1.00 89.19 469 ALA A O 1
ATOM 3866 N N . PHE A 1 470 ? -11.775 12.152 -22.241 1.00 91.69 470 PHE A N 1
ATOM 3867 C CA . PHE A 1 470 ? -11.443 12.732 -23.542 1.00 91.69 470 PHE A CA 1
ATOM 3868 C C . PHE A 1 470 ? -10.801 14.122 -23.408 1.00 91.69 470 PHE A C 1
ATOM 3870 O O . PHE A 1 470 ? -9.748 14.373 -23.995 1.00 91.69 470 PHE A O 1
ATOM 3877 N N . VAL A 1 471 ? -11.378 14.992 -22.573 1.00 91.56 471 VAL A N 1
ATOM 3878 C CA . VAL A 1 471 ? -10.846 16.341 -22.306 1.00 91.56 471 VAL A CA 1
ATOM 3879 C C . VAL A 1 471 ? -9.531 16.295 -21.517 1.00 91.56 471 VAL A C 1
ATOM 3881 O O . VAL A 1 471 ? -8.640 17.104 -21.756 1.00 91.56 471 VAL A O 1
ATOM 3884 N N . GLY A 1 472 ? -9.368 15.324 -20.615 1.00 89.19 472 GLY A N 1
ATOM 3885 C CA . GLY A 1 472 ? -8.150 15.142 -19.820 1.00 89.19 472 GLY A CA 1
ATOM 3886 C C . GLY A 1 472 ? -7.007 14.403 -20.534 1.00 89.19 472 GLY A C 1
ATOM 3887 O O . GLY A 1 472 ? -5.887 14.386 -20.018 1.00 89.19 472 GLY A O 1
ATOM 3888 N N . THR A 1 473 ? -7.252 13.797 -21.704 1.00 88.38 473 THR A N 1
ATOM 3889 C CA . THR A 1 473 ? -6.249 12.982 -22.420 1.00 88.38 473 THR A CA 1
ATOM 3890 C C . THR A 1 473 ? -4.985 13.777 -22.800 1.00 88.38 473 THR A C 1
ATOM 3892 O O . THR A 1 473 ? -3.894 13.261 -22.550 1.00 88.38 473 THR A O 1
ATOM 3895 N N . PRO A 1 474 ? -5.060 15.031 -23.293 1.00 90.06 474 PRO A N 1
ATOM 3896 C CA . PRO A 1 474 ? -3.866 15.831 -23.591 1.00 90.06 474 PRO A CA 1
ATOM 3897 C C . PRO A 1 474 ? -2.940 16.026 -22.379 1.00 90.06 474 PRO A C 1
ATOM 3899 O O . PRO A 1 474 ? -1.727 15.827 -22.472 1.00 90.06 474 PRO A O 1
ATOM 3902 N N . ALA A 1 475 ? -3.509 16.350 -21.214 1.00 89.31 475 ALA A N 1
ATOM 3903 C CA . ALA A 1 475 ? -2.751 16.514 -19.973 1.00 89.31 475 ALA A CA 1
ATOM 3904 C C . ALA A 1 475 ? -2.174 15.177 -19.469 1.00 89.31 475 ALA A C 1
ATOM 3906 O O . ALA A 1 475 ? -1.067 15.129 -18.933 1.00 89.31 475 ALA A O 1
ATOM 3907 N N . GLU A 1 476 ? -2.895 14.072 -19.679 1.00 85.44 476 GLU A N 1
ATOM 3908 C CA . GLU A 1 476 ? -2.421 12.723 -19.365 1.00 85.44 476 GLU A CA 1
ATOM 3909 C C . GLU A 1 476 ? -1.231 12.294 -20.237 1.00 85.44 476 GLU A C 1
ATOM 3911 O O . GLU A 1 476 ? -0.274 11.726 -19.707 1.00 85.44 476 GLU A O 1
ATOM 3916 N N . VAL A 1 477 ? -1.235 12.598 -21.538 1.00 85.62 477 VAL A N 1
ATOM 3917 C CA . VAL A 1 477 ? -0.096 12.310 -22.428 1.00 85.62 477 VAL A CA 1
ATOM 3918 C C . VAL A 1 477 ? 1.147 13.088 -21.988 1.00 85.62 477 VAL A C 1
ATOM 3920 O O . VAL A 1 477 ? 2.230 12.504 -21.902 1.00 85.62 477 VAL A O 1
ATOM 3923 N N . ALA A 1 478 ? 0.997 14.371 -21.646 1.00 87.69 478 ALA A N 1
ATOM 3924 C CA . ALA A 1 478 ? 2.096 15.179 -21.116 1.00 87.69 478 ALA A CA 1
ATOM 3925 C C . ALA A 1 478 ? 2.641 14.603 -19.795 1.00 87.69 478 ALA A C 1
ATOM 3927 O O . ALA A 1 478 ? 3.851 14.434 -19.650 1.00 87.69 478 ALA A O 1
ATOM 3928 N N . LEU A 1 479 ? 1.759 14.208 -18.869 1.00 86.88 479 LEU A N 1
ATOM 3929 C CA . LEU A 1 479 ? 2.139 13.588 -17.595 1.00 86.88 479 LEU A CA 1
ATOM 3930 C C . LEU A 1 479 ? 2.942 12.295 -17.790 1.00 86.88 479 LEU A C 1
ATOM 3932 O O . LEU A 1 479 ? 3.986 12.116 -17.161 1.00 86.88 479 LEU A O 1
ATOM 3936 N N . ILE A 1 480 ? 2.477 11.395 -18.659 1.00 82.94 480 ILE A N 1
ATOM 3937 C CA . ILE A 1 480 ? 3.155 10.116 -18.916 1.00 82.94 480 ILE A CA 1
ATOM 3938 C C . ILE A 1 480 ? 4.546 10.363 -19.500 1.00 82.94 480 ILE A C 1
ATOM 3940 O O . ILE A 1 480 ? 5.508 9.724 -19.083 1.00 82.94 480 ILE A O 1
ATOM 3944 N N . ARG A 1 481 ? 4.683 11.312 -20.430 1.00 82.50 481 ARG A N 1
ATOM 3945 C CA . ARG A 1 481 ? 5.980 11.621 -21.043 1.00 82.50 481 ARG A CA 1
ATOM 3946 C C . ARG A 1 481 ? 6.951 12.261 -20.060 1.00 82.50 481 ARG A C 1
ATOM 3948 O O . ARG A 1 481 ? 8.100 11.848 -20.032 1.00 82.50 481 ARG A O 1
ATOM 3955 N N . MET A 1 482 ? 6.492 13.209 -19.242 1.00 84.81 482 MET A N 1
ATOM 3956 C CA . MET A 1 482 ? 7.334 13.866 -18.235 1.00 84.81 482 MET A CA 1
ATOM 3957 C C . MET A 1 482 ? 7.795 12.892 -17.143 1.00 84.81 482 MET A C 1
ATOM 3959 O O . MET A 1 482 ? 8.942 12.952 -16.720 1.00 84.81 482 MET A O 1
ATOM 3963 N N . THR A 1 483 ? 6.934 11.963 -16.719 1.00 81.25 483 THR A N 1
ATOM 3964 C CA . THR A 1 483 ? 7.286 10.955 -15.699 1.00 81.25 483 THR A CA 1
ATOM 3965 C C . THR A 1 483 ? 8.122 9.800 -16.255 1.00 81.25 483 THR A C 1
ATOM 3967 O O . THR A 1 483 ? 8.942 9.231 -15.536 1.00 81.25 483 THR A O 1
ATOM 3970 N N . ALA A 1 484 ? 7.956 9.451 -17.535 1.00 76.62 484 ALA A N 1
ATOM 3971 C CA . ALA A 1 484 ? 8.775 8.438 -18.198 1.00 76.62 484 ALA A CA 1
ATOM 3972 C C . ALA A 1 484 ? 10.168 8.950 -18.602 1.00 76.62 484 ALA A C 1
ATOM 3974 O O . ALA A 1 484 ? 11.070 8.132 -18.779 1.00 76.62 484 ALA A O 1
ATOM 3975 N N . ASP A 1 485 ? 10.364 10.269 -18.711 1.00 77.19 485 ASP A N 1
ATOM 3976 C CA . ASP A 1 485 ? 11.600 10.886 -19.216 1.00 77.19 485 ASP A CA 1
ATOM 3977 C C . ASP A 1 485 ? 12.846 10.499 -18.401 1.00 77.19 485 ASP A C 1
ATOM 3979 O O . ASP A 1 485 ? 13.914 10.246 -18.952 1.00 77.19 485 ASP A O 1
ATOM 3983 N N . GLY A 1 486 ? 12.698 10.344 -17.080 1.00 70.56 486 GLY A N 1
ATOM 3984 C CA . GLY A 1 486 ? 13.792 9.928 -16.195 1.00 70.56 486 GLY A CA 1
ATOM 3985 C C . GLY A 1 486 ? 14.319 8.509 -16.452 1.00 70.56 486 GLY A C 1
ATOM 3986 O O . GLY A 1 486 ? 15.433 8.190 -16.041 1.00 70.56 486 GLY A O 1
ATOM 3987 N N . ARG A 1 487 ? 13.544 7.659 -17.142 1.00 69.31 487 ARG A N 1
ATOM 3988 C CA . ARG A 1 487 ? 13.921 6.276 -17.482 1.00 69.31 487 ARG A CA 1
ATOM 3989 C C . ARG A 1 487 ? 14.653 6.156 -18.821 1.00 69.31 487 ARG A C 1
ATOM 3991 O O . ARG A 1 487 ? 15.168 5.079 -19.107 1.00 69.31 487 ARG A O 1
ATOM 3998 N N . LEU A 1 488 ? 14.684 7.214 -19.634 1.00 73.50 488 LEU A N 1
ATOM 3999 C CA . LEU A 1 488 ? 15.381 7.214 -20.922 1.00 73.50 488 LEU A CA 1
ATOM 4000 C C . LEU A 1 488 ? 16.894 7.480 -20.749 1.00 73.50 488 LEU A C 1
ATOM 4002 O O . LEU A 1 488 ? 17.288 8.213 -19.824 1.00 73.50 488 LEU A O 1
ATOM 4006 N N . PRO A 1 489 ? 17.751 6.906 -21.626 1.00 63.88 489 PRO A N 1
ATOM 4007 C CA . PRO A 1 489 ? 19.174 7.242 -21.705 1.00 63.88 489 PRO A CA 1
ATOM 4008 C C . PRO A 1 489 ? 19.366 8.750 -21.878 1.00 63.88 489 PRO A C 1
ATOM 4010 O O . PRO A 1 489 ? 18.544 9.397 -22.520 1.00 63.88 489 PRO A O 1
ATOM 4013 N N . ILE A 1 490 ? 20.453 9.317 -21.341 1.00 63.50 490 ILE A N 1
ATOM 4014 C CA . ILE A 1 490 ? 20.682 10.778 -21.312 1.00 63.50 490 ILE A CA 1
ATOM 4015 C C . ILE A 1 490 ? 20.570 11.416 -22.711 1.00 63.50 490 ILE A C 1
ATOM 4017 O O . ILE A 1 490 ? 20.060 12.526 -22.823 1.00 63.50 490 ILE A O 1
ATOM 4021 N N . ALA A 1 491 ? 20.954 10.691 -23.767 1.00 59.69 491 ALA A N 1
ATOM 4022 C CA . ALA A 1 491 ? 20.866 11.134 -25.161 1.00 59.69 491 ALA A CA 1
ATOM 4023 C C . ALA A 1 491 ? 19.431 11.227 -25.732 1.00 59.69 491 ALA A C 1
ATOM 4025 O O . ALA A 1 491 ? 19.217 11.937 -26.708 1.00 59.69 491 ALA A O 1
ATOM 4026 N N . GLU A 1 492 ? 18.448 10.540 -25.139 1.00 70.81 492 GLU A N 1
ATOM 4027 C CA . GLU A 1 492 ? 17.053 10.475 -25.621 1.00 70.81 492 GLU A CA 1
ATOM 4028 C C . GLU A 1 492 ? 16.060 11.210 -24.701 1.00 70.81 492 GLU A C 1
ATOM 4030 O O . GLU A 1 492 ? 14.842 11.156 -24.908 1.00 70.81 492 GLU A O 1
ATOM 4035 N N . ARG A 1 493 ? 16.560 11.894 -23.664 1.00 76.19 493 ARG A N 1
ATOM 4036 C CA . ARG A 1 493 ? 15.728 12.652 -22.722 1.00 76.19 493 ARG A CA 1
ATOM 4037 C C . ARG A 1 493 ? 15.152 13.898 -23.386 1.00 76.19 493 ARG A C 1
ATOM 4039 O O . ARG A 1 493 ? 15.867 14.686 -23.999 1.00 76.19 493 ARG A O 1
ATOM 4046 N N . ARG A 1 494 ? 13.847 14.104 -23.224 1.00 75.12 494 ARG A N 1
ATOM 4047 C CA . ARG A 1 494 ? 13.082 15.183 -23.871 1.00 75.12 494 ARG A CA 1
ATOM 4048 C C . ARG A 1 494 ? 13.118 16.487 -23.076 1.00 75.12 494 ARG A C 1
ATOM 4050 O O . ARG A 1 494 ? 12.943 17.553 -23.670 1.00 75.12 494 ARG A O 1
ATOM 4057 N N . MET A 1 495 ? 13.356 16.397 -21.764 1.00 78.56 495 MET A N 1
ATOM 4058 C CA . MET A 1 495 ? 13.601 17.500 -20.828 1.00 78.56 495 MET A CA 1
ATOM 4059 C C . MET A 1 495 ? 12.582 18.639 -20.946 1.00 78.56 495 MET A C 1
ATOM 4061 O O . MET A 1 495 ? 12.928 19.799 -21.169 1.00 78.56 495 MET A O 1
ATOM 4065 N N . TYR A 1 496 ? 11.299 18.305 -20.795 1.00 79.81 496 TYR A N 1
ATOM 4066 C CA . TYR A 1 496 ? 10.229 19.304 -20.752 1.00 79.81 496 TYR A CA 1
ATOM 4067 C C . TYR A 1 496 ? 10.343 20.181 -19.502 1.00 79.81 496 TYR A C 1
ATOM 4069 O O . TYR A 1 496 ? 10.426 19.662 -18.388 1.00 79.81 496 TYR A O 1
ATOM 4077 N N . LYS A 1 497 ? 10.282 21.507 -19.670 1.00 78.69 497 LYS A N 1
ATOM 4078 C CA . LYS A 1 497 ? 10.393 22.451 -18.543 1.00 78.69 497 LYS A CA 1
ATOM 4079 C C . LYS A 1 497 ? 9.107 22.518 -17.725 1.00 78.69 497 LYS A C 1
ATOM 4081 O O . LYS A 1 497 ? 9.146 22.566 -16.503 1.00 78.69 497 LYS A O 1
ATOM 4086 N N . ASN A 1 498 ? 7.967 22.522 -18.414 1.00 83.81 498 ASN A N 1
ATOM 4087 C CA . ASN A 1 498 ? 6.630 22.668 -17.841 1.00 83.81 498 ASN A CA 1
ATOM 4088 C C . ASN A 1 498 ? 5.601 21.880 -18.661 1.00 83.81 498 ASN A C 1
ATOM 4090 O O . ASN A 1 498 ? 5.854 21.523 -19.810 1.00 83.81 498 ASN A O 1
ATOM 4094 N N . VAL A 1 499 ? 4.399 21.674 -18.112 1.00 86.38 499 VAL A N 1
ATOM 4095 C CA . VAL A 1 499 ? 3.308 21.002 -18.840 1.00 86.38 499 VAL A CA 1
ATOM 4096 C C . VAL A 1 499 ? 2.912 21.736 -20.128 1.00 86.38 499 VAL A C 1
ATOM 4098 O O . VAL A 1 499 ? 2.665 21.092 -21.141 1.00 86.38 499 VAL A O 1
ATOM 4101 N N . PHE A 1 500 ? 2.906 23.073 -20.131 1.00 89.00 500 PHE A N 1
ATOM 4102 C CA . PHE A 1 500 ? 2.588 23.864 -21.327 1.00 89.00 500 PHE A CA 1
ATOM 4103 C C . PHE A 1 500 ? 3.667 23.750 -22.404 1.00 89.00 500 PHE A C 1
ATOM 4105 O O . PHE A 1 500 ? 3.343 23.642 -23.583 1.00 89.00 500 PHE A O 1
ATOM 4112 N N . ASP A 1 501 ? 4.935 23.702 -21.989 1.00 88.06 501 ASP A N 1
ATOM 4113 C CA . ASP A 1 501 ? 6.069 23.442 -22.879 1.00 88.06 501 ASP A CA 1
ATOM 4114 C C . ASP A 1 501 ? 5.957 22.036 -23.491 1.00 88.06 501 ASP A C 1
ATOM 4116 O O . ASP A 1 501 ? 6.070 21.873 -24.703 1.00 88.06 501 ASP A O 1
ATOM 4120 N N . ALA A 1 502 ? 5.598 21.030 -22.683 1.00 86.00 502 ALA A N 1
ATOM 4121 C CA . ALA A 1 502 ? 5.330 19.682 -23.174 1.00 86.00 502 ALA A CA 1
ATOM 4122 C C . ALA A 1 502 ? 4.181 19.646 -24.194 1.00 86.00 502 ALA A C 1
ATOM 4124 O O . ALA A 1 502 ? 4.346 19.084 -25.273 1.00 86.00 502 ALA A O 1
ATOM 4125 N N . LEU A 1 503 ? 3.035 20.266 -23.897 1.00 89.12 503 LEU A N 1
ATOM 4126 C CA . LEU A 1 503 ? 1.884 20.297 -24.806 1.00 89.12 503 LEU A CA 1
ATOM 4127 C C . LEU A 1 503 ? 2.209 21.015 -26.121 1.00 89.12 503 LEU A C 1
ATOM 4129 O O . LEU A 1 503 ? 1.912 20.489 -27.192 1.00 89.12 503 LEU A O 1
ATOM 4133 N N . PHE A 1 504 ? 2.850 22.183 -26.052 1.00 90.69 504 PHE A N 1
ATOM 4134 C CA . PHE A 1 504 ? 3.197 22.967 -27.235 1.00 90.69 504 PHE A CA 1
ATOM 4135 C C . PHE A 1 504 ? 4.213 22.242 -28.121 1.00 90.69 504 PHE A C 1
ATOM 4137 O O . PHE A 1 504 ? 4.037 22.173 -29.339 1.00 90.69 504 PHE A O 1
ATOM 4144 N N . ARG A 1 505 ? 5.243 21.635 -27.518 1.00 88.38 505 ARG A N 1
ATOM 4145 C CA . ARG A 1 505 ? 6.232 20.838 -28.252 1.00 88.38 505 ARG A CA 1
ATOM 4146 C C . ARG A 1 505 ? 5.616 19.597 -28.882 1.00 88.38 505 ARG A C 1
ATOM 4148 O O . ARG A 1 505 ? 5.904 19.332 -30.038 1.00 88.38 505 ARG A O 1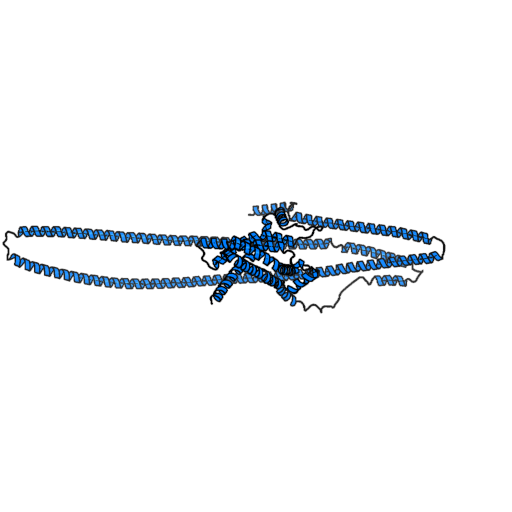
ATOM 4155 N N . ILE A 1 506 ? 4.711 18.895 -28.194 1.00 86.94 506 ILE A N 1
ATOM 4156 C CA . ILE A 1 506 ? 3.997 17.746 -28.780 1.00 86.94 506 ILE A CA 1
ATOM 4157 C C . ILE A 1 506 ? 3.188 18.178 -30.009 1.00 86.94 506 ILE A C 1
ATOM 4159 O O . ILE A 1 506 ? 3.260 17.520 -31.043 1.00 86.94 506 ILE A O 1
ATOM 4163 N N . ILE A 1 507 ? 2.458 19.295 -29.929 1.00 90.12 507 ILE A N 1
ATOM 4164 C CA . ILE A 1 507 ? 1.683 19.814 -31.067 1.00 90.12 507 ILE A CA 1
ATOM 4165 C C . ILE A 1 507 ? 2.608 20.180 -32.235 1.00 90.12 507 ILE A C 1
ATOM 4167 O O . ILE A 1 507 ? 2.292 19.863 -33.380 1.00 90.12 507 ILE A O 1
ATOM 4171 N N . ARG A 1 508 ? 3.739 20.839 -31.955 1.00 89.50 508 ARG A N 1
ATOM 4172 C CA . ARG A 1 508 ? 4.678 21.323 -32.976 1.00 89.50 508 ARG A CA 1
ATOM 4173 C C . ARG A 1 508 ? 5.494 20.205 -33.629 1.00 89.50 508 ARG A C 1
ATOM 4175 O O . ARG A 1 508 ? 5.718 20.256 -34.831 1.00 89.50 508 ARG A O 1
ATOM 4182 N N . GLU A 1 509 ? 5.970 19.246 -32.842 1.00 86.38 509 GLU A N 1
ATOM 4183 C CA . GLU A 1 509 ? 6.885 18.186 -33.287 1.00 86.38 509 GLU A CA 1
ATOM 4184 C C . GLU A 1 509 ? 6.126 16.967 -33.842 1.00 86.38 509 GLU A C 1
ATOM 4186 O O . GLU A 1 509 ? 6.576 16.349 -34.801 1.00 86.38 509 GLU A O 1
ATOM 4191 N N . GLU A 1 510 ? 4.965 16.624 -33.271 1.00 80.50 510 GLU A N 1
ATOM 4192 C CA . GLU A 1 510 ? 4.240 15.377 -33.575 1.00 80.50 510 GLU A CA 1
ATOM 4193 C C . GLU A 1 510 ? 2.800 15.598 -34.067 1.00 80.50 510 GLU A C 1
ATOM 4195 O O . GLU A 1 510 ? 2.110 14.637 -34.416 1.00 80.50 510 GLU A O 1
ATOM 4200 N N . GLY A 1 511 ? 2.324 16.844 -34.094 1.00 85.38 511 GLY A N 1
ATOM 4201 C CA . GLY A 1 511 ? 0.988 17.206 -34.560 1.00 85.38 511 GLY A CA 1
ATOM 4202 C C . GLY A 1 511 ? -0.107 17.133 -33.490 1.00 85.38 511 GLY A C 1
ATOM 4203 O O . GLY A 1 511 ? -0.004 16.459 -32.463 1.00 85.38 511 GLY A O 1
ATOM 4204 N N . ILE A 1 512 ? -1.215 17.832 -33.755 1.00 86.88 512 ILE A N 1
ATOM 4205 C CA . ILE A 1 512 ? -2.305 18.027 -32.786 1.00 86.88 512 ILE A CA 1
ATOM 4206 C C . ILE A 1 512 ? -3.050 16.736 -32.419 1.00 86.88 512 ILE A C 1
ATOM 4208 O O . ILE A 1 512 ? -3.451 16.555 -31.270 1.00 86.88 512 ILE A O 1
ATOM 4212 N N . LEU A 1 513 ? -3.183 15.799 -33.363 1.00 83.62 513 LEU A N 1
ATOM 4213 C CA . LEU A 1 513 ? -3.872 14.522 -33.137 1.00 83.62 513 LEU A CA 1
ATOM 4214 C C . LEU A 1 513 ? -3.145 13.638 -32.113 1.00 83.62 513 LEU A C 1
ATOM 4216 O O . LEU A 1 513 ? -3.759 12.786 -31.469 1.00 83.62 513 LEU A O 1
ATOM 4220 N N . THR A 1 514 ? -1.849 13.874 -31.905 1.00 82.88 514 THR A N 1
ATOM 4221 C CA . THR A 1 514 ? -1.022 13.089 -30.989 1.00 82.88 514 THR A CA 1
ATOM 4222 C C . THR A 1 514 ? -1.376 13.330 -29.519 1.00 82.88 514 THR A C 1
ATOM 4224 O O . THR A 1 514 ? -1.150 12.453 -28.683 1.00 82.88 514 THR A O 1
ATOM 4227 N N . LEU A 1 515 ? -2.035 14.449 -29.197 1.00 85.12 515 LEU A N 1
ATOM 4228 C CA . LEU A 1 515 ? -2.560 14.720 -27.854 1.00 85.12 515 LEU A CA 1
ATOM 4229 C C . LEU A 1 515 ? -3.663 13.744 -27.423 1.00 85.12 515 LEU A C 1
ATOM 4231 O O . LEU A 1 515 ? -3.821 13.500 -26.230 1.00 85.12 515 LEU A O 1
ATOM 4235 N N . TRP A 1 516 ? -4.390 13.149 -28.374 1.00 87.19 516 TRP A N 1
ATOM 4236 C CA . TRP A 1 516 ? -5.424 12.139 -28.112 1.00 87.19 516 TRP A CA 1
ATOM 4237 C C . TRP A 1 516 ? -4.944 10.711 -28.379 1.00 87.19 516 TRP A C 1
ATOM 4239 O O . TRP A 1 516 ? -5.735 9.761 -28.411 1.00 87.19 516 TRP A O 1
ATOM 4249 N N . ARG A 1 517 ? -3.630 10.515 -28.530 1.00 76.06 517 ARG A N 1
ATOM 4250 C CA . ARG A 1 517 ? -3.050 9.186 -28.707 1.00 76.06 517 ARG A CA 1
ATOM 4251 C C . ARG A 1 517 ? -3.272 8.354 -27.441 1.00 76.06 517 ARG A C 1
ATOM 4253 O O . ARG A 1 517 ? -2.693 8.610 -26.391 1.00 76.06 517 ARG A O 1
ATOM 4260 N N . GLY A 1 518 ? -4.124 7.334 -27.550 1.00 75.69 518 GLY A N 1
ATOM 4261 C CA . GLY A 1 518 ? -4.548 6.518 -26.408 1.00 75.69 518 GLY A CA 1
ATOM 4262 C C . GLY A 1 518 ? -5.792 7.038 -25.672 1.00 75.69 518 GLY A C 1
ATOM 4263 O O . GLY A 1 518 ? -6.062 6.572 -24.562 1.00 75.69 518 GLY A O 1
ATOM 4264 N N . ALA A 1 519 ? -6.573 7.944 -26.274 1.00 82.81 519 ALA A N 1
ATOM 4265 C CA . ALA A 1 519 ? -7.856 8.403 -25.730 1.00 82.81 519 ALA A CA 1
ATOM 4266 C C . ALA A 1 519 ? -8.849 7.246 -25.538 1.00 82.81 519 ALA A C 1
ATOM 4268 O O . ALA A 1 519 ? -9.391 7.079 -24.452 1.00 82.81 519 ALA A O 1
ATOM 4269 N N . ILE A 1 520 ? -9.008 6.378 -26.543 1.00 83.19 520 ILE A N 1
ATOM 4270 C CA . ILE A 1 520 ? -9.947 5.241 -26.515 1.00 83.19 520 ILE A CA 1
ATOM 4271 C C . ILE A 1 520 ? -9.735 4.325 -25.290 1.00 83.19 520 ILE A C 1
ATOM 4273 O O . ILE A 1 520 ? -10.678 4.146 -24.516 1.00 83.19 520 ILE A O 1
ATOM 4277 N N . PRO A 1 521 ? -8.530 3.770 -25.028 1.00 78.31 521 PRO A N 1
ATOM 4278 C CA . PRO A 1 521 ? -8.322 2.938 -23.841 1.00 78.31 521 PRO A CA 1
ATOM 4279 C C . PRO A 1 521 ? -8.426 3.732 -22.528 1.00 78.31 521 PRO A C 1
ATOM 4281 O O . PRO A 1 521 ? -8.756 3.168 -21.487 1.00 78.31 521 PRO A O 1
ATOM 4284 N N . THR A 1 522 ? -8.184 5.044 -22.556 1.00 82.38 522 THR A N 1
ATOM 4285 C CA . THR A 1 522 ? -8.339 5.922 -21.387 1.00 82.38 522 THR A CA 1
ATOM 4286 C C . THR A 1 522 ? -9.810 6.163 -21.043 1.00 82.38 522 THR A C 1
ATOM 4288 O O . THR A 1 522 ? -10.183 6.068 -19.875 1.00 82.38 522 THR A O 1
ATOM 4291 N N . MET A 1 523 ? -10.652 6.392 -22.050 1.00 87.62 523 MET A N 1
ATOM 4292 C CA . MET A 1 523 ? -12.104 6.509 -21.912 1.00 87.62 523 MET A CA 1
ATOM 4293 C C . MET A 1 523 ? -12.715 5.184 -21.451 1.00 87.62 523 MET A C 1
ATOM 4295 O O . MET A 1 523 ? -13.479 5.172 -20.490 1.00 87.62 523 MET A O 1
ATOM 4299 N N . GLY A 1 524 ? -12.299 4.058 -22.046 1.00 85.69 524 GLY A N 1
ATOM 4300 C CA . GLY A 1 524 ? -12.743 2.723 -21.634 1.00 85.69 524 GLY A CA 1
ATOM 4301 C C . GLY A 1 524 ? -12.420 2.420 -20.167 1.00 85.69 524 GLY A C 1
ATOM 4302 O O . GLY A 1 524 ? -13.291 1.984 -19.415 1.00 85.69 524 GLY A O 1
ATOM 4303 N N . ARG A 1 525 ? -11.200 2.750 -19.716 1.00 85.00 525 ARG A N 1
ATOM 4304 C CA . ARG A 1 525 ? -10.835 2.685 -18.292 1.00 85.00 525 ARG A CA 1
ATOM 4305 C C . ARG A 1 525 ? -11.745 3.571 -17.439 1.00 85.00 525 ARG A C 1
ATOM 4307 O O . ARG A 1 525 ? -12.235 3.117 -16.409 1.00 85.00 525 ARG A O 1
ATOM 4314 N N . ALA A 1 526 ? -11.944 4.831 -17.825 1.00 86.38 526 ALA A N 1
ATOM 4315 C CA . ALA A 1 526 ? -12.740 5.772 -17.043 1.00 86.38 526 ALA A CA 1
ATOM 4316 C C . ALA A 1 526 ? -14.196 5.309 -16.895 1.00 86.38 526 ALA A C 1
ATOM 4318 O O . ALA A 1 526 ? -14.754 5.414 -15.806 1.00 86.38 526 ALA A O 1
ATOM 4319 N N . MET A 1 527 ? -14.794 4.743 -17.944 1.00 87.56 527 MET A N 1
ATOM 4320 C CA . MET A 1 527 ? -16.144 4.182 -17.884 1.00 87.56 527 MET A CA 1
ATOM 4321 C C . MET A 1 527 ? -16.231 3.035 -16.873 1.00 87.56 527 MET A C 1
ATOM 4323 O O . MET A 1 527 ? -17.097 3.064 -16.004 1.00 87.56 527 MET A O 1
ATOM 4327 N N . VAL A 1 528 ? -15.299 2.077 -16.924 1.00 87.88 528 VAL A N 1
ATOM 4328 C CA . VAL A 1 528 ? -15.288 0.924 -16.006 1.00 87.88 528 VAL A CA 1
ATOM 4329 C C . VAL A 1 528 ? -15.039 1.353 -14.562 1.00 87.88 528 VAL A C 1
ATOM 4331 O O . VAL A 1 528 ? -15.735 0.892 -13.662 1.00 87.88 528 VAL A O 1
ATOM 4334 N N . VAL A 1 529 ? -14.099 2.275 -14.333 1.00 86.06 529 VAL A N 1
ATOM 4335 C CA . VAL A 1 529 ? -13.805 2.792 -12.989 1.00 86.06 529 VAL A CA 1
ATOM 4336 C C . VAL A 1 529 ? -15.013 3.521 -12.406 1.00 86.06 529 VAL A C 1
ATOM 4338 O O . VAL A 1 529 ? -15.394 3.223 -11.281 1.00 86.06 529 VAL A O 1
ATOM 4341 N N . ASN A 1 530 ? -15.637 4.445 -13.147 1.00 84.31 530 ASN A N 1
ATOM 4342 C CA . ASN A 1 530 ? -16.782 5.195 -12.620 1.00 84.31 530 ASN A CA 1
ATOM 4343 C C . ASN A 1 530 ? -18.014 4.288 -12.428 1.00 84.31 530 ASN A C 1
ATOM 4345 O O . ASN A 1 530 ? -18.710 4.434 -11.427 1.00 84.31 530 ASN A O 1
ATOM 4349 N N . ALA A 1 531 ? -18.258 3.325 -13.328 1.00 85.25 531 ALA A N 1
ATOM 4350 C CA . ALA A 1 531 ? -19.350 2.360 -13.184 1.00 85.25 531 ALA A CA 1
ATOM 4351 C C . ALA A 1 531 ? -19.177 1.486 -11.937 1.00 85.25 531 ALA A C 1
ATOM 4353 O O . ALA A 1 531 ? -20.086 1.404 -11.110 1.00 85.25 531 ALA A O 1
ATOM 4354 N N . ALA A 1 532 ? -17.997 0.873 -11.783 1.00 86.69 532 ALA A N 1
ATOM 4355 C CA . ALA A 1 532 ? -17.694 0.025 -10.640 1.00 86.69 532 ALA A CA 1
ATOM 4356 C C . ALA A 1 532 ? -17.760 0.833 -9.343 1.00 86.69 532 ALA A C 1
ATOM 4358 O O . ALA A 1 532 ? -18.507 0.456 -8.452 1.00 86.69 532 ALA A O 1
ATOM 4359 N N . GLN A 1 533 ? -17.088 1.986 -9.283 1.00 83.69 533 GLN A N 1
ATOM 4360 C CA . GLN A 1 533 ? -17.002 2.815 -8.080 1.00 83.69 533 GLN A CA 1
ATOM 4361 C C . GLN A 1 533 ? -18.368 3.293 -7.582 1.00 83.69 533 GLN A C 1
ATOM 4363 O O . GLN A 1 533 ? -18.620 3.249 -6.377 1.00 83.69 533 GLN A O 1
ATOM 4368 N N . LEU A 1 534 ? -19.254 3.743 -8.477 1.00 78.12 534 LEU A N 1
ATOM 4369 C CA . LEU A 1 534 ? -20.592 4.204 -8.094 1.00 78.12 534 LEU A CA 1
ATOM 4370 C C . LEU A 1 534 ? -21.492 3.037 -7.665 1.00 78.12 534 LEU A C 1
ATOM 4372 O O . LEU A 1 534 ? -22.192 3.152 -6.658 1.00 78.12 534 LEU A O 1
ATOM 4376 N N . ALA A 1 535 ? -21.437 1.909 -8.380 1.00 81.31 535 ALA A N 1
ATOM 4377 C CA . ALA A 1 535 ? -22.214 0.715 -8.050 1.00 81.31 535 ALA A CA 1
ATOM 4378 C C . ALA A 1 535 ? -21.815 0.095 -6.723 1.00 81.31 535 ALA A C 1
ATOM 4380 O O . ALA A 1 535 ? -22.661 -0.095 -5.847 1.00 81.31 535 ALA A O 1
ATOM 4381 N N . SER A 1 536 ? -20.523 -0.162 -6.539 1.00 85.94 536 SER A N 1
ATOM 4382 C CA . SER A 1 536 ? -20.040 -0.778 -5.314 1.00 85.94 536 SER A CA 1
ATOM 4383 C C . SER A 1 536 ? -20.188 0.139 -4.112 1.00 85.94 536 SER A C 1
ATOM 4385 O O . SER A 1 536 ? -20.481 -0.354 -3.032 1.00 85.94 536 SER A O 1
ATOM 4387 N N . TYR A 1 537 ? -20.044 1.458 -4.276 1.00 84.19 537 TYR A N 1
ATOM 4388 C CA . TYR A 1 537 ? -20.235 2.394 -3.167 1.00 84.19 537 TYR A CA 1
ATOM 4389 C C . TYR A 1 537 ? -21.691 2.441 -2.702 1.00 84.19 537 TYR A C 1
ATOM 4391 O O . TYR A 1 537 ? -21.950 2.289 -1.511 1.00 84.19 537 TYR A O 1
ATOM 4399 N N . SER A 1 538 ? -22.640 2.602 -3.632 1.00 80.06 538 SER A N 1
ATOM 4400 C CA . SER A 1 538 ? -24.065 2.662 -3.288 1.00 80.06 538 SER A CA 1
ATOM 4401 C C . SER A 1 538 ? -24.526 1.374 -2.606 1.00 80.06 538 SER A C 1
ATOM 4403 O O . SER A 1 538 ? -25.170 1.433 -1.560 1.00 80.06 538 SER A O 1
ATOM 4405 N N . GLN A 1 539 ? -24.146 0.217 -3.157 1.00 83.94 539 GLN A N 1
ATOM 4406 C CA . GLN A 1 539 ? -24.544 -1.077 -2.609 1.00 83.94 539 GLN A CA 1
ATOM 4407 C C . GLN A 1 539 ? -23.866 -1.373 -1.267 1.00 83.94 539 GLN A C 1
ATOM 4409 O O . GLN A 1 539 ? -24.520 -1.867 -0.353 1.00 83.94 539 GLN A O 1
ATOM 4414 N N . ALA A 1 540 ? -22.575 -1.050 -1.121 1.00 87.06 540 ALA A N 1
ATOM 4415 C CA . ALA A 1 540 ? -21.864 -1.232 0.143 1.00 87.06 540 ALA A CA 1
ATOM 4416 C C . ALA A 1 540 ? -22.432 -0.326 1.240 1.00 87.06 540 ALA A C 1
ATOM 4418 O O . ALA A 1 540 ? -22.575 -0.767 2.375 1.00 87.06 540 ALA A O 1
ATOM 4419 N N . LYS A 1 541 ? -22.791 0.920 0.906 1.00 83.75 541 LYS A N 1
ATOM 4420 C CA . LYS A 1 541 ? -23.416 1.845 1.854 1.00 83.75 541 LYS A CA 1
ATOM 4421 C C . LYS A 1 541 ? -24.779 1.330 2.323 1.00 83.75 541 LYS A C 1
ATOM 4423 O O . LYS A 1 541 ? -25.006 1.280 3.525 1.00 83.75 541 LYS A O 1
ATOM 4428 N N . GLN A 1 542 ? -25.653 0.922 1.398 1.00 83.88 542 GLN A N 1
ATOM 4429 C CA . GLN A 1 542 ? -26.969 0.365 1.740 1.00 83.88 542 GLN A CA 1
ATOM 4430 C C . GLN A 1 542 ? -26.837 -0.896 2.599 1.00 83.88 542 GLN A C 1
ATOM 4432 O O . GLN A 1 542 ? -27.398 -0.946 3.683 1.00 83.88 542 GLN A O 1
ATOM 4437 N N . ALA A 1 543 ? -25.991 -1.848 2.197 1.00 85.06 543 ALA A N 1
ATOM 4438 C CA . ALA A 1 543 ? -25.781 -3.081 2.956 1.00 85.06 543 ALA A CA 1
ATOM 4439 C C . ALA A 1 543 ? -25.227 -2.843 4.376 1.00 85.06 543 ALA A C 1
ATOM 4441 O O . ALA A 1 543 ? -25.549 -3.588 5.299 1.00 85.06 543 ALA A O 1
ATOM 4442 N N . LEU A 1 544 ? -24.387 -1.818 4.567 1.00 87.06 544 LEU A N 1
ATOM 4443 C CA . LEU A 1 544 ? -23.861 -1.456 5.886 1.00 87.06 544 LEU A CA 1
ATOM 4444 C C . LEU A 1 544 ? -24.911 -0.758 6.760 1.00 87.06 544 LEU A C 1
ATOM 4446 O O . LEU A 1 544 ? -24.952 -1.030 7.958 1.00 87.06 544 LEU A O 1
ATOM 4450 N N . LEU A 1 545 ? -25.770 0.085 6.183 1.00 85.56 545 LEU A N 1
ATOM 4451 C CA . LEU A 1 545 ? -26.895 0.701 6.896 1.00 85.56 545 LEU A CA 1
ATOM 4452 C C . LEU A 1 545 ? -27.942 -0.346 7.303 1.00 85.56 545 LEU A C 1
ATOM 4454 O O . LEU A 1 545 ? -28.362 -0.381 8.457 1.00 85.56 545 LEU A O 1
ATOM 4458 N N . ASP A 1 546 ? -28.284 -1.257 6.391 1.00 85.31 546 ASP A N 1
ATOM 4459 C CA . ASP A 1 546 ? -29.259 -2.331 6.626 1.00 85.31 546 ASP A CA 1
ATOM 4460 C C . ASP A 1 546 ? -28.792 -3.324 7.705 1.00 85.31 546 ASP A C 1
ATOM 4462 O O . ASP A 1 546 ? -29.604 -4.012 8.321 1.00 85.31 546 ASP A O 1
ATOM 4466 N N . SER A 1 547 ? -27.482 -3.389 7.974 1.00 82.81 547 SER A N 1
ATOM 4467 C CA . SER A 1 547 ? -26.918 -4.237 9.029 1.00 82.81 547 SER A CA 1
ATOM 4468 C C . SER A 1 547 ? -27.251 -3.766 10.451 1.00 82.81 547 SER A C 1
ATOM 4470 O O . SER A 1 547 ? -27.051 -4.522 11.398 1.00 82.81 547 SER A O 1
ATOM 4472 N N . GLY A 1 548 ? -27.716 -2.522 10.624 1.00 76.25 548 GLY A N 1
ATOM 4473 C CA . GLY A 1 548 ? -28.070 -1.943 11.926 1.00 76.25 548 GLY A CA 1
ATOM 4474 C C . GLY A 1 548 ? -26.888 -1.642 12.860 1.00 76.25 548 GLY A C 1
ATOM 4475 O O . GLY A 1 548 ? -27.091 -1.059 13.920 1.00 76.25 548 GLY A O 1
ATOM 4476 N N . TYR A 1 549 ? -25.654 -2.004 12.485 1.00 76.44 549 TYR A N 1
ATOM 4477 C CA . TYR A 1 549 ? -24.439 -1.742 13.272 1.00 76.44 549 TYR A CA 1
ATOM 4478 C C . TYR A 1 549 ? -23.779 -0.392 12.968 1.00 76.44 549 TYR A C 1
ATOM 4480 O O . TYR A 1 549 ? -22.922 0.056 13.732 1.00 76.44 549 TYR A O 1
ATOM 4488 N N . PHE A 1 550 ? -24.129 0.239 11.845 1.00 74.75 550 PHE A N 1
ATOM 4489 C CA . PHE A 1 550 ? -23.535 1.494 11.398 1.00 74.75 550 PHE A CA 1
ATOM 4490 C C . PHE A 1 550 ? -24.607 2.565 11.214 1.00 74.75 550 PHE A C 1
ATOM 4492 O O . PHE A 1 550 ? -25.569 2.378 10.476 1.00 74.75 550 PHE A O 1
ATOM 4499 N N . GLU A 1 551 ? -24.392 3.712 11.848 1.00 77.12 551 GLU A N 1
ATOM 4500 C CA . GLU A 1 551 ? -25.153 4.938 11.606 1.00 77.12 551 GLU A CA 1
ATOM 4501 C C . GLU A 1 551 ? -24.493 5.773 10.493 1.00 77.12 551 GLU A C 1
ATOM 4503 O O . GLU A 1 551 ? -23.331 5.541 10.136 1.00 77.12 551 GLU A O 1
ATOM 4508 N N . GLU A 1 552 ? -25.219 6.760 9.956 1.00 76.50 552 GLU A N 1
ATOM 4509 C CA . GLU A 1 552 ? -24.747 7.707 8.932 1.00 76.50 552 GLU A CA 1
ATOM 4510 C C . GLU A 1 552 ? -23.636 8.617 9.503 1.00 76.50 552 GLU A C 1
ATOM 4512 O O . GLU A 1 552 ? -23.856 9.759 9.893 1.00 76.50 552 GLU A O 1
ATOM 4517 N N . ASN A 1 553 ? -22.427 8.062 9.596 1.00 79.88 553 ASN A N 1
ATOM 4518 C CA . ASN A 1 553 ? -21.239 8.670 10.186 1.00 79.88 553 ASN A CA 1
ATOM 4519 C C . ASN A 1 553 ? -20.038 8.545 9.237 1.00 79.88 553 ASN A C 1
ATOM 4521 O O . ASN A 1 553 ? -19.997 7.684 8.357 1.00 79.88 553 ASN A O 1
ATOM 4525 N N . ILE A 1 554 ? -18.982 9.333 9.474 1.00 80.06 554 ILE A N 1
ATOM 4526 C CA . ILE A 1 554 ? -17.737 9.303 8.673 1.00 80.06 554 ILE A CA 1
ATOM 4527 C C . ILE A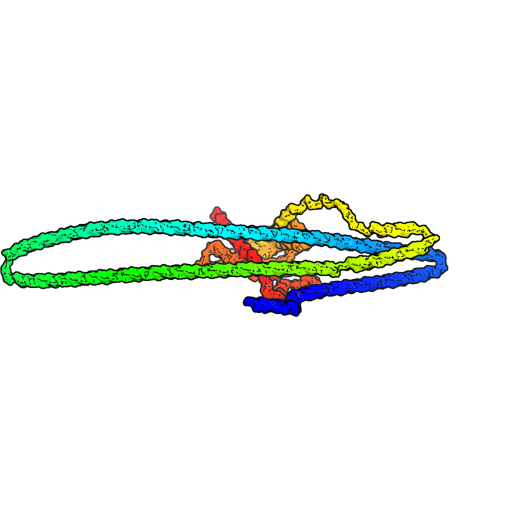 1 554 ? -17.168 7.876 8.557 1.00 80.06 554 ILE A C 1
ATOM 4529 O O . ILE A 1 554 ? -16.639 7.500 7.512 1.00 80.06 554 ILE A O 1
ATOM 4533 N N . MET A 1 555 ? -17.320 7.051 9.600 1.00 80.94 555 MET A N 1
ATOM 4534 C CA . MET A 1 555 ? -16.856 5.661 9.598 1.00 80.94 555 MET A CA 1
ATOM 4535 C C . MET A 1 555 ? -17.611 4.776 8.592 1.00 80.94 555 MET A C 1
ATOM 4537 O O . MET A 1 555 ? -16.986 3.938 7.947 1.00 80.94 555 MET A O 1
ATOM 4541 N N . LEU A 1 556 ? -18.920 4.986 8.402 1.00 83.62 556 LEU A N 1
ATOM 4542 C CA . LEU A 1 556 ? -19.722 4.297 7.383 1.00 83.62 556 LEU A CA 1
ATOM 4543 C C . LEU A 1 556 ? -19.247 4.676 5.975 1.00 83.62 556 LEU A C 1
ATOM 4545 O O . LEU A 1 556 ? -19.064 3.816 5.112 1.00 83.62 556 LEU A O 1
ATOM 4549 N N . HIS A 1 557 ? -19.014 5.966 5.736 1.00 81.12 557 HIS A N 1
ATOM 4550 C CA . HIS A 1 557 ? -18.491 6.450 4.458 1.00 81.12 557 HIS A CA 1
ATOM 4551 C C . HIS A 1 557 ? -17.077 5.936 4.189 1.00 81.12 557 HIS A C 1
ATOM 4553 O O . HIS A 1 557 ? -16.754 5.577 3.057 1.00 81.12 557 HIS A O 1
ATOM 4559 N N . PHE A 1 558 ? -16.251 5.825 5.227 1.00 85.69 558 PHE A N 1
ATOM 4560 C CA . PHE A 1 558 ? -14.916 5.248 5.140 1.00 85.69 558 PHE A CA 1
ATOM 4561 C C . PHE A 1 558 ? -14.958 3.763 4.753 1.00 85.69 558 PHE A C 1
ATOM 4563 O O . PHE A 1 558 ? -14.311 3.361 3.784 1.00 85.69 558 PHE A O 1
ATOM 4570 N N . THR A 1 559 ? -15.736 2.943 5.463 1.00 86.88 559 THR A N 1
ATOM 4571 C CA . THR A 1 559 ? -15.812 1.494 5.213 1.00 86.88 559 THR A CA 1
ATOM 4572 C C . THR A 1 559 ? -16.462 1.180 3.867 1.00 86.88 559 THR A C 1
ATOM 4574 O O . THR A 1 559 ? -15.913 0.388 3.097 1.00 86.88 559 THR A O 1
ATOM 4577 N N . SER A 1 560 ? -17.560 1.858 3.519 1.00 84.81 560 SER A N 1
ATOM 4578 C CA . SER A 1 560 ? -18.199 1.734 2.199 1.00 84.81 560 SER A CA 1
ATOM 4579 C C . SER A 1 560 ? -17.274 2.178 1.060 1.00 84.81 560 SER A C 1
ATOM 4581 O O . SER A 1 560 ? -17.208 1.509 0.025 1.00 84.81 560 SER A O 1
ATOM 4583 N N . SER A 1 561 ? -16.487 3.244 1.253 1.00 85.19 561 SER A N 1
ATOM 4584 C CA . SER A 1 561 ? -15.481 3.689 0.277 1.00 85.19 561 SER A CA 1
ATOM 4585 C C . SER A 1 561 ? -14.346 2.683 0.108 1.00 85.19 561 SER A C 1
ATOM 4587 O O . SER A 1 561 ? -13.926 2.438 -1.019 1.00 85.19 561 SER A O 1
ATOM 4589 N N . MET A 1 562 ? -13.872 2.058 1.188 1.00 88.31 562 MET A N 1
ATOM 4590 C CA . MET A 1 562 ? -12.814 1.041 1.125 1.00 88.31 562 MET A CA 1
ATOM 4591 C C . MET A 1 562 ? -13.283 -0.234 0.410 1.00 88.31 562 MET A C 1
ATOM 4593 O O . MET A 1 562 ? -12.580 -0.741 -0.468 1.00 88.31 562 MET A O 1
ATOM 4597 N N . ILE A 1 563 ? -14.498 -0.710 0.711 1.00 89.56 563 ILE A N 1
ATOM 4598 C CA . ILE A 1 563 ? -15.120 -1.847 0.009 1.00 89.56 563 ILE A CA 1
ATOM 4599 C C . ILE A 1 563 ? -15.301 -1.512 -1.476 1.00 89.56 563 ILE A C 1
ATOM 4601 O O . ILE A 1 563 ? -14.938 -2.303 -2.350 1.00 89.56 563 ILE A O 1
ATOM 4605 N N . SER A 1 564 ? -15.791 -0.305 -1.773 1.00 87.56 564 SER A N 1
ATOM 4606 C CA . SER A 1 564 ? -15.936 0.171 -3.146 1.00 87.56 564 SER A CA 1
ATOM 4607 C C . SER A 1 564 ? -14.595 0.258 -3.879 1.00 87.56 564 SER A C 1
ATOM 4609 O O . SER A 1 564 ? -14.479 -0.196 -5.017 1.00 87.56 564 SER A O 1
ATOM 4611 N N . GLY A 1 565 ? -13.549 0.768 -3.227 1.00 87.19 565 GLY A N 1
ATOM 4612 C CA . GLY A 1 565 ? -12.197 0.841 -3.779 1.00 87.19 565 GLY A CA 1
ATOM 4613 C C . GLY A 1 565 ? -11.616 -0.536 -4.110 1.00 87.19 565 GLY A C 1
ATOM 4614 O O . GLY A 1 565 ? -10.929 -0.685 -5.125 1.00 87.19 565 GLY A O 1
ATOM 4615 N N . LEU A 1 566 ? -11.934 -1.557 -3.309 1.00 90.62 566 LEU A N 1
ATOM 4616 C CA . LEU A 1 566 ? -11.508 -2.937 -3.544 1.00 90.62 566 LEU A CA 1
ATOM 4617 C C . LEU A 1 566 ? -12.198 -3.526 -4.779 1.00 90.62 566 LEU A C 1
ATOM 4619 O O . LEU A 1 566 ? -11.522 -4.042 -5.671 1.00 90.62 566 LEU A O 1
ATOM 4623 N N . ILE A 1 567 ? -13.523 -3.383 -4.875 1.00 89.56 567 ILE A N 1
ATOM 4624 C CA . ILE A 1 567 ? -14.309 -3.871 -6.021 1.00 89.56 567 ILE A CA 1
ATOM 4625 C C . ILE A 1 567 ? -13.915 -3.126 -7.302 1.00 89.56 567 ILE A C 1
ATOM 4627 O O . ILE A 1 567 ? -13.683 -3.742 -8.342 1.00 89.56 567 ILE A O 1
ATOM 4631 N N . THR A 1 568 ? -13.745 -1.806 -7.216 1.00 88.31 568 THR A N 1
ATOM 4632 C CA . THR A 1 568 ? -13.291 -0.968 -8.334 1.00 88.31 568 THR A CA 1
ATOM 4633 C C . THR A 1 568 ? -11.911 -1.391 -8.817 1.00 88.31 568 THR A C 1
ATOM 4635 O O . THR A 1 568 ? -11.685 -1.474 -10.021 1.00 88.31 568 THR A O 1
ATOM 4638 N N . THR A 1 569 ? -10.992 -1.704 -7.900 1.00 88.25 569 THR A N 1
ATOM 4639 C CA . THR A 1 569 ? -9.660 -2.208 -8.254 1.00 88.25 569 THR A CA 1
ATOM 4640 C C . THR A 1 569 ? -9.750 -3.543 -8.986 1.00 88.25 569 THR A C 1
ATOM 4642 O O . THR A 1 569 ? -9.131 -3.710 -10.037 1.00 88.25 569 THR A O 1
ATOM 4645 N N . ALA A 1 570 ? -10.553 -4.477 -8.473 1.00 90.06 570 ALA A N 1
ATOM 4646 C CA . ALA A 1 570 ? -10.747 -5.774 -9.108 1.00 90.06 570 ALA A CA 1
ATOM 4647 C C . ALA A 1 570 ? -11.329 -5.644 -10.527 1.00 90.06 570 ALA A C 1
ATOM 4649 O O . ALA A 1 570 ? -10.871 -6.339 -11.434 1.00 90.06 570 ALA A O 1
ATOM 4650 N N . ALA A 1 571 ? -12.276 -4.724 -10.735 1.00 88.50 571 ALA A N 1
ATOM 4651 C CA . ALA A 1 571 ? -12.901 -4.480 -12.033 1.00 88.50 571 ALA A CA 1
ATOM 4652 C C . ALA A 1 571 ? -12.013 -3.682 -13.010 1.00 88.50 571 ALA A C 1
ATOM 4654 O O . ALA A 1 571 ? -12.049 -3.930 -14.215 1.00 88.50 571 ALA A O 1
ATOM 4655 N N . SER A 1 572 ? -11.207 -2.728 -12.526 1.00 87.06 572 SER A N 1
ATOM 4656 C CA . SER A 1 572 ? -10.422 -1.840 -13.397 1.00 87.06 572 SER A CA 1
ATOM 4657 C C . SER A 1 572 ? -9.096 -2.442 -13.860 1.00 87.06 572 SER A C 1
ATOM 4659 O O . SER A 1 572 ? -8.619 -2.100 -14.941 1.00 87.06 572 SER A O 1
ATOM 4661 N N . MET A 1 573 ? -8.485 -3.330 -13.069 1.00 88.12 573 MET A N 1
ATOM 4662 C CA . MET A 1 573 ? -7.148 -3.867 -13.354 1.00 88.12 573 MET A CA 1
ATOM 4663 C C . MET A 1 573 ? -6.999 -4.570 -14.716 1.00 88.12 573 MET A C 1
ATOM 4665 O O . MET A 1 573 ? -6.015 -4.285 -15.404 1.00 88.12 573 MET A O 1
ATOM 4669 N N . PRO A 1 574 ? -7.945 -5.412 -15.177 1.00 87.50 574 PRO A N 1
ATOM 4670 C CA . PRO A 1 574 ? -7.848 -6.017 -16.507 1.00 87.50 574 PRO A CA 1
ATOM 4671 C C . PRO A 1 574 ? -7.799 -4.963 -17.623 1.00 87.50 574 PRO A C 1
ATOM 4673 O O . PRO A 1 574 ? -6.986 -5.048 -18.546 1.00 87.50 574 PRO A O 1
ATOM 4676 N N . VAL A 1 575 ? -8.621 -3.918 -17.503 1.00 85.88 575 VAL A N 1
ATOM 4677 C CA . VAL A 1 575 ? -8.672 -2.801 -18.459 1.00 85.88 575 VAL A CA 1
ATOM 4678 C C . VAL A 1 575 ? -7.376 -1.989 -18.421 1.00 85.88 575 VAL A C 1
ATOM 4680 O O . VAL A 1 575 ? -6.892 -1.531 -19.456 1.00 85.88 575 VAL A O 1
ATOM 4683 N N . ASP A 1 576 ? -6.766 -1.865 -17.246 1.00 83.94 576 ASP A N 1
ATOM 4684 C CA . ASP A 1 576 ? -5.500 -1.160 -17.053 1.00 83.94 576 ASP A CA 1
ATOM 4685 C C . ASP A 1 576 ? -4.310 -1.892 -17.655 1.00 83.94 576 ASP A C 1
ATOM 4687 O O . ASP A 1 576 ? -3.439 -1.273 -18.272 1.00 83.94 576 ASP A O 1
ATOM 4691 N N . ILE A 1 577 ? -4.286 -3.215 -17.538 1.00 84.44 577 ILE A N 1
ATOM 4692 C CA . ILE A 1 577 ? -3.270 -4.040 -18.189 1.00 84.44 577 ILE A CA 1
ATOM 4693 C C . ILE A 1 577 ? -3.433 -3.971 -19.705 1.00 84.44 577 ILE A C 1
ATOM 4695 O O . ILE A 1 577 ? -2.447 -3.760 -20.410 1.00 84.44 577 ILE A O 1
ATOM 4699 N N . ALA A 1 578 ? -4.666 -4.043 -20.216 1.00 83.31 578 ALA A N 1
ATOM 4700 C CA . ALA A 1 578 ? -4.922 -3.853 -21.640 1.00 83.31 578 ALA A CA 1
ATOM 4701 C C . ALA A 1 578 ? -4.444 -2.471 -22.125 1.00 83.31 578 ALA A C 1
ATOM 4703 O O . ALA A 1 578 ? -3.714 -2.381 -23.113 1.00 83.31 578 ALA A O 1
ATOM 4704 N N . LYS A 1 579 ? -4.775 -1.397 -21.395 1.00 81.25 579 LYS A N 1
ATOM 4705 C CA . LYS A 1 579 ? -4.338 -0.027 -21.707 1.00 81.25 579 LYS A CA 1
ATOM 4706 C C . LYS A 1 579 ? -2.815 0.094 -21.724 1.00 81.25 579 LYS A C 1
ATOM 4708 O O . LYS A 1 579 ? -2.260 0.590 -22.699 1.00 81.25 579 LYS A O 1
ATOM 4713 N N . THR A 1 580 ? -2.141 -0.340 -20.663 1.00 78.12 580 THR A N 1
ATOM 4714 C CA . THR A 1 580 ? -0.684 -0.178 -20.519 1.00 78.12 580 THR A CA 1
ATOM 4715 C C . THR A 1 580 ? 0.096 -0.992 -21.547 1.00 78.12 580 THR A C 1
ATOM 4717 O O . THR A 1 580 ? 1.081 -0.494 -22.085 1.00 78.12 580 THR A O 1
ATOM 4720 N N . ARG A 1 581 ? -0.355 -2.205 -21.889 1.00 80.25 581 ARG A N 1
ATOM 4721 C CA . ARG A 1 581 ? 0.259 -3.025 -22.946 1.00 80.25 581 ARG A CA 1
ATOM 4722 C C . ARG A 1 581 ? 0.053 -2.423 -24.335 1.00 80.25 581 ARG A C 1
ATOM 4724 O O . ARG A 1 581 ? 1.000 -2.411 -25.109 1.00 80.25 581 ARG A O 1
ATOM 4731 N N . ILE A 1 582 ? -1.124 -1.857 -24.628 1.00 77.94 582 ILE A N 1
ATOM 4732 C CA . ILE A 1 582 ? -1.357 -1.112 -25.882 1.00 77.94 582 ILE A CA 1
ATOM 4733 C C . ILE A 1 582 ? -0.478 0.138 -25.943 1.00 77.94 582 ILE A C 1
ATOM 4735 O O . ILE A 1 582 ? 0.109 0.429 -26.978 1.00 77.94 582 ILE A O 1
ATOM 4739 N N . GLN A 1 583 ? -0.376 0.890 -24.846 1.00 70.69 583 GLN A N 1
ATOM 4740 C CA . GLN A 1 583 ? 0.426 2.115 -24.808 1.00 70.69 583 GLN A CA 1
ATOM 4741 C C . GLN A 1 583 ? 1.932 1.840 -24.924 1.00 70.69 583 GLN A C 1
ATOM 4743 O O . GLN A 1 583 ? 2.648 2.669 -25.479 1.00 70.69 583 GLN A O 1
ATOM 4748 N N . ASN A 1 584 ? 2.392 0.677 -24.454 1.00 71.94 584 ASN A N 1
ATOM 4749 C CA . ASN A 1 584 ? 3.793 0.254 -24.504 1.00 71.94 584 ASN A CA 1
ATOM 4750 C C . ASN A 1 584 ? 4.102 -0.739 -25.642 1.00 71.94 584 ASN A C 1
ATOM 4752 O O . ASN A 1 584 ? 5.179 -1.338 -25.638 1.00 71.94 584 ASN A O 1
ATOM 4756 N N . MET A 1 585 ? 3.180 -0.956 -26.588 1.00 72.12 585 MET A N 1
ATOM 4757 C CA . MET A 1 585 ? 3.381 -1.932 -27.662 1.00 72.12 585 MET A CA 1
ATOM 4758 C C . MET A 1 585 ? 4.525 -1.510 -28.591 1.00 72.12 585 MET A C 1
ATOM 4760 O O . MET A 1 585 ? 4.649 -0.335 -28.951 1.00 72.12 585 MET A O 1
ATOM 4764 N N . LYS A 1 586 ? 5.342 -2.479 -29.011 1.00 67.25 586 LYS A N 1
ATOM 4765 C CA . LYS A 1 586 ? 6.397 -2.272 -30.011 1.00 67.25 586 LYS A CA 1
ATOM 4766 C C . LYS A 1 586 ? 5.874 -2.652 -31.397 1.00 67.25 586 LYS A C 1
ATOM 4768 O O . LYS A 1 586 ? 5.027 -3.533 -31.534 1.00 67.25 586 LYS A O 1
ATOM 4773 N N . MET A 1 587 ? 6.367 -1.976 -32.430 1.00 69.38 587 MET A N 1
ATOM 4774 C CA . MET A 1 587 ? 6.136 -2.390 -33.814 1.00 69.38 587 MET A CA 1
ATOM 4775 C C . MET A 1 587 ? 7.176 -3.452 -34.166 1.00 69.38 587 MET A C 1
ATOM 4777 O O . MET A 1 587 ? 8.371 -3.174 -34.115 1.00 69.38 587 MET A O 1
ATOM 4781 N N . ILE A 1 588 ? 6.720 -4.663 -34.482 1.00 62.44 588 ILE A N 1
ATOM 4782 C CA . ILE A 1 588 ? 7.570 -5.775 -34.921 1.00 62.44 588 ILE A CA 1
ATOM 4783 C C . ILE A 1 588 ? 7.207 -6.018 -36.390 1.00 62.44 588 ILE A C 1
ATOM 4785 O O . ILE A 1 588 ? 6.035 -6.230 -36.699 1.00 62.44 588 ILE A O 1
ATOM 4789 N N . ASP A 1 589 ? 8.174 -5.894 -37.302 1.00 55.91 589 ASP A N 1
ATOM 4790 C CA . ASP A 1 589 ? 7.972 -6.024 -38.759 1.00 55.91 589 ASP A CA 1
ATOM 4791 C C . ASP A 1 589 ? 6.820 -5.168 -39.324 1.00 55.91 589 ASP A C 1
ATOM 4793 O O . ASP A 1 589 ? 6.000 -5.619 -40.126 1.00 55.91 589 ASP A O 1
ATOM 4797 N N . GLY A 1 590 ? 6.703 -3.919 -38.855 1.00 64.38 590 GLY A N 1
ATOM 4798 C CA . GLY A 1 590 ? 5.677 -2.974 -39.319 1.00 64.38 590 GLY A CA 1
ATOM 4799 C C . GLY A 1 590 ? 4.237 -3.331 -38.922 1.00 64.38 590 GLY A C 1
ATOM 4800 O O . GLY A 1 590 ? 3.311 -2.607 -39.285 1.00 64.38 590 GLY A O 1
ATOM 4801 N N . LYS A 1 591 ? 4.026 -4.408 -38.150 1.00 69.62 591 LYS A N 1
ATOM 4802 C CA . LYS A 1 591 ? 2.716 -4.807 -37.621 1.00 69.62 591 LYS A CA 1
ATOM 4803 C C . LYS A 1 591 ? 2.659 -4.557 -36.106 1.00 69.62 591 LYS A C 1
ATOM 4805 O O . LYS A 1 591 ? 3.625 -4.837 -35.393 1.00 69.62 591 LYS A O 1
ATOM 4810 N N . PRO A 1 592 ? 1.545 -4.014 -35.583 1.00 73.31 592 PRO A N 1
ATOM 4811 C CA . PRO A 1 592 ? 1.374 -3.863 -34.143 1.00 73.31 592 PRO A CA 1
ATOM 4812 C C . PRO A 1 592 ? 1.265 -5.243 -33.475 1.00 73.31 592 PRO A C 1
ATOM 4814 O O . PRO A 1 592 ? 0.538 -6.113 -33.953 1.00 73.31 592 PRO A O 1
ATOM 4817 N N . GLU A 1 593 ? 1.964 -5.430 -32.350 1.00 75.06 593 GLU A N 1
ATOM 4818 C CA . GLU A 1 593 ? 1.964 -6.671 -31.548 1.00 75.06 593 GLU A CA 1
ATOM 4819 C C . GLU A 1 593 ? 0.544 -7.099 -31.109 1.00 75.06 593 GLU A C 1
ATOM 4821 O O . GLU A 1 593 ? 0.235 -8.292 -30.982 1.00 75.06 593 GLU A O 1
ATOM 4826 N N . TYR A 1 594 ? -0.350 -6.119 -30.941 1.00 78.75 594 TYR A N 1
ATOM 4827 C CA . TYR A 1 594 ? -1.746 -6.309 -30.558 1.00 78.75 594 TYR A CA 1
ATOM 4828 C C . TYR A 1 594 ? -2.682 -5.552 -31.500 1.00 78.75 594 TYR A C 1
ATOM 4830 O O . TYR A 1 594 ? -2.459 -4.381 -31.803 1.00 78.75 594 TYR A O 1
ATOM 4838 N N . LYS A 1 595 ? -3.773 -6.201 -31.924 1.00 77.56 595 LYS A N 1
ATOM 4839 C CA . LYS A 1 595 ? -4.802 -5.577 -32.781 1.00 77.56 595 LYS A CA 1
ATOM 4840 C C . LYS A 1 595 ? -5.798 -4.712 -31.998 1.00 77.56 595 LYS A C 1
ATOM 4842 O O . LYS A 1 595 ? -6.489 -3.888 -32.587 1.00 77.56 595 LYS A O 1
ATOM 4847 N N . GLY A 1 596 ? -5.887 -4.897 -30.679 1.00 80.75 596 GLY A N 1
ATOM 4848 C CA . GLY A 1 596 ? -6.800 -4.159 -29.806 1.00 80.75 596 GLY A CA 1
ATOM 4849 C C . GLY A 1 596 ? -6.813 -4.686 -28.369 1.00 80.75 596 GLY A C 1
ATOM 4850 O O . GLY A 1 596 ? -6.100 -5.631 -28.036 1.00 80.75 596 GLY A O 1
ATOM 4851 N N . ALA A 1 597 ? -7.648 -4.090 -27.511 1.00 79.94 597 ALA A N 1
ATOM 4852 C CA . ALA A 1 597 ? -7.706 -4.414 -26.078 1.00 79.94 597 ALA A CA 1
ATOM 4853 C C . ALA A 1 597 ? -8.120 -5.864 -25.797 1.00 79.94 597 ALA A C 1
ATOM 4855 O O . ALA A 1 597 ? -7.528 -6.515 -24.940 1.00 79.94 597 ALA A O 1
ATOM 4856 N N . PHE A 1 598 ? -9.076 -6.398 -26.559 1.00 84.38 598 PHE A N 1
ATOM 4857 C CA . PHE A 1 598 ? -9.508 -7.791 -26.423 1.00 84.38 598 PHE A CA 1
ATOM 4858 C C . PHE A 1 598 ? -8.436 -8.792 -26.877 1.00 84.38 598 PHE A C 1
ATOM 4860 O O . PHE A 1 598 ? -8.300 -9.850 -26.269 1.00 84.38 598 PHE A O 1
ATOM 4867 N N . ASP A 1 599 ? -7.627 -8.437 -27.882 1.00 85.50 599 ASP A N 1
ATOM 4868 C CA . ASP A 1 599 ? -6.492 -9.257 -28.330 1.00 85.50 599 ASP A CA 1
ATOM 4869 C C . ASP A 1 599 ? -5.388 -9.304 -27.259 1.00 85.50 599 ASP A C 1
ATOM 4871 O O . ASP A 1 599 ? -4.836 -10.368 -26.987 1.00 85.50 599 ASP A O 1
ATOM 4875 N N . VAL A 1 600 ? -5.125 -8.183 -26.570 1.00 85.50 600 VAL A N 1
ATOM 4876 C CA . VAL A 1 600 ? -4.225 -8.167 -25.401 1.00 85.50 600 VAL A CA 1
ATOM 4877 C C . VAL A 1 600 ? -4.749 -9.076 -24.298 1.00 85.50 600 VAL A C 1
ATOM 4879 O O . VAL A 1 600 ? -4.006 -9.925 -23.817 1.00 85.50 600 VAL A O 1
ATOM 4882 N N . LEU A 1 601 ? -6.012 -8.918 -23.891 1.00 86.56 601 LEU A N 1
ATOM 4883 C CA . LEU A 1 601 ? -6.590 -9.711 -22.803 1.00 86.56 601 LEU A CA 1
ATOM 4884 C C . LEU A 1 601 ? -6.543 -11.209 -23.121 1.00 86.56 601 LEU A C 1
ATOM 4886 O O . LEU A 1 601 ? -6.091 -11.993 -22.291 1.00 86.56 601 LEU A O 1
ATOM 4890 N N . GLY A 1 602 ? -6.930 -11.600 -24.339 1.00 87.88 602 GLY A N 1
ATOM 4891 C CA . GLY A 1 602 ? -6.877 -12.991 -24.784 1.00 87.88 602 GLY A CA 1
ATOM 4892 C C . GLY A 1 602 ? -5.456 -13.560 -24.784 1.00 87.88 602 GLY A C 1
ATOM 4893 O O . GLY A 1 602 ? -5.231 -14.650 -24.259 1.00 87.88 602 GLY A O 1
ATOM 4894 N N . LYS A 1 603 ? -4.476 -12.813 -25.311 1.00 88.00 603 LYS A N 1
ATOM 4895 C CA . LYS A 1 603 ? -3.064 -13.230 -25.317 1.00 88.00 603 LYS A CA 1
ATOM 4896 C C . LYS A 1 603 ? -2.470 -13.303 -23.912 1.00 88.00 603 LYS A C 1
ATOM 4898 O O . LYS A 1 603 ? -1.752 -14.252 -23.624 1.00 88.00 603 LYS A O 1
ATOM 4903 N N . VAL A 1 604 ? -2.784 -12.357 -23.027 1.00 88.50 604 VAL A N 1
ATOM 4904 C CA . VAL A 1 604 ? -2.312 -12.366 -21.632 1.00 88.50 604 VAL A CA 1
ATOM 4905 C C . VAL A 1 604 ? -2.889 -13.562 -20.881 1.00 88.50 604 VAL A C 1
ATOM 4907 O O . VAL A 1 604 ? -2.137 -14.293 -20.247 1.00 88.50 604 VAL A O 1
ATOM 4910 N N . VAL A 1 605 ? -4.190 -13.831 -21.006 1.00 90.94 605 VAL A N 1
ATOM 4911 C CA . VAL A 1 605 ? -4.809 -15.000 -20.361 1.00 90.94 605 VAL A CA 1
ATOM 4912 C C . VAL A 1 605 ? -4.229 -16.307 -20.909 1.00 90.94 605 VAL A C 1
ATOM 4914 O O . VAL A 1 605 ? -3.967 -17.222 -20.133 1.00 90.94 605 VAL A O 1
ATOM 4917 N N . ARG A 1 606 ? -3.979 -16.389 -22.223 1.00 89.19 606 ARG A N 1
ATOM 4918 C CA . ARG A 1 606 ? -3.419 -17.585 -22.871 1.00 89.19 606 ARG A CA 1
ATOM 4919 C C . ARG A 1 606 ? -1.939 -17.822 -22.547 1.00 89.19 606 ARG A C 1
ATOM 4921 O O . ARG A 1 606 ? -1.549 -18.974 -22.397 1.00 89.19 606 ARG A O 1
ATOM 4928 N N . ASN A 1 607 ? -1.132 -16.765 -22.455 1.00 88.12 607 ASN A N 1
ATOM 4929 C CA . ASN A 1 607 ? 0.326 -16.868 -22.315 1.00 88.12 607 ASN A CA 1
ATOM 4930 C C . ASN A 1 607 ? 0.810 -16.730 -20.863 1.00 88.12 607 ASN A C 1
ATOM 4932 O O . ASN A 1 607 ? 1.780 -17.376 -20.481 1.00 88.12 607 ASN A O 1
ATOM 4936 N N . GLU A 1 608 ? 0.168 -15.879 -20.057 1.00 86.88 608 GLU A N 1
ATOM 4937 C CA . GLU A 1 608 ? 0.565 -15.569 -18.673 1.00 86.88 608 GLU A CA 1
ATOM 4938 C C . GLU A 1 608 ? -0.430 -16.122 -17.628 1.00 86.88 608 GLU A C 1
ATOM 4940 O O . GLU A 1 608 ? -0.108 -16.184 -16.440 1.00 86.88 608 GLU A O 1
ATOM 4945 N N . GLY A 1 609 ? -1.624 -16.550 -18.055 1.00 87.94 609 GLY A N 1
ATOM 4946 C CA . GLY A 1 609 ? -2.683 -17.090 -17.198 1.00 87.94 609 GLY A CA 1
ATOM 4947 C C . GLY A 1 609 ? -3.687 -16.038 -16.710 1.00 87.94 609 GLY A C 1
ATOM 4948 O O . GLY A 1 609 ? -3.455 -14.832 -16.776 1.00 87.94 609 GLY A O 1
ATOM 4949 N N . ILE A 1 610 ? -4.830 -16.490 -16.180 1.00 87.00 610 ILE A N 1
ATOM 4950 C CA . ILE A 1 610 ? -5.934 -15.593 -15.790 1.00 87.00 610 ILE A CA 1
ATOM 4951 C C . ILE A 1 610 ? -5.556 -14.634 -14.650 1.00 87.00 610 ILE A C 1
ATOM 4953 O O . ILE A 1 610 ? -5.958 -13.474 -14.651 1.00 87.00 610 ILE A O 1
ATOM 4957 N N . PHE A 1 611 ? -4.703 -15.074 -13.720 1.00 87.94 611 PHE A N 1
ATOM 4958 C CA . PHE A 1 611 ? -4.236 -14.253 -12.599 1.00 87.94 611 PHE A CA 1
ATOM 4959 C C . PHE A 1 611 ? -3.269 -13.139 -13.014 1.00 87.94 611 PHE A C 1
ATOM 4961 O O . PHE A 1 611 ? -3.078 -12.185 -12.257 1.00 87.94 611 PHE A O 1
ATOM 4968 N N . ALA A 1 612 ? -2.695 -13.202 -14.220 1.00 86.56 612 ALA A N 1
ATOM 4969 C CA . ALA A 1 612 ? -1.844 -12.134 -14.733 1.00 86.56 612 ALA A CA 1
ATOM 4970 C C . ALA A 1 612 ? -2.611 -10.808 -14.881 1.00 86.56 612 ALA A C 1
ATOM 4972 O O . ALA A 1 612 ? -2.012 -9.745 -14.732 1.00 86.56 612 ALA A O 1
ATOM 4973 N N . LEU A 1 613 ? -3.940 -10.863 -15.060 1.00 87.00 613 LEU A N 1
ATOM 4974 C CA . LEU A 1 613 ? -4.815 -9.688 -15.131 1.00 87.00 613 LEU A CA 1
ATOM 4975 C C . LEU A 1 613 ? -4.901 -8.886 -13.815 1.00 87.00 613 LEU A C 1
ATOM 4977 O O . LEU A 1 613 ? -5.313 -7.729 -13.828 1.00 87.00 613 LEU A O 1
ATOM 4981 N N . TRP A 1 614 ? -4.483 -9.472 -12.689 1.00 91.44 614 TRP A N 1
ATOM 4982 C CA . TRP A 1 614 ? -4.441 -8.811 -11.377 1.00 91.44 614 TRP A CA 1
ATOM 4983 C C . TRP A 1 614 ? -3.017 -8.698 -10.816 1.00 91.44 614 TRP A C 1
ATOM 4985 O O . TRP A 1 614 ? -2.807 -8.456 -9.623 1.00 91.44 614 TRP A O 1
ATOM 4995 N N . LYS A 1 615 ? -1.998 -8.825 -11.672 1.00 83.00 615 LYS A N 1
ATOM 4996 C CA . LYS A 1 615 ? -0.601 -8.638 -11.272 1.00 83.00 615 LYS A CA 1
ATOM 4997 C C . LYS A 1 615 ? -0.364 -7.168 -10.893 1.00 83.00 615 LYS A C 1
ATOM 4999 O O . LYS A 1 615 ? -0.512 -6.276 -11.721 1.00 83.00 615 LYS A O 1
ATOM 5004 N N . GLY A 1 616 ? -0.007 -6.915 -9.630 1.00 83.38 616 GLY A N 1
ATOM 5005 C CA . GLY A 1 616 ? 0.142 -5.556 -9.082 1.00 83.38 616 GLY A CA 1
ATOM 5006 C C . GLY A 1 616 ? -1.072 -5.032 -8.300 1.00 83.38 616 GLY A C 1
ATOM 5007 O O . GLY A 1 616 ? -1.160 -3.830 -8.061 1.00 83.38 616 GLY A O 1
ATOM 5008 N N . PHE A 1 617 ? -1.980 -5.916 -7.868 1.00 87.12 617 PHE A N 1
ATOM 5009 C CA . PHE A 1 617 ? -3.186 -5.551 -7.112 1.00 87.12 617 PHE A CA 1
ATOM 5010 C C . PHE A 1 617 ? -2.896 -4.730 -5.851 1.00 87.12 617 PHE A C 1
ATOM 5012 O O . PHE A 1 617 ? -3.485 -3.674 -5.649 1.00 87.12 617 PHE A O 1
ATOM 5019 N N . VAL A 1 618 ? -1.947 -5.180 -5.025 1.00 86.69 618 VAL A N 1
ATOM 5020 C CA . VAL A 1 618 ? -1.613 -4.540 -3.741 1.00 86.69 618 VAL A CA 1
ATOM 5021 C C . VAL A 1 618 ? -1.159 -3.080 -3.898 1.00 86.69 618 VAL A C 1
ATOM 5023 O O . VAL A 1 618 ? -1.793 -2.215 -3.293 1.00 86.69 618 VAL A O 1
ATOM 5026 N N . PRO A 1 619 ? -0.127 -2.746 -4.705 1.00 84.75 619 PRO A N 1
ATOM 5027 C CA . PRO A 1 619 ? 0.299 -1.353 -4.862 1.00 84.75 619 PRO A CA 1
ATOM 5028 C C . PRO A 1 619 ? -0.769 -0.480 -5.532 1.00 84.75 619 PRO A C 1
ATOM 5030 O O . PRO A 1 619 ? -0.867 0.711 -5.238 1.00 84.75 619 PRO A O 1
ATOM 5033 N N . TYR A 1 620 ? -1.603 -1.055 -6.402 1.00 84.31 620 TYR A N 1
ATOM 5034 C CA . TYR A 1 620 ? -2.694 -0.317 -7.025 1.00 84.31 620 TYR A CA 1
ATOM 5035 C C . TYR A 1 620 ? -3.816 0.006 -6.025 1.00 84.31 620 TYR A C 1
ATOM 5037 O O . TYR A 1 620 ? -4.259 1.154 -5.960 1.00 84.31 620 TYR A O 1
ATOM 5045 N N . TYR A 1 621 ? -4.229 -0.963 -5.203 1.00 86.50 621 TYR A N 1
ATOM 5046 C CA . TYR A 1 621 ? -5.225 -0.763 -4.148 1.00 86.50 621 TYR A CA 1
ATOM 5047 C C . TYR A 1 621 ? -4.731 0.209 -3.070 1.00 86.50 621 TYR A C 1
ATOM 5049 O O . TYR A 1 621 ? -5.470 1.109 -2.677 1.00 86.50 621 TYR A O 1
ATOM 5057 N N . ALA A 1 622 ? -3.461 0.101 -2.661 1.00 85.06 622 ALA A N 1
ATOM 5058 C CA . ALA A 1 622 ? -2.838 1.015 -1.701 1.00 85.06 622 ALA A CA 1
ATOM 5059 C C . ALA A 1 622 ? -2.867 2.482 -2.165 1.00 85.06 622 ALA A C 1
ATOM 5061 O O . ALA A 1 622 ? -2.900 3.389 -1.339 1.00 85.06 622 ALA A O 1
ATOM 5062 N N . ARG A 1 623 ? -2.901 2.725 -3.482 1.00 82.94 623 ARG A N 1
ATOM 5063 C CA . ARG A 1 623 ? -3.113 4.057 -4.060 1.00 82.94 623 ARG A CA 1
ATOM 5064 C C . ARG A 1 623 ? -4.596 4.419 -4.156 1.00 82.94 623 ARG A C 1
ATOM 5066 O O . ARG A 1 623 ? -4.975 5.538 -3.819 1.00 82.94 623 ARG A O 1
ATOM 5073 N N . LEU A 1 624 ? -5.427 3.509 -4.670 1.00 78.44 624 LEU A N 1
ATOM 5074 C CA . LEU A 1 624 ? -6.820 3.812 -5.002 1.00 78.44 624 LEU A CA 1
ATOM 5075 C C . LEU A 1 624 ? -7.704 3.955 -3.757 1.00 78.44 624 LEU A C 1
ATOM 5077 O O . LEU A 1 624 ? -8.502 4.885 -3.710 1.00 78.44 624 LEU A O 1
ATOM 5081 N N . GLY A 1 625 ? -7.536 3.096 -2.747 1.00 78.56 625 GLY A N 1
ATOM 5082 C CA . GLY A 1 625 ? -8.329 3.117 -1.512 1.00 78.56 625 GLY A CA 1
ATOM 5083 C C . GLY A 1 625 ? -8.278 4.476 -0.802 1.00 78.56 625 GLY A C 1
ATOM 5084 O O . GLY A 1 625 ? -9.310 5.151 -0.730 1.00 78.56 625 GLY A O 1
ATOM 5085 N N . PRO A 1 626 ? -7.091 4.958 -0.381 1.00 82.12 626 PRO A N 1
ATOM 5086 C CA . PRO A 1 626 ? -6.956 6.269 0.258 1.00 82.12 626 PRO A CA 1
ATOM 5087 C C . PRO A 1 626 ? -7.453 7.419 -0.624 1.00 82.12 626 PRO A C 1
ATOM 5089 O O . PRO A 1 626 ? -8.130 8.322 -0.142 1.00 82.12 626 PRO A O 1
ATOM 5092 N N . HIS A 1 627 ? -7.186 7.362 -1.933 1.00 80.06 627 HIS A N 1
ATOM 5093 C CA . HIS A 1 627 ? -7.676 8.365 -2.877 1.00 80.06 627 HIS A CA 1
ATOM 5094 C C . HIS A 1 627 ? -9.213 8.427 -2.911 1.00 80.06 627 HIS A C 1
ATOM 5096 O O . HIS A 1 627 ? -9.786 9.517 -2.913 1.00 80.06 627 HIS A O 1
ATOM 5102 N N . THR A 1 628 ? -9.901 7.279 -2.934 1.00 76.00 628 THR A N 1
ATOM 5103 C CA . THR A 1 628 ? -11.374 7.234 -2.932 1.00 76.00 628 THR A CA 1
ATOM 5104 C C . THR A 1 628 ? -11.972 7.752 -1.630 1.00 76.00 628 THR A C 1
ATOM 5106 O O . THR A 1 628 ? -12.897 8.558 -1.685 1.00 76.00 628 THR A O 1
ATOM 5109 N N . VAL A 1 629 ? -11.395 7.374 -0.486 1.00 79.75 629 VAL A N 1
ATOM 5110 C CA . VAL A 1 629 ? -11.809 7.862 0.837 1.00 79.75 629 VAL A CA 1
ATOM 5111 C C . VAL A 1 629 ? -11.705 9.385 0.904 1.00 79.75 629 VAL A C 1
ATOM 5113 O O . VAL A 1 629 ? -12.687 10.055 1.212 1.00 79.75 629 VAL A O 1
ATOM 5116 N N . LEU A 1 630 ? -10.546 9.946 0.544 1.00 79.88 630 LEU A N 1
ATOM 5117 C CA . LEU A 1 630 ? -10.334 11.394 0.562 1.00 79.88 630 LEU A CA 1
ATOM 5118 C C . LEU A 1 630 ? -11.282 12.124 -0.395 1.00 79.88 630 LEU A C 1
ATOM 5120 O O . LEU A 1 630 ? -11.855 13.143 -0.027 1.00 79.88 630 LEU A O 1
ATOM 5124 N N . THR A 1 631 ? -11.492 11.589 -1.602 1.00 76.50 631 THR A N 1
ATOM 5125 C CA . THR A 1 631 ? -12.392 12.205 -2.591 1.00 76.50 631 THR A CA 1
ATOM 5126 C C . THR A 1 631 ? -13.818 12.326 -2.054 1.00 76.50 631 THR A C 1
ATOM 5128 O O . THR A 1 631 ? -14.423 13.388 -2.187 1.00 76.50 631 THR A O 1
ATOM 5131 N N . PHE A 1 632 ? -14.359 11.264 -1.449 1.00 72.06 632 PHE A N 1
ATOM 5132 C CA . PHE A 1 632 ? -15.732 11.281 -0.941 1.00 72.06 632 PHE A CA 1
ATOM 5133 C C . PHE A 1 632 ? -15.877 12.120 0.330 1.00 72.06 632 PHE A C 1
ATOM 5135 O O . PHE A 1 632 ? -16.816 12.907 0.403 1.00 72.06 632 PHE A O 1
ATOM 5142 N N . ILE A 1 633 ? -14.923 12.043 1.268 1.00 78.50 633 ILE A N 1
ATOM 5143 C CA . ILE A 1 633 ? -14.930 12.887 2.475 1.00 78.50 633 ILE A CA 1
ATOM 5144 C C . ILE A 1 633 ? -14.881 14.372 2.095 1.00 78.50 633 ILE A C 1
ATOM 5146 O O . ILE A 1 633 ? -15.661 15.166 2.616 1.00 78.50 633 ILE A O 1
ATOM 5150 N N . PHE A 1 634 ? -14.004 14.768 1.165 1.00 79.50 634 PHE A N 1
ATOM 5151 C CA . PHE A 1 634 ? -13.937 16.166 0.729 1.00 79.50 634 PHE A CA 1
ATOM 5152 C C . PHE A 1 634 ? -15.200 16.608 -0.000 1.00 79.50 634 PHE A C 1
ATOM 5154 O O . PHE A 1 634 ? -15.698 17.700 0.268 1.00 79.50 634 PHE A O 1
ATOM 5161 N N . LEU A 1 635 ? -15.743 15.769 -0.885 1.00 72.81 635 LEU A N 1
ATOM 5162 C CA . LEU A 1 635 ? -16.989 16.071 -1.583 1.00 72.81 635 LEU A CA 1
ATOM 5163 C C . LEU A 1 635 ? -18.136 16.298 -0.592 1.00 72.81 635 LEU A C 1
ATOM 5165 O O . LEU A 1 635 ? -18.918 17.232 -0.761 1.00 72.81 635 LEU A O 1
ATOM 5169 N N . GLU A 1 636 ? -18.214 15.492 0.463 1.00 71.75 636 GLU A N 1
ATOM 5170 C CA . GLU A 1 636 ? -19.233 15.612 1.503 1.00 71.75 636 GLU A CA 1
ATOM 5171 C C . GLU A 1 636 ? -19.058 16.880 2.344 1.00 71.75 636 GLU A C 1
ATOM 5173 O O . GLU A 1 636 ? -20.006 17.651 2.480 1.00 71.75 636 GLU A O 1
ATOM 5178 N N . GLN A 1 637 ? -17.842 17.159 2.826 1.00 79.62 637 GLN A N 1
ATOM 5179 C CA . GLN A 1 637 ? -17.540 18.384 3.577 1.00 79.62 637 GLN A CA 1
ATOM 5180 C C . GLN A 1 637 ? -17.845 19.643 2.759 1.00 79.62 637 GLN A C 1
ATOM 5182 O O . GLN A 1 637 ? -18.467 20.585 3.259 1.00 79.62 637 GLN A O 1
ATOM 5187 N N . MET A 1 638 ? -17.469 19.643 1.476 1.00 77.25 638 MET A N 1
ATOM 5188 C CA . MET A 1 638 ? -17.779 20.736 0.558 1.00 77.25 638 MET A CA 1
ATOM 5189 C C . MET A 1 638 ? -19.282 20.872 0.319 1.00 77.25 638 MET A C 1
ATOM 5191 O O . MET A 1 638 ? -19.793 21.987 0.329 1.00 77.25 638 MET A O 1
ATOM 5195 N N . THR A 1 639 ? -20.009 19.764 0.156 1.00 73.56 639 THR A N 1
ATOM 5196 C CA . THR A 1 639 ? -21.468 19.788 -0.033 1.00 73.56 639 THR A CA 1
ATOM 5197 C C . THR A 1 639 ? -22.185 20.281 1.225 1.00 73.56 639 THR A C 1
ATOM 5199 O O . THR A 1 639 ? -23.120 21.073 1.129 1.00 73.56 639 THR A O 1
ATOM 5202 N N . ALA A 1 640 ? -21.742 19.855 2.410 1.00 75.31 640 ALA A N 1
ATOM 5203 C CA . ALA A 1 640 ? -22.279 20.305 3.691 1.00 75.31 640 ALA A CA 1
ATOM 5204 C C . ALA A 1 640 ? -22.027 21.803 3.911 1.00 75.31 640 ALA A C 1
ATOM 5206 O O . ALA A 1 640 ? -22.944 22.539 4.274 1.00 75.31 640 ALA A O 1
ATOM 5207 N N . SER A 1 641 ? -20.813 22.274 3.609 1.00 77.94 641 SER A N 1
ATOM 5208 C CA . SER A 1 641 ? -20.488 23.704 3.637 1.00 77.94 641 SER A CA 1
ATOM 5209 C C . SER A 1 641 ? -21.315 24.496 2.630 1.00 77.94 641 SER A C 1
ATOM 5211 O O . SER A 1 641 ? -21.896 25.512 2.994 1.00 77.94 641 SER A O 1
ATOM 5213 N N . TYR A 1 642 ? -21.444 24.011 1.393 1.00 77.88 642 TYR A N 1
ATOM 5214 C CA . TYR A 1 642 ? -22.253 24.659 0.362 1.00 77.88 642 TYR A CA 1
ATOM 5215 C C . TYR A 1 642 ? -23.725 24.780 0.775 1.00 77.88 642 TYR A C 1
ATOM 5217 O O . TYR A 1 642 ? -24.296 25.859 0.677 1.00 77.88 642 TYR A O 1
ATOM 5225 N N . LYS A 1 643 ? -24.328 23.714 1.319 1.00 73.75 643 LYS A N 1
ATOM 5226 C CA . LYS A 1 643 ? -25.706 23.753 1.838 1.00 73.75 643 LYS A CA 1
ATOM 5227 C C . LYS A 1 643 ? -25.865 24.742 2.991 1.00 73.75 643 LYS A C 1
ATOM 5229 O O . LYS A 1 643 ? -26.863 25.448 3.035 1.00 73.75 643 LYS A O 1
ATOM 5234 N N . LYS A 1 644 ? -24.883 24.828 3.895 1.00 78.38 644 LYS A N 1
ATOM 5235 C CA . LYS A 1 644 ? -24.885 25.802 4.997 1.00 78.38 644 LYS A CA 1
ATOM 5236 C C . LYS A 1 644 ? -24.811 27.245 4.488 1.00 78.38 644 LYS A C 1
ATOM 5238 O O . LYS A 1 644 ? -25.496 28.103 5.023 1.00 78.38 644 LYS A O 1
ATOM 5243 N N . PHE A 1 645 ? -24.012 27.497 3.451 1.00 76.25 645 PHE A N 1
ATOM 5244 C CA . PHE A 1 645 ? -23.903 28.811 2.812 1.00 76.25 645 PHE A CA 1
ATOM 5245 C C . PHE A 1 645 ? -25.100 29.168 1.927 1.00 76.25 645 PHE A C 1
ATOM 5247 O O . PHE A 1 645 ? -25.409 30.339 1.822 1.00 76.25 645 PHE A O 1
ATOM 5254 N N . SER A 1 646 ? -25.756 28.190 1.299 1.00 68.88 646 SER A N 1
ATOM 5255 C CA . SER A 1 646 ? -26.964 28.400 0.487 1.00 68.88 646 SER A CA 1
ATOM 5256 C C . SER A 1 646 ? -28.247 28.507 1.323 1.00 68.88 646 SER A C 1
ATOM 5258 O O . SER A 1 646 ? -29.283 28.894 0.791 1.00 68.88 646 SER A O 1
ATOM 5260 N N . SER A 1 647 ? -28.200 28.075 2.586 1.00 52.59 647 SER A N 1
ATOM 5261 C CA . SER A 1 647 ? -29.291 28.168 3.563 1.00 52.59 647 SER A CA 1
ATOM 5262 C C . SER A 1 647 ? -29.260 29.472 4.371 1.00 52.59 647 SER A C 1
ATOM 5264 O O . SER A 1 647 ? -30.238 29.754 5.062 1.00 52.59 647 SER A O 1
ATOM 5266 N N . ASN A 1 648 ? -28.146 30.207 4.325 1.00 40.22 648 ASN A N 1
ATOM 5267 C CA . ASN A 1 648 ? -28.029 31.594 4.777 1.00 40.22 648 ASN A CA 1
ATOM 5268 C C . ASN A 1 648 ? -28.233 32.518 3.579 1.00 40.22 648 ASN A C 1
ATOM 5270 O O . ASN A 1 648 ? -28.710 33.649 3.809 1.00 40.22 648 ASN A O 1
#

pLDDT: mean 72.27, std 14.44, range [24.89, 91.94]

Foldseek 3Di:
DVVVVVVVVVVVVVLVPDCPPPVNVVVVVVVVVVVVVVVVVVVVVVVVVVVVVVVVVVVVVVVVVLVVQCPPDDPVSVVVSVVVVVVVVVVVVVVVVVVVVVVVVVVVVVVVVVVVVVVVVVVVVVVVVVVVVVVVVVVVVVVVVVVVVVVVVVVVVVVVVVVVVVVVVVVVVVVVVVVVVVVVVVVVVVVVVVVVVVVVVVVVVVVVVVVVVVVVVVVVVVVVVVVPDDDPCPVVVVVVVVVVVVVVVVVVVVVVVVVVVVVVVVVVVVVVVVVVVVVVVVVVVVVVVVVVVVVVVVVVVVVVVVVVVVVVVVVVVVVVVVVVVVVVVVVVVVVVVVVVVPPCVVVVVVVVVVVVVVVVVVLVVVVVVPPPPDDCVVSVVVVVVVPPPDDDDDDDDDDDPDPDCDVVVVVVVVVLVCFLVQLVVLLCCQLVCQLVVQLVVLLVVQPPPHRDDLVSSLVSSLVSLLRSLQRSQLSVVLSVLRVCQVVDDPVPRPPQPHSVSSSVCCCVVPNDVVSCVLSVLSSVLSSQLSNLLSVQLVVQLVVVVVVVPDDPDLVSSLVSLLRSLLRSLVRRQLSVQLSVCQVPWDQDPNDTPAPGSVRSSVCCCVPVNPCSSCVPSVVSSVVRSVVSSVVVVVVVVVVVVVVVVVVD

Organism: Cotesia congregata (NCBI:txid51543)

InterPro domains:
  IPR018108 Mitochondrial carrier protein, transmembrane region [PF00153] (452-546)
  IPR018108 Mitochondrial carrier protein, transmembrane region [PF00153] (552-643)
  IPR018108 Mitochondrial carrier protein, transmembrane region [PS50920] (452-543)
  IPR018108 Mitochondrial carrier protein, transmembrane region [PS50920] (552-641)
  IPR023395 Mitochondrial carrier protein domain superfamily [G3DSA:1.50.40.10] (409-647)
  IPR023395 Mitochondrial carrier protein domain superfamily [SSF103506] (414-638)
  IPR050391 Mitochondrial Metabolite Transporter [PTHR45618] (415-638)

Sequence (648 aa):
IKRLAELKAASIELSKNWNNAIVNVTKNCREELLSRRRNVNEEKLKLIQKLAEQNREERAVIVKEAQKLILYKKPQCRLINAALFTSECFRELQAQLEFKKMLKGIEDGIENTESYLKKQELLDSKADKKDLEKVIEEYKLIEQCEAEQMRNKKRKLQEMFLEQIKNNKLEQDRLKKQELLMNDLADAYAKAKDHLNETTKAKLKEIQAEKIRRSELMAKKCAIIWKTCDEENDDKLKKAMEEKIEIEIEKMNAKKNKEAKLKADIQKYLIENEEIMKKRKQEEENEKKWEIYQRNKRDEYNKLMDDKKLQNEKIRKKKIAEELKRQMKEQEELRKKEIMENDDSIYTTEALKKTNERILAYGKQVLEESTGIRPVFPIIKVIENGCNMLCPTFGLDQESYAIEWTEDIDLKRFFAMYSGLSAGLLRQATYTTTRLGVYTWLFEIASKDSQPNFFVKAGLGMAAGCVGAFVGTPAEVALIRMTADGRLPIAERRMYKNVFDALFRIIREEGILTLWRGAIPTMGRAMVVNAAQLASYSQAKQALLDSGYFEENIMLHFTSSMISGLITTAASMPVDIAKTRIQNMKMIDGKPEYKGAFDVLGKVVRNEGIFALWKGFVPYYARLGPHTVLTFIFLEQMTASYKKFSSN

Secondary structure (DSSP, 8-state):
-HHHHHHHHHHHHHHHT-TTSHHHHHHHHHHHHHHHHHHHHHHHHHHHHHHHHHHHHHHHHHHHHHHHHHTS--HHHHHHHHHHHHHHHHHHHHHHHHHHHHHHHHHHHHHHHHHHHHHHHHHHHHHHHHHHHHHHHHHHHHHHHHHHHHHHHHHHHHHHHHHHHHHHHHHHHHHHHHHHHHHHHHHHHHHHHHHHHHHHHHHHHHHHHHHHHHHHHHHHHHHHHHTSS-TTSHHHHHHHHHHHHHHHHHHHHHHHHHHHHHHHHHHHHHHHHHHHHHHHHHHHHHHHHHHHHHHHHHHHHHHHHHHHHHHHHHHHHHHHHHHHHHHHHHHHHHHHHHHHH--THHHHHHHHHHHHHHHHHHHHHHHHHTTTTS--HHHHHHHHHHHTTS----------S-SSSSSHHHHHHHHHTTTTHHHHHHHHHHHHHHHHHHHHHHHHHHTSSSPPPHHHHHHHHHHHHHHHHHHHHHHHHHHHHHHHGGGS-GGG----SSHHHHHHHHHHHH-GGGGGTTHHHHHHHHHHHHHHHHHHHHHHHHHHHHTSS--SSHHHHHHHHHHHHHHHHHHHHHHHHHHHHHHTPPEETTEES-SSHHHHHHHHHHHH-GGGGGTTHHHHHHHHHHHHHHHHHHHHHHHHHHHHHH--

Radius of gyration: 55.86 Å; chains: 1; bounding box: 158×68×177 Å